Protein AF-A0A2M8BSG2-F1 (afdb_monomer)

Mean predicted aligned error: 6.86 Å

Nearest PDB structures (foldseek):
  2ich-assembly1_A  TM=8.608E-01  e=1.384E-25  Nitrosomonas europaea
  2ich-assembly2_B  TM=8.425E-01  e=1.595E-24  Nitrosomonas europaea
  7a0q-assembly1_A  TM=8.350E-01  e=1.656E-18  Fusarium vanettenii 77-13-4
  1uyo-assembly1_X  TM=1.506E-01  e=1.183E-01  Neisseria meningitidis
  8huc-assembly1_C  TM=1.512E-01  e=6.039E-01  Pseudomonas aeruginosa UCBPP-PA14

Solvent-accessible surface area (backbone atoms only — not comparable to full-atom values): 28984 Å² total; per-residue (Å²): 136,84,83,92,66,95,70,77,82,84,70,64,88,84,53,85,65,94,76,84,81,52,72,88,62,70,52,34,65,62,85,73,34,29,34,34,38,44,35,37,40,37,43,34,28,30,70,89,72,56,52,38,31,40,41,38,37,43,39,42,31,47,67,47,67,41,91,88,80,66,50,75,40,70,42,43,37,39,41,36,35,40,42,29,55,88,76,61,43,61,48,76,46,39,36,35,33,77,58,46,24,59,54,51,51,50,31,51,77,70,70,68,52,66,83,27,69,69,56,43,50,57,50,44,64,40,23,77,70,71,36,68,69,77,77,36,38,62,47,86,56,68,75,46,74,41,76,85,42,40,40,38,31,55,51,80,34,30,46,32,55,46,98,87,67,30,37,37,41,36,42,71,40,83,91,72,28,36,34,36,44,38,36,34,38,68,74,42,65,74,40,62,35,66,68,85,17,43,37,75,51,85,81,72,36,52,31,43,30,35,32,26,70,35,14,45,38,47,47,34,40,27,52,83,66,42,76,43,50,50,68,44,35,41,24,32,41,39,44,38,37,19,45,75,60,84,52,86,74,63,74,74,50,96,82,76,83,84,81,71,72,53,87,53,73,44,75,59,30,19,37,43,38,34,46,36,43,32,76,84,48,36,26,36,42,39,38,38,35,27,32,57,88,78,68,44,75,77,44,43,35,35,42,36,30,41,67,87,52,51,78,46,77,45,63,68,71,45,79,44,74,73,40,77,43,66,45,78,85,78,48,52,74,42,66,40,24,32,39,42,34,26,73,93,72,38,33,43,29,38,38,34,43,62,49,76,76,27,69,44,62,30,82,72,52,65,73,44,32,37,55,38,55,25,40,34,41,40,31,45,71,85,38,83,46,45,27,46,26,43,39,39,40,37,60,77,77,84,60,68,37,70,66,49,41,33,50,42,43,32,52,51,27,46,54,20,35,42,73,73,60,40,82,81,54,52,74,69,54,50,37,64,75,76,36,50,86,94,42,49,74,77,51,68,89,64,55,59,73,57,48,30,64,53,48,39,47,50,40,46,62,59,57,70,61,50,68,73,38,56,62,20,49,48,57,40,51,52,34,42,75,76,72,50,63,38,75,83,44,55,64,52,23,21,52,50,47,52,60,49,48,40,52,49,45,51,48,31,62,75,70,66,47,65,69,46,74,94,40,71,24,49,41,79,76,64,35,59,75,38,32,71,73,56

Structure (mmCIF, N/CA/C/O backbone):
data_AF-A0A2M8BSG2-F1
#
_entry.id   AF-A0A2M8BSG2-F1
#
loop_
_atom_site.group_PDB
_atom_site.id
_atom_site.type_symbol
_atom_site.label_atom_id
_atom_site.label_alt_id
_atom_site.label_comp_id
_atom_site.label_asym_id
_atom_site.label_entity_id
_atom_site.label_seq_id
_atom_site.pdbx_PDB_ins_code
_atom_site.Cartn_x
_atom_site.Cartn_y
_atom_site.Cartn_z
_atom_site.occupancy
_atom_site.B_iso_or_equiv
_atom_site.auth_seq_id
_atom_site.auth_comp_id
_atom_site.auth_asym_id
_atom_site.auth_atom_id
_atom_site.pdbx_PDB_model_num
ATOM 1 N N . MET A 1 1 ? 22.392 24.644 -7.499 1.00 33.53 1 MET A N 1
ATOM 2 C CA . MET A 1 1 ? 23.782 24.962 -7.094 1.00 33.53 1 MET A CA 1
ATOM 3 C C . MET A 1 1 ? 24.719 24.219 -8.032 1.00 33.53 1 MET A C 1
ATOM 5 O O . MET A 1 1 ? 24.483 23.049 -8.284 1.00 33.53 1 MET A O 1
ATOM 9 N N . SER A 1 2 ? 25.695 24.912 -8.616 1.00 31.42 2 SER A N 1
ATOM 10 C CA . SER A 1 2 ? 26.636 24.379 -9.610 1.00 31.42 2 SER A CA 1
ATOM 11 C C . SER A 1 2 ? 27.744 23.561 -8.942 1.00 31.42 2 SER A C 1
ATOM 13 O O . SER A 1 2 ? 28.461 24.102 -8.099 1.00 31.42 2 SER A O 1
ATOM 15 N N . ASN A 1 3 ? 27.898 22.296 -9.337 1.00 32.88 3 ASN A N 1
ATOM 16 C CA . ASN A 1 3 ? 28.997 21.439 -8.898 1.00 32.88 3 ASN A CA 1
ATOM 17 C C . ASN A 1 3 ? 30.337 21.965 -9.424 1.00 32.88 3 ASN A C 1
ATOM 19 O O . ASN A 1 3 ? 30.555 22.072 -10.630 1.00 32.88 3 ASN A O 1
ATOM 23 N N . ILE A 1 4 ? 31.230 22.271 -8.486 1.00 37.94 4 ILE A N 1
ATOM 24 C CA . ILE A 1 4 ? 32.669 22.383 -8.695 1.00 37.94 4 ILE A CA 1
ATOM 25 C C . ILE A 1 4 ? 33.237 21.002 -8.356 1.00 37.94 4 ILE A C 1
ATOM 27 O O . ILE A 1 4 ? 33.657 20.780 -7.231 1.00 37.94 4 ILE A O 1
ATOM 31 N N . ASP A 1 5 ? 33.157 20.065 -9.297 1.00 37.09 5 ASP A N 1
ATOM 32 C CA . ASP A 1 5 ? 34.206 19.069 -9.536 1.00 37.09 5 ASP A CA 1
ATOM 33 C C . ASP A 1 5 ? 33.936 18.400 -10.890 1.00 37.09 5 ASP A C 1
ATOM 35 O O . ASP A 1 5 ? 32.816 17.993 -11.189 1.00 37.09 5 ASP A O 1
ATOM 39 N N . GLY A 1 6 ? 34.940 18.380 -11.762 1.00 34.22 6 GLY A N 1
ATOM 40 C CA . GLY A 1 6 ? 34.819 17.999 -13.174 1.00 34.22 6 GLY A CA 1
ATOM 41 C C . GLY A 1 6 ? 34.877 16.494 -13.444 1.00 34.22 6 GLY A C 1
ATOM 42 O O . GLY A 1 6 ? 35.231 16.105 -14.556 1.00 34.22 6 GLY A O 1
ATOM 43 N N . SER A 1 7 ? 34.588 15.644 -12.458 1.00 39.88 7 SER A N 1
ATOM 44 C CA . SER A 1 7 ? 34.471 14.199 -12.646 1.00 39.88 7 SER A CA 1
ATOM 45 C C . SER A 1 7 ? 33.011 13.836 -12.913 1.00 39.88 7 SER A C 1
ATOM 47 O O . SER A 1 7 ? 32.148 13.945 -12.046 1.00 39.88 7 SER A O 1
ATOM 49 N N . THR A 1 8 ? 32.706 13.399 -14.135 1.00 45.31 8 THR A N 1
ATOM 50 C CA . THR A 1 8 ? 31.441 12.702 -14.395 1.00 45.31 8 THR A CA 1
ATOM 51 C C . THR A 1 8 ? 31.392 11.485 -13.465 1.00 45.31 8 THR A C 1
ATOM 53 O O . THR A 1 8 ? 32.355 10.712 -13.483 1.00 45.31 8 THR A O 1
ATOM 56 N N . PRO A 1 9 ? 30.341 11.299 -12.644 1.00 54.28 9 PRO A N 1
ATOM 57 C CA . PRO A 1 9 ? 30.212 10.085 -11.850 1.00 54.28 9 PRO A CA 1
ATOM 58 C C . PRO A 1 9 ? 30.263 8.876 -12.790 1.00 54.28 9 PRO A C 1
ATOM 60 O O . PRO A 1 9 ? 29.531 8.807 -13.779 1.00 54.28 9 PRO A O 1
ATOM 63 N N . LEU A 1 10 ? 31.202 7.968 -12.527 1.00 67.25 10 LEU A N 1
ATOM 64 C CA . LEU A 1 10 ? 31.360 6.725 -13.275 1.00 67.25 10 LEU A CA 1
ATOM 65 C C . LEU A 1 10 ? 30.274 5.756 -12.801 1.00 67.25 10 LEU A C 1
ATOM 67 O O . LEU A 1 10 ? 30.420 5.128 -11.757 1.00 67.25 10 LEU A O 1
ATOM 71 N N . PHE A 1 11 ? 29.176 5.673 -13.548 1.00 82.56 11 PHE A N 1
ATOM 72 C CA . PHE A 1 11 ? 28.151 4.651 -13.336 1.00 82.56 11 PHE A CA 1
ATOM 73 C C . PHE A 1 11 ? 28.606 3.289 -13.895 1.00 82.56 11 PHE A C 1
ATOM 75 O O . PHE A 1 11 ? 29.462 3.260 -14.790 1.00 82.56 11 PHE A O 1
ATOM 82 N N . PRO A 1 12 ? 28.061 2.165 -13.386 1.00 84.75 12 PRO A N 1
ATOM 83 C CA . PRO A 1 12 ? 28.327 0.831 -13.924 1.00 84.75 12 PRO A CA 1
ATOM 84 C C . PRO A 1 12 ? 28.089 0.731 -15.438 1.00 84.75 12 PRO A C 1
ATOM 86 O O . PRO A 1 12 ? 27.294 1.467 -16.014 1.00 84.75 12 PRO A O 1
ATOM 89 N N . SER A 1 13 ? 28.794 -0.178 -16.113 1.00 86.50 13 SER A N 1
ATOM 90 C CA . SER A 1 13 ? 28.776 -0.268 -17.583 1.00 86.50 13 SER A CA 1
ATOM 91 C C . SER A 1 13 ? 27.489 -0.842 -18.176 1.00 86.50 13 SER A C 1
ATOM 93 O O . SER A 1 13 ? 27.246 -0.677 -19.368 1.00 86.50 13 SER A O 1
ATOM 95 N N . ASP A 1 14 ? 26.717 -1.569 -17.373 1.00 88.00 14 ASP A N 1
ATOM 96 C CA . ASP A 1 14 ? 25.385 -2.080 -17.703 1.00 88.00 14 ASP A CA 1
ATOM 97 C C . ASP A 1 14 ? 24.283 -1.037 -17.450 1.00 88.00 14 ASP A C 1
ATOM 99 O O . ASP A 1 14 ? 23.134 -1.269 -17.814 1.00 88.00 14 ASP A O 1
ATOM 103 N N . TRP A 1 15 ? 24.620 0.141 -16.909 1.00 91.44 15 TRP A N 1
ATOM 104 C CA . TRP A 1 15 ? 23.675 1.248 -16.810 1.00 91.44 15 TRP A CA 1
ATOM 105 C C . TRP A 1 15 ? 23.497 1.969 -18.149 1.00 91.44 15 TRP A C 1
ATOM 107 O O . TRP A 1 15 ? 24.456 2.147 -18.909 1.00 91.44 15 TRP A O 1
ATOM 117 N N . PRO A 1 16 ? 22.294 2.498 -18.424 1.00 92.88 16 PRO A N 1
ATOM 118 C CA . PRO A 1 16 ? 22.075 3.311 -19.608 1.00 92.88 16 PRO A CA 1
ATOM 119 C C . PRO A 1 16 ? 22.887 4.612 -19.576 1.00 92.88 16 PRO A C 1
ATOM 121 O O . PRO A 1 16 ? 22.660 5.487 -18.736 1.00 92.88 16 PRO A O 1
ATOM 124 N N . GLY A 1 17 ? 23.766 4.799 -20.564 1.00 89.81 17 GLY A N 1
ATOM 125 C CA . GLY A 1 17 ? 24.436 6.083 -20.808 1.00 89.81 17 GLY A CA 1
ATOM 126 C C . GLY A 1 17 ? 23.460 7.198 -21.227 1.00 89.81 17 GLY A C 1
ATOM 127 O O . GLY A 1 17 ? 22.267 6.939 -21.391 1.00 89.81 17 GLY A O 1
ATOM 128 N N . PRO A 1 18 ? 23.927 8.444 -21.432 1.00 88.38 18 PRO A N 1
ATOM 129 C CA . PRO A 1 18 ? 23.062 9.556 -21.833 1.00 88.38 18 PRO A CA 1
ATOM 130 C C . PRO A 1 18 ? 22.269 9.274 -23.120 1.00 88.38 18 PRO A C 1
ATOM 132 O O . PRO A 1 18 ? 22.816 8.750 -24.091 1.00 88.38 18 PRO A O 1
ATOM 135 N N . GLY A 1 19 ? 20.996 9.683 -23.154 1.00 88.62 19 GLY A N 1
ATOM 136 C CA . GLY A 1 19 ? 20.136 9.587 -24.340 1.00 88.62 19 GLY A CA 1
ATOM 137 C C . GLY A 1 19 ? 19.041 8.517 -24.264 1.00 88.62 19 GLY A C 1
ATOM 138 O O . GLY A 1 19 ? 18.548 8.167 -23.189 1.00 88.62 19 GLY A O 1
ATOM 139 N N . ALA A 1 20 ? 18.599 8.036 -25.429 1.00 91.69 20 ALA A N 1
ATOM 140 C CA . ALA A 1 20 ? 17.462 7.122 -25.535 1.00 91.69 20 ALA A CA 1
ATOM 141 C C . ALA A 1 20 ? 17.741 5.760 -24.875 1.00 91.69 20 ALA A C 1
ATOM 143 O O . ALA A 1 20 ? 18.862 5.255 -24.908 1.00 91.69 20 ALA A O 1
ATOM 144 N N . LEU A 1 21 ? 16.704 5.160 -24.290 1.00 95.00 21 LEU A N 1
ATOM 145 C CA . LEU A 1 21 ? 16.785 3.823 -23.709 1.00 95.00 21 LEU A CA 1
ATOM 146 C C . LEU A 1 21 ? 16.608 2.761 -24.799 1.00 95.00 21 LEU A C 1
ATOM 148 O O . LEU A 1 21 ? 15.606 2.763 -25.514 1.00 95.00 21 LEU A O 1
ATOM 152 N N . ASP A 1 22 ? 17.557 1.833 -24.889 1.00 94.19 22 ASP A N 1
ATOM 153 C CA . ASP A 1 22 ? 17.435 0.616 -25.684 1.00 94.19 22 ASP A CA 1
ATOM 154 C C . ASP A 1 22 ? 16.889 -0.517 -24.809 1.00 94.19 22 ASP A C 1
ATOM 156 O O . ASP A 1 22 ? 17.615 -1.138 -24.037 1.00 94.19 22 ASP A O 1
ATOM 160 N N . LEU A 1 23 ? 15.594 -0.806 -24.939 1.00 94.56 23 LEU A N 1
ATOM 161 C CA . LEU A 1 23 ? 14.936 -1.847 -24.145 1.00 94.56 23 LEU A CA 1
ATOM 162 C C . LEU A 1 23 ? 15.286 -3.283 -24.578 1.00 94.56 23 LEU A C 1
ATOM 164 O O . LEU A 1 23 ? 14.674 -4.228 -24.080 1.00 94.56 23 LEU A O 1
ATOM 168 N N . THR A 1 24 ? 16.192 -3.474 -25.539 1.00 91.44 24 THR A N 1
ATOM 169 C CA . THR A 1 24 ? 16.800 -4.791 -25.796 1.00 91.44 24 THR A CA 1
ATOM 170 C C . THR A 1 24 ? 17.992 -5.059 -24.876 1.00 91.44 24 THR A C 1
ATOM 172 O O . THR A 1 24 ? 18.362 -6.217 -24.692 1.00 91.44 24 THR A O 1
ATOM 175 N N . LEU A 1 25 ? 18.550 -4.002 -24.277 1.00 92.31 25 LEU A N 1
ATOM 176 C CA . LEU A 1 25 ? 19.704 -4.044 -23.381 1.00 92.31 25 LEU A CA 1
ATOM 177 C C . LEU A 1 25 ? 19.319 -3.636 -21.956 1.00 92.31 25 LEU A C 1
ATOM 179 O O . LEU A 1 25 ? 19.530 -4.394 -21.023 1.00 92.31 25 LEU A O 1
ATOM 183 N N . HIS A 1 26 ? 18.697 -2.468 -21.794 1.00 94.25 26 HIS A N 1
ATOM 184 C CA . HIS A 1 26 ? 18.424 -1.836 -20.494 1.00 94.25 26 HIS A CA 1
ATOM 185 C C . HIS A 1 26 ? 17.202 -2.409 -19.756 1.00 94.25 26 HIS A C 1
ATOM 187 O O . HIS A 1 26 ? 16.777 -1.902 -18.722 1.00 94.25 26 HIS A O 1
ATOM 193 N N . ASP A 1 27 ? 16.556 -3.409 -20.344 1.00 93.38 27 ASP A N 1
ATOM 194 C CA . ASP A 1 27 ? 15.408 -4.111 -19.764 1.00 93.38 27 ASP A CA 1
ATOM 195 C C . ASP A 1 27 ? 15.806 -5.491 -19.221 1.00 93.38 27 ASP A C 1
ATOM 197 O O . ASP A 1 27 ? 14.972 -6.225 -18.699 1.00 93.38 27 ASP A O 1
ATOM 201 N N . LEU A 1 28 ? 17.078 -5.864 -19.394 1.00 95.00 28 LEU A N 1
ATOM 202 C CA . LEU A 1 28 ? 17.652 -7.085 -18.847 1.00 95.00 28 LEU A CA 1
ATOM 203 C C . LEU A 1 28 ? 17.920 -6.919 -17.345 1.00 95.00 28 LEU A C 1
ATOM 205 O O . LEU A 1 28 ? 18.096 -5.791 -16.898 1.00 95.00 28 LEU A O 1
ATOM 209 N N . PRO A 1 29 ? 17.989 -8.018 -16.578 1.00 94.88 29 PRO A N 1
ATOM 210 C CA . PRO A 1 29 ? 18.488 -7.977 -15.210 1.00 94.88 29 PRO A CA 1
ATOM 211 C C . PRO A 1 29 ? 19.937 -7.487 -15.137 1.00 94.88 29 PRO A C 1
ATOM 213 O O . PRO A 1 29 ? 20.769 -7.893 -15.951 1.00 94.88 29 PRO A O 1
ATOM 216 N N . HIS A 1 30 ? 20.239 -6.665 -14.137 1.00 93.69 30 HIS A N 1
ATOM 217 C CA . HIS A 1 30 ? 21.536 -6.010 -13.988 1.00 93.69 30 HIS A CA 1
ATOM 218 C C . HIS A 1 30 ? 22.398 -6.734 -12.949 1.00 93.69 30 HIS A C 1
ATOM 220 O O . HIS A 1 30 ? 22.029 -6.880 -11.777 1.00 93.69 30 HIS A O 1
ATOM 226 N N . ASP A 1 31 ? 23.574 -7.192 -13.375 1.00 88.75 31 ASP A N 1
ATOM 227 C CA . ASP A 1 31 ? 24.546 -7.841 -12.489 1.00 88.75 31 ASP A CA 1
ATOM 228 C C . ASP A 1 31 ? 25.203 -6.815 -11.558 1.00 88.75 31 ASP A C 1
ATOM 230 O O . ASP A 1 31 ? 25.577 -7.153 -10.434 1.00 88.75 31 ASP A O 1
ATOM 234 N N . SER A 1 32 ? 25.301 -5.545 -11.983 1.00 87.88 32 SER A N 1
ATOM 235 C CA . SER A 1 32 ? 25.840 -4.476 -11.141 1.00 87.88 32 SER A CA 1
ATOM 236 C C . SER A 1 32 ? 24.896 -4.041 -10.015 1.00 87.88 32 SER A C 1
ATOM 238 O O . SER A 1 32 ? 25.275 -3.213 -9.184 1.00 87.88 32 SER A O 1
ATOM 240 N N . ALA A 1 33 ? 23.637 -4.477 -10.039 1.00 90.00 33 ALA A N 1
ATOM 241 C CA . ALA A 1 33 ? 22.620 -3.984 -9.129 1.00 90.00 33 ALA A CA 1
ATOM 242 C C . ALA A 1 33 ? 22.645 -4.769 -7.814 1.00 90.00 33 ALA A C 1
ATOM 244 O O . ALA A 1 33 ? 22.503 -5.996 -7.783 1.00 90.00 33 ALA A O 1
ATOM 245 N N . ALA A 1 34 ? 22.795 -4.037 -6.711 1.00 89.25 34 ALA A N 1
ATOM 246 C CA . ALA A 1 34 ? 22.572 -4.569 -5.376 1.00 89.25 34 ALA A CA 1
ATOM 247 C C . ALA A 1 34 ? 21.084 -4.809 -5.106 1.00 89.25 34 ALA A C 1
ATOM 249 O O . ALA A 1 34 ? 20.724 -5.787 -4.451 1.00 89.25 34 ALA A O 1
ATOM 250 N N . THR A 1 35 ? 20.247 -3.931 -5.651 1.00 90.50 35 THR A N 1
ATOM 251 C CA . THR A 1 35 ? 18.794 -3.965 -5.555 1.00 90.50 35 THR A CA 1
ATOM 252 C C . THR A 1 35 ? 18.213 -3.674 -6.929 1.00 90.50 35 THR A C 1
ATOM 254 O O . THR A 1 35 ? 18.686 -2.776 -7.624 1.00 90.50 35 THR A O 1
ATOM 257 N N . GLU A 1 36 ? 17.197 -4.428 -7.321 1.00 95.06 36 GLU A N 1
ATOM 258 C CA . GLU A 1 36 ? 16.550 -4.318 -8.622 1.00 95.06 36 GLU A CA 1
ATOM 259 C C . GLU A 1 36 ? 15.090 -4.750 -8.507 1.00 95.06 36 GLU A C 1
ATOM 261 O O . GLU A 1 36 ? 14.785 -5.753 -7.855 1.00 95.06 36 GLU A O 1
ATOM 266 N N . TRP A 1 37 ? 14.185 -3.998 -9.128 1.00 96.19 37 TRP A N 1
ATOM 267 C CA . TRP A 1 37 ? 12.781 -4.366 -9.176 1.00 96.19 37 TRP A CA 1
ATOM 268 C C . TRP A 1 37 ? 12.094 -4.009 -10.481 1.00 96.19 37 TRP A C 1
ATOM 270 O O . TRP A 1 37 ? 12.357 -2.987 -11.116 1.00 96.19 37 TRP A O 1
ATOM 280 N N . TRP A 1 38 ? 11.141 -4.869 -10.823 1.00 98.31 38 TRP A N 1
ATOM 281 C CA . TRP A 1 38 ? 10.222 -4.697 -11.933 1.00 98.31 38 TRP A CA 1
ATOM 282 C C . TRP A 1 38 ? 8.832 -4.514 -11.373 1.00 98.31 38 TRP A C 1
ATOM 284 O O . TRP A 1 38 ? 8.287 -5.421 -10.740 1.00 98.31 38 TRP A O 1
ATOM 294 N N . TYR A 1 39 ? 8.260 -3.351 -11.629 1.00 98.44 39 TYR A N 1
ATOM 295 C CA . TYR A 1 39 ? 6.958 -2.990 -11.117 1.00 98.44 39 TYR A CA 1
ATOM 296 C C . TYR A 1 39 ? 5.989 -2.729 -12.263 1.00 98.44 39 TYR A C 1
ATOM 298 O O . TYR A 1 39 ? 6.327 -2.142 -13.289 1.00 98.44 39 TYR A O 1
ATOM 306 N N . VAL A 1 40 ? 4.755 -3.184 -12.103 1.00 98.75 40 VAL A N 1
ATOM 307 C CA . VAL A 1 40 ? 3.656 -2.867 -13.007 1.00 98.75 40 VAL A CA 1
ATOM 308 C C . VAL A 1 40 ? 2.447 -2.453 -12.203 1.00 98.75 40 VAL A C 1
ATOM 310 O O . VAL A 1 40 ? 2.134 -3.061 -11.182 1.00 98.75 40 VAL A O 1
ATOM 313 N N . ASN A 1 41 ? 1.697 -1.494 -12.730 1.00 98.62 41 ASN A N 1
ATOM 314 C CA . ASN A 1 41 ? 0.325 -1.277 -12.307 1.00 98.62 41 ASN A CA 1
ATOM 315 C C . ASN A 1 41 ? -0.601 -1.148 -13.507 1.00 98.62 41 ASN A C 1
ATOM 317 O O . ASN A 1 41 ? -0.173 -0.936 -14.644 1.00 98.62 41 ASN A O 1
ATOM 321 N N . CYS A 1 42 ? -1.890 -1.352 -13.274 1.00 98.69 42 CYS A N 1
ATOM 322 C CA . CYS A 1 42 ? -2.879 -1.232 -14.322 1.00 98.69 42 CYS A CA 1
ATOM 323 C C . CYS A 1 42 ? -4.284 -0.934 -13.810 1.00 98.69 42 CYS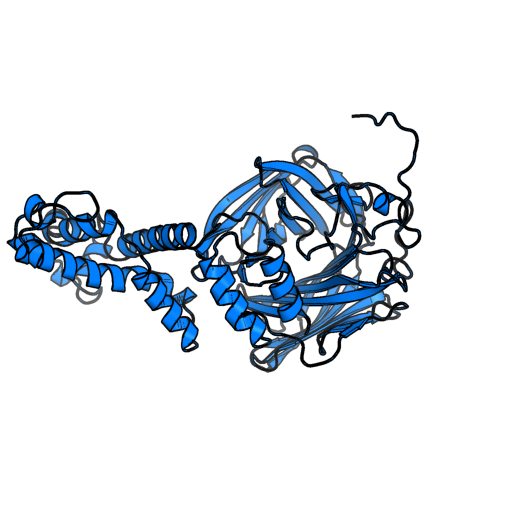 A C 1
ATOM 325 O O . CYS A 1 42 ? -4.674 -1.226 -12.674 1.00 98.69 42 CYS A O 1
ATOM 327 N N . HIS A 1 43 ? -5.078 -0.386 -14.722 1.00 98.44 43 HIS A N 1
ATOM 328 C CA . HIS A 1 43 ? -6.499 -0.138 -14.567 1.00 98.44 43 HIS A CA 1
ATOM 329 C C . HIS A 1 43 ? -7.230 -0.763 -15.751 1.00 98.44 43 HIS A C 1
ATOM 331 O O . HIS A 1 43 ? -6.866 -0.527 -16.903 1.00 98.44 43 HIS A O 1
ATOM 337 N N . PHE A 1 44 ? -8.262 -1.559 -15.489 1.00 98.38 44 PHE A N 1
ATOM 338 C CA . PHE A 1 44 ? -8.979 -2.257 -16.552 1.00 98.38 44 PHE A CA 1
ATOM 339 C C . PHE A 1 44 ? -10.448 -2.472 -16.232 1.00 98.38 44 PHE A C 1
ATOM 341 O O . PHE A 1 44 ? -10.867 -2.493 -15.074 1.00 98.38 44 PHE A O 1
ATOM 348 N N . GLU A 1 45 ? -11.230 -2.651 -17.287 1.00 98.31 45 GLU A N 1
ATOM 349 C CA . GLU A 1 45 ? -12.634 -3.019 -17.218 1.00 98.31 45 GLU A CA 1
ATOM 350 C C . GLU A 1 45 ? -12.820 -4.419 -17.799 1.00 98.31 45 GLU A C 1
ATOM 352 O O . GLU A 1 45 ? -12.278 -4.751 -18.854 1.00 98.31 45 GLU A O 1
ATOM 357 N N . LEU A 1 46 ? -13.579 -5.258 -17.100 1.00 97.69 46 LEU A N 1
ATOM 358 C CA . LEU A 1 46 ? -13.947 -6.588 -17.580 1.00 97.69 46 LEU A CA 1
ATOM 359 C C . LEU A 1 46 ? -15.108 -6.520 -18.566 1.00 97.69 46 LEU A C 1
ATOM 361 O O . LEU A 1 46 ? -15.951 -5.626 -18.479 1.00 97.69 46 LEU A O 1
ATOM 365 N N . GLU A 1 47 ? -15.232 -7.532 -19.424 1.00 91.50 47 GLU A N 1
ATOM 366 C CA . GLU A 1 47 ? -16.486 -7.756 -20.145 1.00 91.50 47 GLU A CA 1
ATOM 367 C C . GLU A 1 47 ? -17.645 -7.864 -19.129 1.00 91.50 47 GLU A C 1
ATOM 369 O O . GLU A 1 47 ? -17.673 -8.748 -18.268 1.00 91.50 47 GLU A O 1
ATOM 374 N N . GLY A 1 48 ? -18.572 -6.900 -19.172 1.00 87.31 48 GLY A N 1
ATOM 375 C CA . GLY A 1 48 ? -19.637 -6.731 -18.175 1.00 87.31 48 GLY A CA 1
ATOM 376 C C . GLY A 1 48 ? -19.507 -5.500 -17.264 1.00 87.31 48 GLY A C 1
ATOM 377 O O . GLY A 1 48 ? -20.360 -5.319 -16.397 1.00 87.31 48 GLY A O 1
ATOM 378 N N . GLY A 1 49 ? -18.488 -4.651 -17.449 1.00 93.56 49 GLY A N 1
ATOM 379 C CA . GLY A 1 49 ? -18.428 -3.298 -16.873 1.00 93.56 49 GLY A CA 1
ATOM 380 C C . GLY A 1 49 ? -17.827 -3.185 -15.468 1.00 93.56 49 GLY A C 1
ATOM 381 O O . GLY A 1 49 ? -17.846 -2.112 -14.871 1.00 93.56 49 GLY A O 1
ATOM 382 N N . ARG A 1 50 ? -17.300 -4.274 -14.891 1.00 96.06 50 ARG A N 1
ATOM 383 C CA . ARG A 1 50 ? -16.627 -4.228 -13.579 1.00 96.06 50 ARG A CA 1
ATOM 384 C C . ARG A 1 50 ? -15.207 -3.697 -13.758 1.00 96.06 50 ARG A C 1
ATOM 386 O O . ARG A 1 50 ? -14.390 -4.361 -14.393 1.00 96.06 50 ARG A O 1
ATOM 393 N N . SER A 1 51 ? -14.913 -2.539 -13.173 1.00 97.69 51 SER A N 1
ATOM 394 C CA . SER A 1 51 ? -13.574 -1.946 -13.197 1.00 97.69 51 SER A CA 1
ATOM 395 C C . SER A 1 51 ? -12.717 -2.441 -12.035 1.00 97.69 51 SER A C 1
ATOM 397 O O . SER A 1 51 ? -13.156 -2.432 -10.887 1.00 97.69 51 SER A O 1
ATOM 399 N N . LEU A 1 52 ? -11.469 -2.789 -12.319 1.00 98.38 52 LEU A N 1
ATOM 400 C CA . LEU A 1 52 ? -10.492 -3.284 -11.356 1.00 98.38 52 LEU A CA 1
ATOM 401 C C . LEU A 1 52 ? -9.150 -2.598 -11.576 1.00 98.38 52 LEU A C 1
ATOM 403 O O . LEU A 1 52 ? -8.913 -1.955 -12.602 1.00 98.38 52 LEU A O 1
ATOM 407 N N . SER A 1 53 ? -8.285 -2.739 -10.586 1.00 98.62 53 SER A N 1
ATOM 408 C CA . SER A 1 53 ? -6.893 -2.331 -10.674 1.00 98.62 53 SER A CA 1
ATOM 409 C C . SER A 1 53 ? -5.999 -3.384 -10.062 1.00 98.62 53 SER A C 1
ATOM 411 O O . SER A 1 53 ? -6.420 -4.085 -9.147 1.00 98.62 53 SER A O 1
ATOM 413 N N . LEU A 1 54 ? -4.792 -3.511 -10.592 1.00 98.56 54 LEU A N 1
ATOM 414 C CA . LEU A 1 54 ? -3.809 -4.475 -10.124 1.00 98.56 54 LEU A CA 1
ATOM 415 C C . LEU A 1 54 ? -2.436 -3.826 -10.147 1.00 98.56 54 LEU A C 1
ATOM 417 O O . LEU A 1 54 ? -2.136 -3.092 -11.088 1.00 98.56 54 LEU A O 1
ATOM 421 N N . PHE A 1 55 ? -1.619 -4.142 -9.152 1.00 98.62 55 PHE A N 1
ATOM 422 C CA . PHE A 1 55 ? -0.183 -3.904 -9.200 1.00 98.62 55 PHE A CA 1
ATOM 423 C C . PHE A 1 55 ? 0.575 -5.207 -8.937 1.00 98.62 55 PHE A C 1
ATOM 425 O O . PHE A 1 55 ? 0.018 -6.141 -8.347 1.00 98.62 55 PHE A O 1
ATOM 432 N N . ALA A 1 56 ? 1.828 -5.261 -9.375 1.00 98.62 56 ALA A N 1
ATOM 433 C CA . ALA A 1 56 ? 2.769 -6.308 -9.017 1.00 98.62 56 ALA A CA 1
ATOM 434 C C . ALA A 1 56 ? 4.204 -5.777 -9.030 1.00 98.62 56 ALA A C 1
ATOM 436 O O . ALA A 1 56 ? 4.566 -5.020 -9.926 1.00 98.62 56 ALA A O 1
ATOM 437 N N . SER A 1 57 ? 5.013 -6.220 -8.073 1.00 98.19 57 SER A N 1
ATOM 438 C CA . SER A 1 57 ? 6.437 -5.928 -7.959 1.00 98.19 57 SER A CA 1
ATOM 439 C C . SER A 1 57 ? 7.217 -7.229 -7.819 1.00 98.19 57 SER A C 1
ATOM 441 O O . SER A 1 57 ? 6.919 -8.043 -6.942 1.00 98.19 57 SER A O 1
ATOM 443 N N . PHE A 1 58 ? 8.205 -7.427 -8.685 1.00 98.44 58 PHE A N 1
ATOM 444 C CA . PHE A 1 58 ? 9.197 -8.495 -8.595 1.00 98.44 58 PHE A CA 1
ATOM 445 C C . PHE A 1 58 ? 10.489 -7.874 -8.097 1.00 98.44 58 PHE A C 1
ATOM 447 O O . PHE A 1 58 ? 11.025 -6.986 -8.754 1.00 98.44 58 PHE A O 1
ATOM 454 N N . PHE A 1 59 ? 10.986 -8.333 -6.956 1.00 95.88 59 PHE A N 1
ATOM 455 C CA . PHE A 1 59 ? 12.127 -7.726 -6.286 1.00 95.88 59 PHE A CA 1
ATOM 456 C C . PHE A 1 59 ? 13.298 -8.701 -6.219 1.00 95.88 59 PHE A C 1
ATOM 458 O O . PHE A 1 59 ? 13.131 -9.875 -5.879 1.00 95.88 59 PHE A O 1
ATOM 465 N N . LYS A 1 60 ? 14.494 -8.198 -6.503 1.00 94.25 60 LYS A N 1
ATOM 466 C CA . LYS A 1 60 ? 15.776 -8.889 -6.388 1.00 94.25 60 LYS A CA 1
ATOM 467 C C . LYS A 1 60 ? 16.691 -8.036 -5.520 1.00 94.25 60 LYS A C 1
ATOM 469 O O . LYS A 1 60 ? 16.885 -6.851 -5.780 1.00 94.25 60 LYS A O 1
ATOM 474 N N . ILE A 1 61 ? 17.293 -8.652 -4.511 1.00 90.06 61 ILE A N 1
ATOM 475 C CA . ILE A 1 61 ? 18.281 -7.987 -3.666 1.00 90.06 61 ILE A CA 1
ATOM 476 C C . ILE A 1 61 ? 19.423 -8.918 -3.306 1.00 90.06 61 ILE A C 1
ATOM 478 O O . ILE A 1 61 ? 19.232 -10.122 -3.158 1.00 90.06 61 ILE A O 1
ATOM 482 N N . ILE A 1 62 ? 20.625 -8.378 -3.155 1.00 88.12 62 ILE A N 1
ATOM 483 C CA . ILE A 1 62 ? 21.767 -9.139 -2.656 1.00 88.12 62 ILE A CA 1
ATOM 484 C C . ILE A 1 62 ? 21.486 -9.670 -1.253 1.00 88.12 62 ILE A C 1
ATOM 486 O O . ILE A 1 62 ? 21.139 -8.934 -0.334 1.00 88.12 62 ILE A O 1
ATOM 490 N N . ARG A 1 63 ? 21.707 -10.971 -1.087 1.00 86.38 63 ARG A N 1
ATOM 491 C CA . ARG A 1 63 ? 21.655 -11.668 0.197 1.00 86.38 63 ARG A CA 1
ATOM 492 C C . ARG A 1 63 ? 23.037 -11.795 0.819 1.00 86.38 63 ARG A C 1
ATOM 494 O O . ARG A 1 63 ? 23.203 -11.545 2.006 1.00 86.38 63 ARG A O 1
ATOM 501 N N . GLN A 1 64 ? 24.016 -12.229 0.031 1.00 84.75 64 GLN A N 1
ATOM 502 C CA . GLN A 1 64 ? 25.379 -12.464 0.498 1.00 84.75 64 GLN A CA 1
ATOM 503 C C . GLN A 1 64 ? 26.357 -12.349 -0.666 1.00 84.75 64 GLN A C 1
ATOM 505 O O . GLN A 1 64 ? 26.036 -12.747 -1.784 1.00 84.75 64 GLN A O 1
ATOM 510 N N . ILE A 1 65 ? 27.557 -11.856 -0.372 1.00 85.94 65 ILE A N 1
ATOM 511 C CA . ILE A 1 65 ? 28.710 -11.885 -1.270 1.00 85.94 65 ILE A CA 1
ATOM 512 C C . ILE A 1 65 ? 29.747 -12.810 -0.630 1.00 85.94 65 ILE A C 1
ATOM 514 O O . ILE A 1 65 ? 30.099 -12.617 0.535 1.00 85.94 65 ILE A O 1
ATOM 518 N N . ASP A 1 66 ? 30.202 -13.830 -1.353 1.00 84.31 66 ASP A N 1
ATOM 519 C CA . ASP A 1 66 ? 31.300 -14.688 -0.909 1.00 84.31 66 ASP A CA 1
ATOM 520 C C . ASP A 1 66 ? 32.618 -13.902 -0.962 1.00 84.31 66 ASP A C 1
ATOM 522 O O . ASP A 1 66 ? 33.022 -13.399 -2.010 1.00 84.31 66 ASP A O 1
ATOM 526 N N . GLU A 1 67 ? 33.295 -13.770 0.179 1.00 82.69 67 GLU A N 1
ATOM 527 C CA . GLU A 1 67 ? 34.507 -12.951 0.297 1.00 82.69 67 GLU A CA 1
ATOM 528 C C . GLU A 1 67 ? 35.715 -13.527 -0.462 1.00 82.69 67 GLU A C 1
ATOM 530 O O . GLU A 1 67 ? 36.647 -12.787 -0.781 1.00 82.69 67 GLU A O 1
ATOM 535 N N . LEU A 1 68 ? 35.727 -14.835 -0.743 1.00 83.50 68 LEU A N 1
ATOM 536 C CA . LEU A 1 68 ? 36.836 -15.524 -1.404 1.00 83.50 68 LEU A CA 1
ATOM 537 C C . LEU A 1 68 ? 36.646 -15.588 -2.919 1.00 83.50 68 LEU A C 1
ATOM 539 O O . LEU A 1 68 ? 37.612 -15.403 -3.662 1.00 83.50 68 LEU A O 1
ATOM 543 N N . THR A 1 69 ? 35.431 -15.884 -3.381 1.00 88.69 69 THR A N 1
ATOM 544 C CA . THR A 1 69 ? 35.121 -16.049 -4.809 1.00 88.69 69 THR A CA 1
ATOM 545 C C . THR A 1 69 ? 34.565 -14.779 -5.446 1.00 88.69 69 THR A C 1
ATOM 547 O O . THR A 1 69 ? 34.645 -14.634 -6.665 1.00 88.69 69 THR A O 1
ATOM 550 N N . GLY A 1 70 ? 34.018 -13.859 -4.645 1.00 83.50 70 GLY A N 1
ATOM 551 C CA . GLY A 1 70 ? 33.253 -12.708 -5.123 1.00 83.50 70 GLY A CA 1
ATOM 552 C C . GLY A 1 70 ? 31.862 -13.076 -5.647 1.00 83.50 70 GLY A C 1
ATOM 553 O O . GLY A 1 70 ? 31.198 -12.227 -6.237 1.00 83.50 70 GLY A O 1
ATOM 554 N N . GLU A 1 71 ? 31.422 -14.326 -5.473 1.00 87.19 71 GLU A N 1
ATOM 555 C CA . GLU A 1 71 ? 30.114 -14.783 -5.937 1.00 87.19 71 GLU A CA 1
ATOM 556 C C . GLU A 1 71 ? 28.992 -14.100 -5.150 1.00 87.19 71 GLU A C 1
ATOM 558 O O . GLU A 1 71 ? 29.001 -14.058 -3.918 1.00 87.19 71 GLU A O 1
ATOM 563 N N . VAL A 1 72 ? 28.012 -13.566 -5.874 1.00 88.12 72 VAL A N 1
ATOM 564 C CA . VAL A 1 72 ? 26.862 -12.871 -5.299 1.00 88.12 72 VAL A CA 1
ATOM 565 C C . VAL A 1 72 ? 25.667 -13.813 -5.288 1.00 88.12 72 VAL A C 1
ATOM 567 O O . VAL A 1 72 ? 25.290 -14.376 -6.313 1.00 88.12 72 VAL A O 1
ATOM 570 N N . THR A 1 73 ? 25.039 -13.955 -4.126 1.00 89.62 73 THR A N 1
ATOM 571 C CA . THR A 1 73 ? 23.747 -14.632 -3.986 1.00 89.62 73 THR A CA 1
ATOM 572 C C . THR A 1 73 ? 22.660 -13.607 -3.716 1.00 89.62 73 THR A C 1
ATOM 574 O O . THR A 1 73 ? 22.877 -12.641 -2.982 1.00 89.62 73 THR A O 1
ATOM 577 N N . TYR A 1 74 ? 21.483 -13.837 -4.289 1.00 91.19 74 TYR A N 1
ATOM 578 C CA . TYR A 1 74 ? 20.335 -12.945 -4.182 1.00 91.19 74 TYR A CA 1
ATOM 579 C C . TYR A 1 74 ? 19.219 -13.579 -3.349 1.00 91.19 74 TYR A C 1
ATOM 581 O O . TYR A 1 74 ? 19.133 -14.802 -3.222 1.00 91.19 74 TYR A O 1
ATOM 589 N N . ALA A 1 75 ? 18.382 -12.724 -2.777 1.00 92.62 75 ALA A N 1
ATOM 590 C CA . ALA A 1 75 ? 17.071 -13.046 -2.251 1.00 92.62 75 ALA A CA 1
ATOM 591 C C . ALA A 1 75 ? 16.014 -12.356 -3.117 1.00 92.62 75 ALA A C 1
ATOM 593 O O . ALA A 1 75 ? 16.250 -11.273 -3.664 1.00 92.62 75 ALA A O 1
ATOM 594 N N . TYR A 1 76 ? 14.849 -12.985 -3.212 1.00 95.56 76 TYR A N 1
ATOM 595 C CA . TYR A 1 76 ? 13.775 -12.533 -4.084 1.00 95.56 76 TYR A CA 1
ATOM 596 C C . TYR A 1 76 ? 12.458 -12.358 -3.331 1.00 95.56 76 TYR A C 1
ATOM 598 O O . TYR A 1 76 ? 12.214 -13.000 -2.305 1.00 95.56 76 TYR A O 1
ATOM 606 N N . SER A 1 77 ? 11.578 -11.520 -3.863 1.00 96.94 77 SER A N 1
ATOM 607 C CA . SER A 1 77 ? 10.188 -11.440 -3.419 1.00 96.94 77 SER A CA 1
ATOM 608 C C . SER A 1 77 ? 9.250 -11.041 -4.555 1.00 96.94 77 SER A C 1
ATOM 610 O O . SER A 1 77 ? 9.672 -10.468 -5.560 1.00 96.94 77 SER A O 1
ATOM 612 N N . VAL A 1 78 ? 7.966 -11.370 -4.396 1.00 97.94 78 VAL A N 1
ATOM 613 C CA . VAL A 1 78 ? 6.883 -10.858 -5.242 1.00 97.94 78 VAL A CA 1
ATOM 614 C C . VAL A 1 78 ? 5.782 -10.306 -4.357 1.00 97.94 78 VAL A C 1
ATOM 616 O O . VAL A 1 78 ? 5.227 -11.033 -3.530 1.00 97.94 78 VAL A O 1
ATOM 619 N N . THR A 1 79 ? 5.416 -9.049 -4.568 1.00 97.75 79 THR A N 1
ATOM 620 C CA . THR A 1 79 ? 4.217 -8.445 -3.982 1.00 97.75 79 THR A CA 1
ATOM 621 C C . THR A 1 79 ? 3.233 -8.117 -5.090 1.00 97.75 79 THR A C 1
ATOM 623 O O . THR A 1 79 ? 3.618 -7.635 -6.148 1.00 97.75 79 THR A O 1
ATOM 626 N N . TRP A 1 80 ? 1.953 -8.412 -4.898 1.00 98.38 80 TRP A N 1
ATOM 627 C CA . TRP A 1 80 ? 0.923 -8.021 -5.855 1.00 98.38 80 TRP A CA 1
ATOM 628 C C . TRP A 1 80 ? -0.437 -7.907 -5.190 1.00 98.38 80 TRP A C 1
ATOM 630 O O . TRP A 1 80 ? -0.727 -8.575 -4.191 1.00 98.38 80 TRP A O 1
ATOM 640 N N . GLY A 1 81 ? -1.298 -7.078 -5.764 1.00 97.94 81 GLY A N 1
ATOM 641 C CA . GLY A 1 81 ? -2.631 -6.872 -5.229 1.00 97.94 81 GLY A CA 1
ATOM 642 C C . GLY A 1 81 ? -3.656 -6.492 -6.278 1.00 97.94 81 GLY A C 1
ATOM 643 O O . GLY A 1 81 ? -3.319 -6.016 -7.356 1.00 97.94 81 GLY A O 1
ATOM 644 N N . VAL A 1 82 ? -4.926 -6.730 -5.953 1.00 98.44 82 VAL A N 1
ATOM 645 C CA . VAL A 1 82 ? -6.079 -6.401 -6.796 1.00 98.44 82 VAL A CA 1
ATOM 646 C C . VAL A 1 82 ? -7.043 -5.528 -6.006 1.00 98.44 82 VAL A C 1
ATOM 648 O O . VAL A 1 82 ? -7.615 -5.967 -5.006 1.00 98.44 82 VAL A O 1
ATOM 651 N N . SER A 1 83 ? -7.269 -4.315 -6.499 1.00 98.44 83 SER A N 1
ATOM 652 C CA . SER A 1 83 ? -8.264 -3.383 -5.980 1.00 98.44 83 SER A CA 1
ATOM 653 C C . SER A 1 83 ? -9.556 -3.495 -6.783 1.00 98.44 83 SER A C 1
ATOM 655 O O . SER A 1 83 ? -9.571 -3.305 -8.003 1.00 98.44 83 SER A O 1
ATOM 657 N N . ASP A 1 84 ? -10.667 -3.732 -6.088 1.00 97.44 84 ASP A N 1
ATOM 658 C CA . ASP A 1 84 ? -12.017 -3.655 -6.644 1.00 97.44 84 ASP A CA 1
ATOM 659 C C . ASP A 1 84 ? -12.791 -2.500 -6.003 1.00 97.44 84 ASP A C 1
ATOM 661 O O . ASP A 1 84 ? -13.375 -2.672 -4.929 1.00 97.44 84 ASP A O 1
ATOM 665 N N . PRO A 1 85 ? -12.853 -1.330 -6.658 1.00 97.31 85 PRO A N 1
ATOM 666 C CA . PRO A 1 85 ? -13.610 -0.192 -6.147 1.00 97.31 85 PRO A CA 1
ATOM 667 C C . PRO A 1 85 ? -15.112 -0.419 -6.050 1.00 97.31 85 PRO A C 1
ATOM 669 O O . PRO A 1 85 ? -15.753 0.156 -5.176 1.00 97.31 85 PRO A O 1
ATOM 672 N N . GLY A 1 86 ? -15.683 -1.249 -6.928 1.00 96.00 86 GLY A N 1
ATOM 673 C CA . GLY A 1 86 ? -17.117 -1.529 -6.919 1.00 96.00 86 GLY A CA 1
ATOM 674 C C . GLY A 1 86 ? -17.537 -2.291 -5.665 1.00 96.00 86 GLY A C 1
ATOM 675 O O . GLY A 1 86 ? -18.632 -2.075 -5.148 1.00 96.00 86 GLY A O 1
ATOM 676 N N . ARG A 1 87 ? -16.654 -3.156 -5.153 1.00 95.00 87 ARG A N 1
ATOM 677 C CA . ARG A 1 87 ? -16.864 -3.903 -3.902 1.00 95.00 87 ARG A CA 1
ATOM 678 C C . ARG A 1 87 ? -16.137 -3.322 -2.691 1.00 95.00 87 ARG A C 1
ATOM 680 O O . ARG A 1 87 ? -16.408 -3.768 -1.582 1.00 95.00 87 ARG A O 1
ATOM 687 N N . LYS A 1 88 ? -15.246 -2.348 -2.894 1.00 95.88 88 LYS A N 1
ATOM 688 C CA . LYS A 1 88 ? -14.320 -1.814 -1.883 1.00 95.88 88 LYS A CA 1
ATOM 689 C C . LYS A 1 88 ? -13.486 -2.912 -1.218 1.00 95.88 88 LYS A C 1
ATOM 691 O O . LYS A 1 88 ? -13.358 -2.962 0.000 1.00 95.88 88 LYS A O 1
ATOM 696 N N . THR A 1 89 ? -12.966 -3.830 -2.029 1.00 94.62 89 THR A N 1
ATOM 697 C CA . THR A 1 89 ? -12.148 -4.949 -1.549 1.00 94.62 89 THR A CA 1
ATOM 698 C C . THR A 1 89 ? -10.749 -4.881 -2.127 1.00 94.62 89 THR A C 1
ATOM 700 O O . THR A 1 89 ? -10.588 -4.650 -3.327 1.00 94.62 89 THR A O 1
ATOM 703 N N . TYR A 1 90 ? -9.768 -5.175 -1.282 1.00 95.81 90 TYR A N 1
ATOM 704 C CA . TYR A 1 90 ? -8.365 -5.283 -1.646 1.00 95.81 90 TYR A CA 1
ATOM 705 C C . TYR A 1 90 ? -7.860 -6.696 -1.369 1.00 95.81 90 TYR A C 1
ATOM 707 O O . TYR A 1 90 ? -7.952 -7.207 -0.246 1.00 95.81 90 TYR A O 1
ATOM 715 N N . PHE A 1 91 ? -7.375 -7.341 -2.421 1.00 96.12 91 PHE A N 1
ATOM 716 C CA . PHE A 1 91 ? -6.656 -8.602 -2.347 1.00 96.12 91 PHE A CA 1
ATOM 717 C C . PHE A 1 91 ? -5.160 -8.297 -2.384 1.00 96.12 91 PHE A C 1
ATOM 719 O O . PHE A 1 91 ? -4.734 -7.562 -3.264 1.00 96.12 91 PHE A O 1
ATOM 726 N N . ALA A 1 92 ? -4.381 -8.869 -1.469 1.00 95.62 92 ALA A N 1
ATOM 727 C CA . ALA A 1 92 ? -2.943 -8.639 -1.366 1.00 95.62 92 ALA A CA 1
ATOM 728 C C . ALA A 1 92 ? -2.207 -9.963 -1.167 1.00 95.62 92 ALA A C 1
ATOM 730 O O . ALA A 1 92 ? -2.674 -10.831 -0.422 1.00 95.62 92 ALA A O 1
ATOM 731 N N . GLN A 1 93 ? -1.065 -10.109 -1.830 1.00 96.62 93 GLN A N 1
ATOM 732 C CA . GLN A 1 93 ? -0.204 -11.280 -1.759 1.00 96.62 93 GLN A CA 1
ATOM 733 C C . GLN A 1 93 ? 1.251 -10.871 -1.706 1.00 96.62 93 GLN A C 1
ATOM 735 O O . GLN A 1 93 ? 1.728 -10.189 -2.606 1.00 96.62 93 GLN A O 1
ATOM 740 N N . SER A 1 94 ? 1.944 -11.359 -0.682 1.00 96.38 94 SER A N 1
ATOM 741 C CA . SER A 1 94 ? 3.382 -11.203 -0.522 1.00 96.38 94 SER A CA 1
ATOM 742 C C . SER A 1 94 ? 4.036 -12.575 -0.450 1.00 96.38 94 SER A C 1
ATOM 744 O O . SER A 1 94 ? 3.675 -13.404 0.396 1.00 96.38 94 SER A O 1
ATOM 746 N N . LEU A 1 95 ? 4.962 -12.825 -1.370 1.00 97.38 95 LEU A N 1
ATOM 747 C CA . LEU A 1 95 ? 5.803 -14.006 -1.389 1.00 97.38 95 LEU A CA 1
ATOM 748 C C . LEU A 1 95 ? 7.264 -13.600 -1.207 1.00 97.38 95 LEU A C 1
ATOM 750 O O . LEU A 1 95 ? 7.739 -12.677 -1.862 1.00 97.38 95 LEU A O 1
ATOM 754 N N . VAL A 1 96 ? 7.971 -14.302 -0.328 1.00 96.25 96 VAL A N 1
ATOM 755 C CA . VAL A 1 96 ? 9.367 -14.032 0.030 1.00 96.25 96 VAL A CA 1
ATOM 756 C C . VAL A 1 96 ? 10.253 -15.257 -0.180 1.00 96.25 96 VAL A C 1
ATOM 758 O O . VAL A 1 96 ? 9.777 -16.395 -0.246 1.00 96.25 96 VAL A O 1
ATOM 761 N N . ASP A 1 97 ? 11.557 -15.017 -0.268 1.00 95.56 97 ASP A N 1
ATOM 762 C CA . ASP A 1 97 ? 12.578 -16.045 -0.428 1.00 95.56 97 ASP A CA 1
ATOM 763 C C . ASP A 1 97 ? 12.508 -17.153 0.641 1.00 95.56 97 ASP A C 1
ATOM 765 O O . ASP A 1 97 ? 12.176 -16.925 1.807 1.00 95.56 97 ASP A O 1
ATOM 769 N N . LYS A 1 98 ? 12.912 -18.373 0.272 1.00 95.00 98 LYS A N 1
ATOM 770 C CA . LYS A 1 98 ? 13.060 -19.493 1.219 1.00 95.00 98 LYS A CA 1
ATOM 771 C C . LYS A 1 98 ? 14.087 -19.183 2.316 1.00 95.00 98 LYS A C 1
ATOM 773 O O . LYS A 1 98 ? 14.004 -19.743 3.406 1.00 95.00 98 LYS A O 1
ATOM 778 N N . ALA A 1 99 ? 15.042 -18.295 2.039 1.00 92.25 99 ALA A N 1
ATOM 779 C CA . ALA A 1 99 ? 16.049 -17.827 2.984 1.00 92.25 99 ALA A CA 1
ATOM 780 C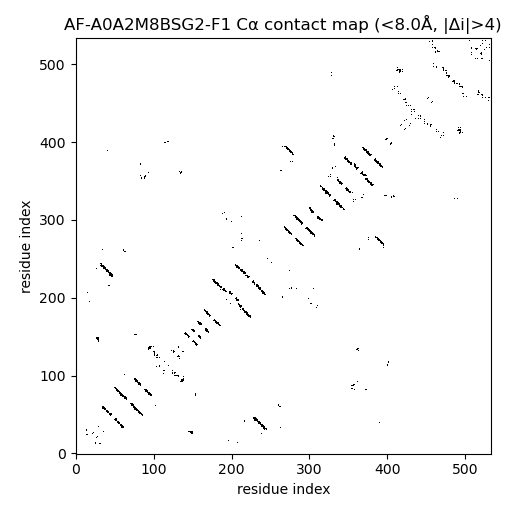 C . ALA A 1 99 ? 15.556 -16.704 3.916 1.00 92.25 99 ALA A C 1
ATOM 782 O O . ALA A 1 99 ? 16.289 -16.304 4.820 1.00 92.25 99 ALA A O 1
ATOM 783 N N . SER A 1 100 ? 14.334 -16.183 3.753 1.00 93.00 100 SER A N 1
ATOM 784 C CA . SER A 1 100 ? 13.828 -15.082 4.584 1.00 93.00 100 SER A CA 1
ATOM 785 C C . SER A 1 100 ? 13.873 -15.336 6.098 1.00 93.00 100 SER A C 1
ATOM 787 O O . SER A 1 100 ? 14.207 -14.391 6.818 1.00 93.00 100 SER A O 1
ATOM 789 N N . PRO A 1 101 ? 13.623 -16.558 6.622 1.00 94.69 101 PRO A N 1
ATOM 790 C CA . PRO A 1 101 ? 13.816 -16.839 8.043 1.00 94.69 101 PRO A CA 1
ATOM 791 C C . PRO A 1 101 ? 15.251 -16.596 8.522 1.00 94.69 101 PRO A C 1
ATOM 793 O O . PRO A 1 101 ? 15.464 -15.960 9.553 1.00 94.69 101 PRO A O 1
ATOM 796 N N . GLU A 1 102 ? 16.239 -17.041 7.744 1.00 92.62 102 GLU A N 1
ATOM 797 C CA . GLU A 1 102 ? 17.657 -16.841 8.045 1.00 92.62 102 GLU A CA 1
ATOM 798 C C . GLU A 1 102 ? 18.024 -15.354 8.018 1.00 92.62 102 GLU A C 1
ATOM 800 O O . GLU A 1 102 ? 18.611 -14.846 8.975 1.00 92.62 102 GLU A O 1
ATOM 805 N N . VAL A 1 103 ? 17.606 -14.635 6.971 1.00 88.88 103 VAL A N 1
ATOM 806 C CA . VAL A 1 103 ? 17.827 -13.186 6.842 1.00 88.88 103 VAL A CA 1
ATOM 807 C C . VAL A 1 103 ? 17.209 -12.433 8.025 1.00 88.88 103 VAL A C 1
ATOM 809 O O . VAL A 1 103 ? 17.838 -11.545 8.599 1.00 88.88 103 VAL A O 1
ATOM 812 N N . GLY A 1 104 ? 15.997 -12.806 8.443 1.00 89.88 104 GLY A N 1
ATOM 813 C CA . GLY A 1 104 ? 15.342 -12.219 9.611 1.00 89.88 104 GLY A CA 1
ATOM 814 C C . GLY A 1 104 ? 16.124 -12.449 10.909 1.00 89.88 104 GLY A C 1
ATOM 815 O O . GLY A 1 104 ? 16.293 -11.519 11.698 1.00 89.88 104 GLY A O 1
ATOM 816 N N . LEU A 1 105 ? 16.653 -13.659 11.123 1.00 93.12 105 LEU A N 1
ATOM 817 C CA . LEU A 1 105 ? 17.472 -13.979 12.299 1.00 93.12 105 LEU A CA 1
ATOM 818 C C . LEU A 1 105 ? 18.782 -13.186 12.316 1.00 93.12 105 LEU A C 1
ATOM 820 O O . LEU A 1 105 ? 19.183 -12.698 13.375 1.00 93.12 105 LEU A O 1
ATOM 824 N N . GLN A 1 106 ? 19.419 -13.020 11.155 1.00 89.44 106 GLN A N 1
ATOM 825 C CA . GLN A 1 106 ? 20.618 -12.194 11.007 1.00 89.44 106 GLN A CA 1
ATOM 826 C C . GLN A 1 106 ? 20.324 -10.727 11.355 1.00 89.44 106 GLN A C 1
ATOM 828 O O . GLN A 1 106 ? 21.029 -10.154 12.187 1.00 89.44 106 GLN A O 1
ATOM 833 N N . LYS A 1 107 ? 19.230 -10.154 10.829 1.00 87.00 107 LYS A N 1
ATOM 834 C CA . LYS A 1 107 ? 18.793 -8.788 11.170 1.00 87.00 107 LYS A CA 1
ATOM 835 C C . LYS A 1 107 ? 18.544 -8.615 12.670 1.00 87.00 107 LYS A C 1
ATOM 837 O O . LYS A 1 107 ? 18.975 -7.620 13.250 1.00 87.00 107 LYS A O 1
ATOM 842 N N . ILE A 1 108 ? 17.899 -9.583 13.329 1.00 89.38 108 ILE A N 1
ATOM 843 C CA . ILE A 1 108 ? 17.694 -9.549 14.789 1.00 89.38 108 ILE A CA 1
ATOM 844 C C . ILE A 1 108 ? 19.040 -9.574 15.526 1.00 89.38 108 ILE A C 1
ATOM 846 O O . ILE A 1 108 ? 19.246 -8.781 16.442 1.00 89.38 108 ILE A O 1
ATOM 850 N N . ALA A 1 109 ? 19.969 -10.447 15.126 1.00 89.88 109 ALA A N 1
ATOM 851 C CA . ALA A 1 109 ? 21.292 -10.546 15.745 1.00 89.88 109 ALA A CA 1
ATOM 852 C C . ALA A 1 109 ? 22.133 -9.266 15.576 1.00 89.88 109 ALA A C 1
ATOM 854 O O . ALA A 1 109 ? 22.954 -8.951 16.437 1.00 89.88 109 ALA A O 1
ATOM 855 N N . GLN A 1 110 ? 21.903 -8.521 14.493 1.00 86.44 110 GLN A N 1
ATOM 856 C CA . GLN A 1 110 ? 22.569 -7.256 14.175 1.00 86.44 110 GLN A CA 1
ATOM 857 C C . GLN A 1 110 ? 21.845 -6.018 14.742 1.00 86.44 110 GLN A C 1
A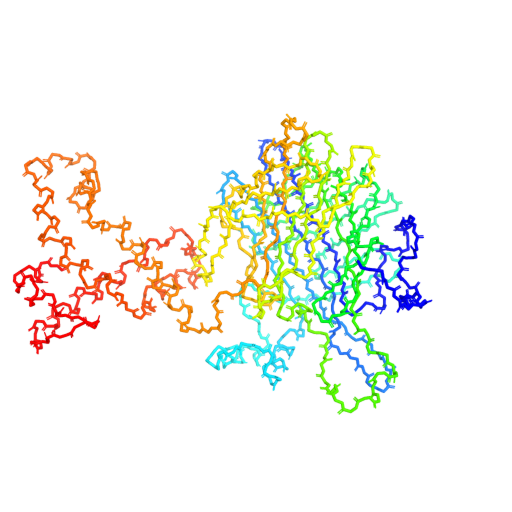TOM 859 O O . GLN A 1 110 ? 22.313 -4.903 14.539 1.00 86.44 110 GLN A O 1
ATOM 864 N N . ASN A 1 111 ? 20.740 -6.187 15.483 1.00 84.25 111 ASN A N 1
ATOM 865 C CA . ASN A 1 111 ? 19.873 -5.098 15.967 1.00 84.25 111 ASN A CA 1
ATOM 866 C C . ASN A 1 111 ? 19.279 -4.220 14.844 1.00 84.25 111 ASN A C 1
ATOM 868 O O . ASN A 1 111 ? 19.037 -3.033 15.042 1.00 84.25 111 ASN A O 1
ATOM 872 N N . GLN A 1 112 ? 19.022 -4.816 13.679 1.00 81.19 112 GLN A N 1
ATOM 873 C CA . GLN A 1 112 ? 18.427 -4.177 12.496 1.00 81.19 112 GLN A CA 1
ATOM 874 C C . GLN A 1 112 ? 16.957 -4.591 12.270 1.00 81.19 112 GLN A C 1
ATOM 876 O O . GLN A 1 112 ? 16.402 -4.390 11.192 1.00 81.19 112 GLN A O 1
ATOM 881 N N . ALA A 1 113 ? 16.338 -5.237 13.262 1.00 83.00 113 ALA A N 1
ATOM 882 C CA . ALA A 1 113 ? 14.926 -5.618 13.253 1.00 83.00 113 ALA A CA 1
ATOM 883 C C . ALA A 1 113 ? 14.075 -4.566 13.999 1.00 83.00 113 ALA A C 1
ATOM 885 O O . ALA A 1 113 ? 14.320 -3.369 13.876 1.00 83.00 113 ALA A O 1
ATOM 886 N N . SER A 1 114 ? 13.076 -4.986 14.781 1.00 83.94 114 SER A N 1
ATOM 887 C CA . SER A 1 114 ? 12.272 -4.059 15.587 1.00 83.94 114 SER A CA 1
ATOM 888 C C . SER A 1 114 ? 13.111 -3.425 16.703 1.00 83.94 114 SER A C 1
ATOM 890 O O . SER A 1 114 ? 14.021 -4.053 17.250 1.00 83.94 114 SER A O 1
ATOM 892 N N . LYS A 1 115 ? 12.767 -2.197 17.106 1.00 82.75 115 LYS A N 1
ATOM 893 C CA . LYS A 1 115 ? 13.310 -1.573 18.324 1.00 82.75 115 LYS A CA 1
ATOM 894 C C . LYS A 1 115 ? 12.744 -2.207 19.604 1.00 82.75 115 LYS A C 1
ATOM 896 O O . LYS A 1 115 ? 13.346 -2.077 20.669 1.00 82.75 115 LYS A O 1
ATOM 901 N N . ASP A 1 116 ? 11.625 -2.930 19.513 1.00 88.94 116 ASP A N 1
ATOM 902 C CA . ASP A 1 116 ? 10.981 -3.592 20.646 1.00 88.94 116 ASP A CA 1
ATOM 903 C C . ASP A 1 116 ? 11.505 -5.027 20.843 1.00 88.94 116 ASP A C 1
ATOM 905 O O . ASP A 1 116 ? 11.291 -5.936 20.032 1.00 88.94 116 ASP A O 1
ATOM 909 N N . GLY A 1 117 ? 12.148 -5.272 21.988 1.00 91.31 117 GLY A N 1
ATOM 910 C CA . GLY A 1 117 ? 12.662 -6.597 22.347 1.00 91.31 117 GLY A CA 1
ATOM 911 C C . GLY A 1 117 ? 11.583 -7.684 22.472 1.00 91.31 117 GLY A C 1
ATOM 912 O O . GLY A 1 117 ? 11.870 -8.861 22.240 1.00 91.31 117 GLY A O 1
ATOM 913 N N . ARG A 1 118 ? 10.334 -7.323 22.803 1.00 93.00 118 ARG A N 1
ATOM 914 C CA . ARG A 1 118 ? 9.193 -8.256 22.872 1.00 93.00 118 ARG A CA 1
ATOM 915 C C . ARG A 1 118 ? 8.834 -8.759 21.478 1.00 93.00 118 ARG A C 1
ATOM 917 O O . ARG A 1 118 ? 8.621 -9.961 21.315 1.00 93.00 118 ARG A O 1
ATOM 924 N N . MET A 1 119 ? 8.811 -7.856 20.496 1.00 89.88 119 MET A N 1
ATOM 925 C CA . MET A 1 119 ? 8.557 -8.192 19.094 1.00 89.88 119 MET A CA 1
ATOM 926 C C . MET A 1 119 ? 9.691 -9.039 18.525 1.00 89.88 119 MET A C 1
ATOM 928 O O . MET A 1 119 ? 9.425 -10.091 17.952 1.00 89.88 119 MET A O 1
ATOM 932 N N . ASN A 1 120 ? 10.948 -8.655 18.767 1.00 91.38 120 ASN A N 1
ATOM 933 C CA . ASN A 1 120 ? 12.104 -9.431 18.308 1.00 91.38 120 ASN A CA 1
ATOM 934 C C . ASN A 1 120 ? 12.116 -10.855 18.868 1.00 91.38 120 ASN A C 1
ATOM 936 O O . ASN A 1 120 ? 12.443 -11.790 18.143 1.00 91.38 120 ASN A O 1
ATOM 940 N N . ARG A 1 121 ? 11.730 -11.051 20.137 1.00 95.19 121 ARG A N 1
ATOM 941 C CA . ARG A 1 121 ? 11.608 -12.394 20.720 1.00 95.19 121 ARG A CA 1
ATOM 942 C C . ARG A 1 121 ? 10.540 -13.227 20.006 1.00 95.19 121 ARG A C 1
ATOM 944 O O . ARG A 1 121 ? 10.835 -14.350 19.615 1.00 95.19 121 ARG A O 1
ATOM 951 N N . ALA A 1 122 ? 9.337 -12.680 19.820 1.00 93.06 122 ALA A N 1
ATOM 952 C CA . ALA A 1 122 ? 8.244 -13.391 19.151 1.00 93.06 122 ALA A CA 1
ATOM 953 C C . ALA A 1 122 ? 8.584 -13.715 17.686 1.00 93.06 122 ALA A C 1
ATOM 955 O O . ALA A 1 122 ? 8.361 -14.829 17.222 1.00 93.06 122 ALA A O 1
ATOM 956 N N . LEU A 1 123 ? 9.187 -12.757 16.978 1.00 92.06 123 LEU A N 1
ATOM 957 C CA . LEU A 1 123 ? 9.646 -12.946 15.608 1.00 92.06 123 LEU A CA 1
ATOM 958 C C . LEU A 1 123 ? 10.724 -14.035 15.538 1.00 92.06 123 LEU A C 1
ATOM 960 O O . LEU A 1 123 ? 10.617 -14.948 14.726 1.00 92.06 123 LEU A O 1
ATOM 964 N N . LYS A 1 124 ? 11.720 -13.997 16.430 1.00 95.56 124 LYS A N 1
ATOM 965 C CA . LYS A 1 124 ? 12.778 -15.011 16.511 1.00 95.56 124 LYS A CA 1
ATOM 966 C C . LYS A 1 124 ? 12.217 -16.426 16.692 1.00 95.56 124 LYS A C 1
ATOM 968 O O . LYS A 1 124 ? 12.641 -17.321 15.971 1.00 95.56 124 LYS A O 1
ATOM 973 N N . GLU A 1 125 ? 11.247 -16.617 17.588 1.00 96.56 125 GLU A N 1
ATOM 974 C CA . GLU A 1 125 ? 10.605 -17.923 17.819 1.00 96.56 125 GLU A CA 1
ATOM 975 C C . GLU A 1 125 ? 9.967 -18.505 16.544 1.00 96.56 125 GLU A C 1
ATOM 977 O O . GLU A 1 125 ? 10.008 -19.719 16.336 1.00 96.56 125 GLU A O 1
ATOM 982 N N . MET A 1 126 ? 9.397 -17.656 15.681 1.00 94.94 126 MET A N 1
ATOM 983 C CA . MET A 1 126 ? 8.829 -18.070 14.392 1.00 94.94 126 MET A CA 1
ATOM 984 C C . MET A 1 126 ? 9.913 -18.361 13.349 1.00 94.94 126 MET A C 1
ATOM 986 O O . MET A 1 126 ? 9.863 -19.389 12.671 1.00 94.94 126 MET A O 1
ATOM 990 N N . LEU A 1 127 ? 10.909 -17.479 13.234 1.00 96.19 127 LEU A N 1
ATOM 991 C CA . LEU A 1 127 ? 11.977 -17.610 12.242 1.00 96.19 127 LEU A CA 1
ATOM 992 C C . LEU A 1 127 ? 12.858 -18.843 12.509 1.00 96.19 127 LEU A C 1
ATOM 994 O O . LEU A 1 127 ? 13.241 -19.531 11.567 1.00 96.19 127 LEU A O 1
ATOM 998 N N . GLU A 1 128 ? 13.118 -19.191 13.776 1.00 97.38 128 GLU A N 1
ATOM 999 C CA . GLU A 1 128 ? 13.839 -20.421 14.159 1.00 97.38 128 GLU A CA 1
ATOM 1000 C C . GLU A 1 128 ? 13.100 -21.704 13.739 1.00 97.38 128 GLU A C 1
ATOM 1002 O O . GLU A 1 128 ? 13.721 -22.753 13.572 1.00 97.38 128 GLU A O 1
ATOM 1007 N N . GLN A 1 129 ? 11.785 -21.629 13.514 1.00 97.00 129 GLN A N 1
ATOM 1008 C CA . GLN A 1 129 ? 10.974 -22.726 12.973 1.00 97.00 129 GLN A CA 1
ATOM 1009 C C . GLN A 1 129 ? 10.936 -22.733 11.438 1.00 97.00 129 GLN A C 1
ATOM 1011 O O . GLN A 1 129 ? 10.174 -23.497 10.844 1.00 97.00 129 GLN A O 1
ATOM 1016 N N . GLY A 1 130 ? 11.728 -21.874 10.788 1.00 96.00 130 GLY A N 1
ATOM 1017 C CA . GLY A 1 130 ? 11.724 -21.704 9.340 1.00 96.00 130 GLY A CA 1
ATOM 1018 C C . GLY A 1 130 ? 10.423 -21.094 8.825 1.00 96.00 130 GLY A C 1
ATOM 1019 O O . GLY A 1 130 ? 9.986 -21.440 7.734 1.00 96.00 130 GLY A O 1
ATOM 1020 N N . GLN A 1 131 ? 9.760 -20.242 9.613 1.00 95.31 131 GLN A N 1
ATOM 1021 C CA . GLN A 1 131 ? 8.512 -19.583 9.228 1.00 95.31 131 GLN A CA 1
ATOM 1022 C C . GLN A 1 131 ? 8.683 -18.069 9.178 1.00 95.31 131 GLN A C 1
ATOM 1024 O O . GLN A 1 131 ? 9.478 -17.496 9.916 1.00 95.31 131 GLN A O 1
ATOM 1029 N N . VAL A 1 132 ? 7.876 -17.418 8.344 1.00 93.31 132 VAL A N 1
ATOM 1030 C CA . VAL A 1 132 ? 7.727 -15.960 8.323 1.00 93.31 132 VAL A CA 1
ATOM 1031 C C . VAL A 1 132 ? 6.355 -15.567 8.885 1.00 93.31 132 VAL A C 1
ATOM 1033 O O . VAL A 1 132 ? 5.407 -16.357 8.780 1.00 93.31 132 VAL A O 1
ATOM 1036 N N . PRO A 1 133 ? 6.221 -14.380 9.504 1.00 91.19 133 PRO A N 1
ATOM 1037 C CA . PRO A 1 133 ? 4.922 -13.839 9.885 1.00 91.19 133 PRO A CA 1
ATOM 1038 C C . PRO A 1 133 ? 3.955 -13.804 8.701 1.00 91.19 133 PRO A C 1
ATOM 1040 O O . PRO A 1 133 ? 4.317 -13.409 7.599 1.00 91.19 133 PRO A O 1
ATOM 1043 N N . ARG A 1 134 ? 2.701 -14.198 8.936 1.00 90.25 134 ARG A N 1
ATOM 1044 C CA . ARG A 1 134 ? 1.621 -13.974 7.966 1.00 90.25 134 ARG A CA 1
ATOM 1045 C C . ARG A 1 134 ? 1.323 -12.464 7.888 1.00 90.25 134 ARG A C 1
ATOM 1047 O O . ARG A 1 134 ? 1.451 -11.793 8.911 1.00 90.25 134 ARG A O 1
ATOM 1054 N N . PRO A 1 135 ? 0.876 -11.934 6.735 1.00 90.12 135 PRO A N 1
ATOM 1055 C CA . PRO A 1 135 ? 0.376 -12.647 5.556 1.00 90.12 135 PRO A CA 1
ATOM 1056 C C . PRO A 1 135 ? 1.449 -13.140 4.577 1.00 90.12 135 PRO A C 1
ATOM 1058 O O . PRO A 1 135 ? 1.083 -13.872 3.655 1.00 90.12 135 PRO A O 1
ATOM 1061 N N . ASP A 1 136 ? 2.727 -12.806 4.775 1.00 94.06 136 ASP A N 1
ATOM 1062 C CA . ASP A 1 136 ? 3.801 -13.271 3.899 1.00 94.06 136 ASP A CA 1
ATOM 1063 C C . ASP A 1 136 ? 3.835 -14.805 3.816 1.00 94.06 136 ASP A C 1
ATOM 1065 O O . ASP A 1 136 ? 3.598 -15.539 4.786 1.00 94.06 136 ASP A O 1
ATOM 1069 N N . ARG A 1 137 ? 4.099 -15.301 2.610 1.00 95.25 137 ARG A N 1
ATOM 1070 C CA . ARG A 1 137 ? 4.302 -16.722 2.316 1.00 95.25 137 ARG A CA 1
ATOM 1071 C C . ARG A 1 137 ? 5.691 -16.893 1.730 1.00 95.25 137 ARG A C 1
ATOM 1073 O O . ARG A 1 137 ? 6.181 -16.011 1.047 1.00 95.25 137 ARG A O 1
ATOM 1080 N N . MET A 1 138 ? 6.333 -18.025 1.971 1.00 96.69 138 MET A N 1
ATOM 1081 C CA . MET A 1 138 ? 7.595 -18.315 1.291 1.00 96.69 138 MET A CA 1
ATOM 1082 C C . MET A 1 138 ? 7.333 -19.006 -0.042 1.00 96.69 138 MET A C 1
ATOM 1084 O O . MET A 1 138 ? 6.362 -19.765 -0.159 1.00 96.69 138 MET A O 1
ATOM 1088 N N . PHE A 1 139 ? 8.225 -18.793 -1.006 1.00 97.38 139 PHE A N 1
ATOM 1089 C CA . PHE A 1 139 ? 8.248 -19.572 -2.241 1.00 97.38 139 PHE A CA 1
ATOM 1090 C C . PHE A 1 139 ? 8.341 -21.077 -1.956 1.00 97.38 139 PHE A C 1
ATOM 1092 O O . PHE A 1 139 ? 9.074 -21.528 -1.070 1.00 97.38 139 PHE A O 1
ATOM 1099 N N . LYS A 1 140 ? 7.612 -21.873 -2.739 1.00 94.94 140 LYS A N 1
ATOM 1100 C CA . LYS A 1 140 ? 7.672 -23.341 -2.723 1.00 94.94 140 LYS A CA 1
ATOM 1101 C C . LYS A 1 140 ? 8.630 -23.853 -3.799 1.00 94.94 140 LYS A C 1
ATOM 1103 O O . LYS A 1 140 ? 9.489 -24.688 -3.509 1.00 94.94 140 LYS A O 1
ATOM 1108 N N . GLY A 1 141 ? 8.494 -23.341 -5.016 1.00 92.94 141 GLY A N 1
ATOM 1109 C CA . GLY A 1 141 ? 9.377 -23.553 -6.157 1.00 92.94 141 GLY A CA 1
ATOM 1110 C C . GLY A 1 141 ? 10.649 -22.715 -6.091 1.00 92.94 141 GLY A C 1
ATOM 1111 O O . GLY A 1 141 ? 10.902 -22.008 -5.115 1.00 92.94 141 GLY A O 1
ATOM 1112 N N . ASP A 1 142 ? 11.485 -22.863 -7.111 1.00 92.62 142 ASP A N 1
ATOM 1113 C CA . ASP A 1 142 ? 12.723 -22.100 -7.246 1.00 92.62 142 ASP A CA 1
ATOM 1114 C C . ASP A 1 142 ? 12.484 -20.842 -8.083 1.00 92.62 142 ASP A C 1
ATOM 1116 O O . ASP A 1 142 ? 11.543 -20.781 -8.874 1.00 92.62 142 ASP A O 1
ATOM 1120 N N . VAL A 1 143 ? 13.336 -19.840 -7.882 1.00 96.62 143 VAL A N 1
ATOM 1121 C CA . VAL A 1 143 ? 13.305 -18.590 -8.642 1.00 96.62 143 VAL A CA 1
ATOM 1122 C C . VAL A 1 143 ? 14.224 -18.711 -9.853 1.00 96.62 143 VAL A C 1
ATOM 1124 O O . VAL A 1 143 ? 15.361 -19.174 -9.740 1.00 96.62 143 VAL A O 1
ATOM 1127 N N . PHE A 1 144 ? 13.742 -18.263 -11.006 1.00 97.44 144 PHE A N 1
ATOM 1128 C CA . PHE A 1 144 ? 14.499 -18.162 -12.241 1.00 97.44 144 PHE A CA 1
ATOM 1129 C C . PHE A 1 144 ? 14.498 -16.720 -12.755 1.00 97.44 144 PHE A C 1
ATOM 1131 O O . PHE A 1 144 ? 13.458 -16.069 -12.857 1.00 97.44 144 PHE A O 1
ATOM 1138 N N . VAL A 1 145 ? 15.692 -16.237 -13.096 1.00 97.06 145 VAL A N 1
ATOM 1139 C CA . VAL A 1 145 ? 15.933 -14.926 -13.703 1.00 97.06 145 VAL A CA 1
ATOM 1140 C C . VAL A 1 145 ? 16.815 -15.145 -14.923 1.00 97.06 145 VAL A C 1
ATOM 1142 O O . VAL A 1 145 ? 17.944 -15.625 -14.800 1.00 97.06 145 VAL A O 1
ATOM 1145 N N . ASN A 1 146 ? 16.311 -14.821 -16.110 1.00 96.38 146 ASN A N 1
ATOM 1146 C CA . ASN A 1 146 ? 17.082 -14.956 -17.340 1.00 96.38 146 ASN A CA 1
ATOM 1147 C C . ASN A 1 146 ? 18.016 -13.740 -17.532 1.00 96.38 146 ASN A C 1
ATOM 1149 O O . ASN A 1 146 ? 17.534 -12.622 -17.671 1.00 96.38 146 ASN A O 1
ATOM 1153 N N . PRO A 1 147 ? 19.346 -13.914 -17.626 1.00 93.56 147 PRO A N 1
ATOM 1154 C CA . PRO A 1 147 ? 20.273 -12.785 -17.773 1.00 93.56 147 PRO A CA 1
ATOM 1155 C C . PRO A 1 147 ? 20.308 -12.194 -19.193 1.00 93.56 147 PRO A C 1
ATOM 1157 O O . PRO A 1 147 ? 21.023 -11.234 -19.457 1.00 93.56 147 PRO A O 1
ATOM 1160 N N . ARG A 1 148 ? 19.612 -12.804 -20.162 1.00 94.44 148 ARG A N 1
ATOM 1161 C CA . ARG A 1 148 ? 19.686 -12.425 -21.589 1.00 94.44 148 ARG A CA 1
ATOM 1162 C C . ARG A 1 148 ? 18.355 -11.997 -22.186 1.00 94.44 148 ARG A C 1
ATOM 1164 O O . ARG A 1 148 ? 18.313 -11.613 -23.354 1.00 94.44 148 ARG A O 1
ATOM 1171 N N . ARG A 1 149 ? 17.270 -12.122 -21.428 1.00 95.06 149 ARG A N 1
ATOM 1172 C CA . ARG A 1 149 ? 15.922 -11.670 -21.779 1.00 95.06 149 ARG A CA 1
ATOM 1173 C C . ARG A 1 149 ? 15.219 -11.262 -20.495 1.00 95.06 149 ARG A C 1
ATOM 1175 O O . ARG A 1 149 ? 15.479 -11.867 -19.466 1.00 95.06 149 ARG A O 1
ATOM 1182 N N . LEU A 1 150 ? 14.280 -10.324 -20.566 1.00 96.88 150 LEU A N 1
ATOM 1183 C CA . LEU A 1 150 ? 13.357 -10.134 -19.452 1.00 96.88 150 LEU A CA 1
ATOM 1184 C C . LEU A 1 150 ? 12.418 -11.344 -19.390 1.00 96.88 150 LEU A C 1
ATOM 1186 O O . LEU A 1 150 ? 11.461 -11.439 -20.157 1.00 96.88 150 LEU A O 1
ATOM 1190 N N . GLU A 1 151 ? 12.756 -12.297 -18.535 1.00 98.00 151 GLU A N 1
ATOM 1191 C CA . GLU A 1 151 ? 12.003 -13.516 -18.259 1.00 98.00 151 GLU A CA 1
ATOM 1192 C C . GLU A 1 151 ? 12.268 -13.886 -16.799 1.00 98.00 151 GLU A C 1
ATOM 1194 O O . GLU A 1 151 ? 13.348 -14.367 -16.444 1.00 98.00 151 GLU A O 1
ATOM 1199 N N . LEU A 1 152 ? 11.283 -13.572 -15.963 1.00 98.50 152 LEU A N 1
ATOM 1200 C CA . LEU A 1 152 ? 11.281 -13.811 -14.527 1.00 98.50 152 LEU A CA 1
ATOM 1201 C C . LEU A 1 152 ? 10.244 -14.890 -14.221 1.00 98.50 152 LEU A C 1
ATOM 1203 O O . LEU A 1 152 ? 9.120 -14.804 -14.717 1.00 98.50 152 LEU A O 1
ATOM 1207 N N . ASP A 1 153 ? 10.601 -15.864 -13.390 1.00 98.50 153 ASP A N 1
ATOM 1208 C CA . ASP A 1 153 ? 9.683 -16.864 -12.836 1.00 98.50 153 ASP A CA 1
ATOM 1209 C C . ASP A 1 153 ? 9.983 -17.050 -11.347 1.00 98.50 153 ASP A C 1
ATOM 1211 O O . ASP A 1 153 ? 11.022 -17.586 -10.961 1.00 98.50 153 ASP A O 1
ATOM 1215 N N . PHE A 1 154 ? 9.112 -16.505 -10.502 1.00 97.94 154 PHE A N 1
ATOM 1216 C CA . PHE A 1 154 ? 9.251 -16.504 -9.052 1.00 97.94 154 PHE A CA 1
ATOM 1217 C C . PHE A 1 154 ? 8.142 -17.399 -8.491 1.00 97.94 154 PHE A C 1
ATOM 1219 O O . PHE A 1 154 ? 7.044 -16.931 -8.190 1.00 97.94 154 PHE A O 1
ATOM 1226 N N . ASP A 1 155 ? 8.421 -18.702 -8.383 1.00 96.69 155 ASP A N 1
ATOM 1227 C CA . ASP A 1 155 ? 7.456 -19.715 -7.921 1.00 96.69 155 ASP A CA 1
ATOM 1228 C C . ASP A 1 155 ? 6.177 -19.783 -8.780 1.00 96.69 155 ASP A C 1
ATOM 1230 O O . ASP A 1 15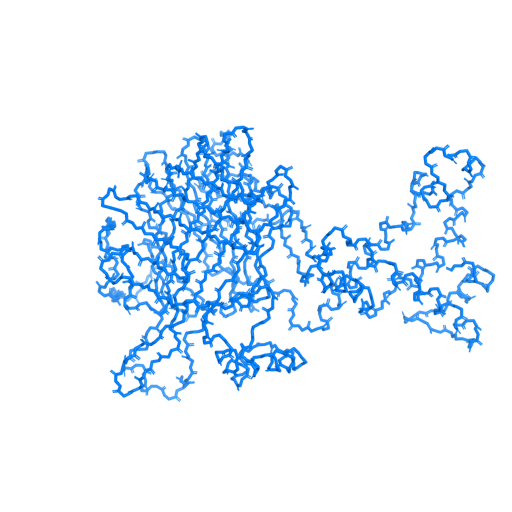5 ? 5.053 -19.851 -8.277 1.00 96.69 155 ASP A O 1
ATOM 1234 N N . GLY A 1 156 ? 6.341 -19.732 -10.104 1.00 97.06 156 GLY A N 1
ATOM 1235 C CA . GLY A 1 156 ? 5.255 -19.756 -11.079 1.00 97.06 156 GLY A CA 1
ATOM 1236 C C . GLY A 1 156 ? 4.597 -18.398 -11.319 1.00 97.06 156 GLY A C 1
ATOM 1237 O O . GLY A 1 156 ? 3.727 -18.309 -12.178 1.00 97.06 156 GLY A O 1
ATOM 1238 N N . LEU A 1 157 ? 4.983 -17.341 -10.598 1.00 98.62 157 LEU A N 1
ATOM 1239 C CA . LEU A 1 157 ? 4.585 -15.964 -10.895 1.00 98.62 157 LEU A CA 1
ATOM 1240 C C . LEU A 1 157 ? 5.578 -15.396 -11.908 1.00 98.62 157 LEU A C 1
ATOM 1242 O O . LEU A 1 157 ? 6.772 -15.355 -11.620 1.00 98.62 157 LEU A O 1
ATOM 1246 N N . THR A 1 158 ? 5.118 -14.968 -13.086 1.00 98.75 158 THR A N 1
ATOM 1247 C CA . THR A 1 158 ? 6.034 -14.622 -14.184 1.00 98.75 158 THR A CA 1
ATOM 1248 C C . THR A 1 158 ? 5.838 -13.218 -14.727 1.00 98.75 158 THR A C 1
ATOM 1250 O O . THR A 1 158 ? 4.701 -12.788 -14.943 1.00 98.75 158 THR A O 1
ATOM 1253 N N . LEU A 1 159 ? 6.946 -12.567 -15.074 1.00 98.75 159 LEU A N 1
ATOM 1254 C CA . LEU A 1 159 ? 6.981 -11.357 -15.890 1.00 98.75 159 LEU A CA 1
ATOM 1255 C C . LEU A 1 159 ? 7.985 -11.557 -17.028 1.00 98.75 159 LEU A C 1
ATOM 1257 O O . LEU A 1 159 ? 9.184 -11.703 -16.791 1.00 98.75 159 LEU A O 1
ATOM 1261 N N . CYS A 1 160 ? 7.497 -11.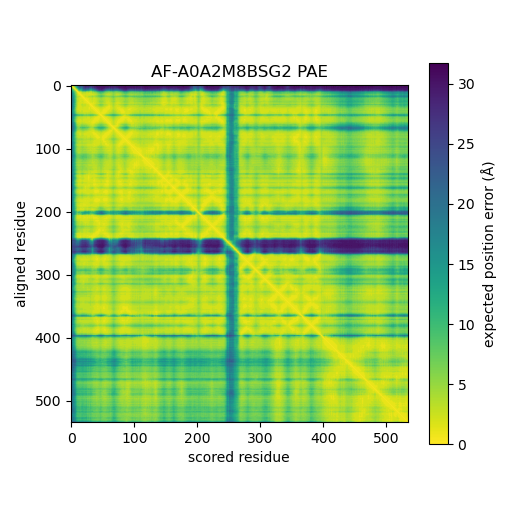563 -18.269 1.00 98.19 160 CYS A N 1
ATOM 1262 C CA . CYS A 1 160 ? 8.330 -11.826 -19.442 1.00 98.19 160 CYS A CA 1
ATOM 1263 C C . CYS A 1 160 ? 8.085 -10.812 -20.556 1.00 98.19 160 CYS A C 1
ATOM 1265 O O . CYS A 1 160 ? 6.947 -10.429 -20.813 1.00 98.19 160 CYS A O 1
ATOM 1267 N N . LYS A 1 161 ? 9.118 -10.455 -21.314 1.00 97.62 161 LYS A N 1
ATOM 1268 C CA . LYS A 1 161 ? 8.991 -9.655 -22.533 1.00 97.62 161 LYS A CA 1
ATOM 1269 C C . LYS A 1 161 ? 9.056 -10.537 -23.769 1.00 97.62 161 LYS A C 1
ATOM 1271 O O . LYS A 1 161 ? 9.978 -11.332 -23.938 1.00 97.62 161 LYS A O 1
ATOM 1276 N N . ASN A 1 162 ? 8.072 -10.396 -24.650 1.00 94.94 162 ASN A N 1
ATOM 1277 C CA . ASN A 1 162 ? 8.048 -11.125 -25.914 1.00 94.94 162 ASN A CA 1
ATOM 1278 C C . ASN A 1 162 ? 8.834 -10.399 -27.020 1.00 94.94 162 ASN A C 1
ATOM 1280 O O . ASN A 1 162 ? 9.160 -9.219 -26.905 1.00 94.94 162 ASN A O 1
ATOM 1284 N N . ASP A 1 163 ? 9.083 -11.097 -28.131 1.00 93.31 163 ASP A N 1
ATOM 1285 C CA . ASP A 1 163 ? 9.852 -10.563 -29.266 1.00 93.31 163 ASP A CA 1
ATOM 1286 C C . ASP A 1 163 ? 9.171 -9.358 -29.961 1.00 93.31 163 ASP A C 1
ATOM 1288 O O . ASP A 1 163 ? 9.826 -8.610 -30.682 1.00 93.31 163 ASP A O 1
ATOM 1292 N N . ALA A 1 164 ? 7.868 -9.141 -29.740 1.00 94.06 164 ALA A N 1
ATOM 1293 C CA . ALA A 1 164 ? 7.139 -7.961 -30.216 1.00 94.06 164 ALA A CA 1
ATOM 1294 C C . ALA A 1 164 ? 7.254 -6.753 -29.262 1.00 94.06 164 ALA A C 1
ATOM 1296 O O . ALA A 1 164 ? 6.657 -5.709 -29.520 1.00 94.06 164 ALA A O 1
ATOM 1297 N N . GLY A 1 165 ? 8.001 -6.885 -28.160 1.00 95.12 165 GLY A N 1
ATOM 1298 C CA . GLY A 1 165 ? 8.218 -5.833 -27.168 1.00 95.12 165 GLY A CA 1
ATOM 1299 C C . GLY A 1 165 ? 7.095 -5.676 -26.141 1.00 95.12 165 GLY A C 1
ATOM 1300 O O . GLY A 1 165 ? 7.124 -4.715 -25.377 1.00 95.12 165 GLY A O 1
ATOM 1301 N N . ALA A 1 166 ? 6.120 -6.591 -26.105 1.00 97.94 166 ALA A N 1
ATOM 1302 C CA . ALA A 1 166 ? 5.044 -6.577 -25.114 1.00 97.94 166 ALA A CA 1
ATOM 1303 C C . ALA A 1 166 ? 5.424 -7.391 -23.867 1.00 97.94 166 ALA A C 1
ATOM 1305 O O . ALA A 1 166 ? 6.034 -8.460 -23.981 1.00 97.94 166 ALA A O 1
ATOM 1306 N N . TYR A 1 167 ? 5.003 -6.923 -22.694 1.00 98.62 167 TYR A N 1
ATOM 1307 C CA . TYR A 1 167 ? 5.264 -7.566 -21.404 1.00 98.62 167 TYR A CA 1
ATOM 1308 C C . TYR A 1 167 ? 4.083 -8.453 -21.020 1.00 98.62 167 TYR A C 1
ATOM 1310 O O . TYR A 1 167 ? 2.937 -8.025 -21.111 1.00 98.62 167 TYR A O 1
ATOM 1318 N N . ARG A 1 168 ? 4.342 -9.690 -20.609 1.00 98.69 168 ARG A N 1
ATOM 1319 C CA . ARG A 1 168 ? 3.348 -10.669 -20.171 1.00 98.69 168 ARG A CA 1
ATOM 1320 C C . ARG A 1 168 ? 3.507 -10.920 -18.685 1.00 98.69 168 ARG A C 1
ATOM 1322 O O . ARG A 1 168 ? 4.577 -11.335 -18.253 1.00 98.69 168 ARG A O 1
ATOM 1329 N N . LEU A 1 169 ? 2.432 -10.688 -17.949 1.00 98.88 169 LEU A N 1
ATOM 1330 C CA . LEU A 1 169 ? 2.323 -10.906 -16.518 1.00 98.88 169 LEU A CA 1
ATOM 1331 C C . LEU A 1 169 ? 1.406 -12.106 -16.269 1.00 98.88 169 LEU A C 1
ATOM 1333 O O . LEU A 1 169 ? 0.257 -12.100 -16.718 1.00 98.88 169 LEU A O 1
ATOM 1337 N N . HIS A 1 170 ? 1.901 -13.094 -15.531 1.00 98.81 170 HIS A N 1
ATOM 1338 C CA . HIS A 1 170 ? 1.106 -14.198 -15.006 1.00 98.81 170 HIS A CA 1
ATOM 1339 C C . HIS A 1 170 ? 1.203 -14.205 -13.484 1.00 98.81 170 HIS A C 1
ATOM 1341 O O . HIS A 1 170 ? 2.296 -14.290 -12.926 1.00 98.81 170 HIS A O 1
ATOM 1347 N N . LEU A 1 171 ? 0.054 -14.121 -12.818 1.00 98.75 171 LEU A N 1
ATOM 1348 C CA . LEU A 1 171 ? -0.057 -14.179 -11.364 1.00 98.75 171 LEU A CA 1
ATOM 1349 C C . LEU A 1 171 ? -1.185 -15.127 -10.991 1.00 98.75 171 LEU A C 1
ATOM 1351 O O . LEU A 1 171 ? -2.269 -15.051 -11.572 1.00 98.75 171 LEU A O 1
ATOM 1355 N N . PHE A 1 172 ? -0.983 -15.972 -9.983 1.00 98.12 172 PHE A N 1
ATOM 1356 C CA . PHE A 1 172 ? -2.056 -16.821 -9.484 1.00 98.12 172 PHE A CA 1
ATOM 1357 C C . PHE A 1 172 ? -1.851 -17.229 -8.025 1.00 98.12 172 PHE A C 1
ATOM 1359 O O . PHE A 1 172 ? -0.815 -17.768 -7.649 1.00 98.12 172 PHE A O 1
ATOM 1366 N N . ASP A 1 173 ? -2.877 -17.029 -7.200 1.00 97.25 173 ASP A N 1
ATOM 1367 C CA . ASP A 1 173 ? -2.976 -17.611 -5.866 1.00 97.25 173 ASP A CA 1
ATOM 1368 C C . ASP A 1 173 ? -3.988 -18.758 -5.870 1.00 97.25 173 ASP A C 1
ATOM 1370 O O . ASP A 1 173 ? -5.202 -18.542 -5.903 1.00 97.25 173 ASP A O 1
ATOM 1374 N N . GLY A 1 174 ? -3.488 -19.991 -5.782 1.00 94.38 174 GLY A N 1
ATOM 1375 C CA . GLY A 1 174 ? -4.324 -21.191 -5.764 1.00 94.38 174 GLY A CA 1
ATOM 1376 C C . GLY A 1 174 ? -5.214 -21.330 -4.524 1.00 94.38 174 GLY A C 1
ATOM 1377 O O . GLY A 1 174 ? -6.277 -21.945 -4.619 1.00 94.38 174 GLY A O 1
ATOM 1378 N N . GLU A 1 175 ? -4.830 -20.751 -3.379 1.00 92.19 175 GLU A N 1
ATOM 1379 C CA . GLU A 1 175 ? -5.629 -20.833 -2.143 1.00 92.19 175 GLU A CA 1
ATOM 1380 C C . GLU A 1 175 ? -6.881 -19.957 -2.241 1.00 92.19 175 GLU A C 1
ATOM 1382 O O . GLU A 1 175 ? -7.981 -20.380 -1.879 1.00 92.19 175 GLU A O 1
ATOM 1387 N N . ARG A 1 176 ? -6.724 -18.743 -2.776 1.00 92.31 176 ARG A N 1
ATOM 1388 C CA . ARG A 1 176 ? -7.807 -17.759 -2.915 1.00 92.31 176 ARG A CA 1
ATOM 1389 C C . ARG A 1 176 ? -8.482 -17.793 -4.285 1.00 92.31 176 ARG A C 1
ATOM 1391 O O . ARG A 1 176 ? -9.552 -17.215 -4.441 1.00 92.31 176 ARG A O 1
ATOM 1398 N N . LYS A 1 177 ? -7.894 -18.499 -5.256 1.00 97.06 177 LYS A N 1
ATOM 1399 C CA . LYS A 1 177 ? -8.347 -18.601 -6.652 1.00 97.06 177 LYS A CA 1
ATOM 1400 C C . LYS A 1 177 ? -8.490 -17.228 -7.320 1.00 97.06 177 LYS A C 1
ATOM 1402 O O . LYS A 1 177 ? -9.480 -16.955 -8.003 1.00 97.06 177 LYS A O 1
ATOM 1407 N N . VAL A 1 178 ? -7.499 -16.372 -7.094 1.00 98.12 178 VAL A N 1
ATOM 1408 C CA . VAL A 1 178 ? -7.383 -15.025 -7.668 1.00 98.12 178 VAL A CA 1
ATOM 1409 C C . VAL A 1 178 ? -6.098 -14.965 -8.487 1.00 98.12 178 VAL A C 1
ATOM 1411 O O . VAL A 1 178 ? -5.105 -15.570 -8.096 1.00 98.12 178 VAL A O 1
ATOM 1414 N N . GLY A 1 179 ? -6.098 -14.265 -9.618 1.00 98.31 179 GLY A N 1
ATOM 1415 C CA . GLY A 1 179 ? -4.909 -14.130 -10.460 1.00 98.31 179 GLY A CA 1
ATOM 1416 C C . GLY A 1 179 ? -5.164 -13.352 -11.743 1.00 98.31 179 GLY A C 1
ATOM 1417 O O . GLY A 1 179 ? -6.260 -12.828 -11.939 1.00 98.31 179 GLY A O 1
ATOM 1418 N N . CYS A 1 180 ? -4.182 -13.299 -12.635 1.00 98.69 180 CYS A N 1
ATOM 1419 C CA . CYS A 1 180 ? -4.309 -12.670 -13.941 1.00 98.69 180 CYS A CA 1
ATOM 1420 C C . CYS A 1 180 ? -3.322 -13.231 -14.971 1.00 98.69 180 CYS A C 1
ATOM 1422 O O . CYS A 1 180 ? -2.226 -13.662 -14.625 1.00 98.69 180 CYS A O 1
ATOM 1424 N N . ASP A 1 181 ? -3.705 -13.117 -16.239 1.00 98.75 181 ASP A N 1
ATOM 1425 C CA . ASP A 1 181 ? -2.877 -13.348 -17.420 1.00 98.75 181 ASP A CA 1
ATOM 1426 C C . ASP A 1 181 ? -2.994 -12.103 -18.299 1.00 98.75 181 ASP A C 1
ATOM 1428 O O . ASP A 1 181 ? -3.958 -11.966 -19.057 1.00 98.75 181 ASP A O 1
ATOM 1432 N N . LEU A 1 182 ? -2.061 -11.161 -18.161 1.00 98.81 182 LEU A N 1
ATOM 1433 C CA . LEU A 1 182 ? -2.137 -9.841 -18.791 1.00 98.81 182 LEU A CA 1
ATOM 1434 C C . LEU A 1 182 ? -0.972 -9.616 -19.747 1.00 98.81 182 LEU A C 1
ATOM 1436 O O . LEU A 1 182 ? 0.152 -10.031 -19.493 1.00 98.81 182 LEU A O 1
ATOM 1440 N N . THR A 1 183 ? -1.235 -8.927 -20.855 1.00 98.81 183 THR A N 1
ATOM 1441 C CA . THR A 1 183 ? -0.210 -8.448 -21.784 1.00 98.81 183 THR A CA 1
ATOM 1442 C C . THR A 1 183 ? -0.282 -6.931 -21.901 1.00 98.81 183 THR A C 1
ATOM 1444 O O . THR A 1 183 ? -1.316 -6.391 -22.298 1.00 98.81 183 THR A O 1
ATOM 1447 N N . PHE A 1 184 ? 0.830 -6.273 -21.582 1.00 98.81 184 PHE A N 1
ATOM 1448 C CA . PHE A 1 184 ? 1.059 -4.838 -21.667 1.00 98.81 184 PHE A CA 1
ATOM 1449 C C . PHE A 1 184 ? 1.758 -4.530 -22.991 1.00 98.81 184 PHE A C 1
ATOM 1451 O O . PHE A 1 184 ? 2.884 -4.972 -23.225 1.00 98.81 184 PHE A O 1
ATOM 1458 N N . HIS A 1 185 ? 1.100 -3.761 -23.852 1.00 98.56 185 HIS A N 1
ATOM 1459 C CA . HIS A 1 185 ? 1.621 -3.319 -25.145 1.00 98.56 185 HIS A CA 1
ATOM 1460 C C . HIS A 1 185 ? 2.039 -1.849 -25.043 1.00 98.56 185 HIS A C 1
ATOM 1462 O O . HIS A 1 185 ? 1.154 -0.990 -25.029 1.00 98.56 185 HIS A O 1
ATOM 1468 N N . PRO A 1 186 ? 3.343 -1.523 -24.962 1.00 97.88 186 PRO A N 1
ATOM 1469 C CA . PRO A 1 186 ? 3.805 -0.141 -24.849 1.00 97.88 186 PRO A CA 1
ATOM 1470 C C . PRO A 1 186 ? 3.220 0.767 -25.936 1.00 97.88 186 PRO A C 1
ATOM 1472 O O . PRO A 1 186 ? 3.287 0.463 -27.129 1.00 97.88 186 PRO A O 1
ATOM 1475 N N . ARG A 1 187 ? 2.632 1.892 -25.520 1.00 97.31 187 ARG A N 1
ATOM 1476 C CA . ARG A 1 187 ? 2.079 2.931 -26.410 1.00 97.31 187 ARG A CA 1
ATOM 1477 C C . ARG A 1 187 ? 2.857 4.244 -26.346 1.00 97.31 187 ARG A C 1
ATOM 1479 O O . ARG A 1 187 ? 2.663 5.099 -27.204 1.00 97.31 187 ARG A O 1
ATOM 1486 N N . LYS A 1 188 ? 3.755 4.382 -25.371 1.00 97.12 188 LYS A N 1
ATOM 1487 C CA . LYS A 1 188 ? 4.676 5.510 -25.206 1.00 97.12 188 LYS A CA 1
ATOM 1488 C C . LYS A 1 188 ? 6.121 5.022 -25.068 1.00 97.12 188 LYS A C 1
ATOM 1490 O O . LYS A 1 188 ? 6.325 3.869 -24.685 1.00 97.12 188 LYS A O 1
ATOM 1495 N N . PRO A 1 189 ? 7.116 5.866 -25.398 1.00 95.94 189 PRO A N 1
ATOM 1496 C CA . PRO A 1 189 ? 8.515 5.503 -25.221 1.00 95.94 189 PRO A CA 1
ATOM 1497 C C . PRO A 1 189 ? 8.864 5.334 -23.732 1.00 95.94 189 PRO A C 1
ATOM 1499 O O . PRO A 1 189 ? 8.251 5.985 -22.878 1.00 95.94 189 PRO A O 1
ATOM 1502 N N . PRO A 1 190 ? 9.870 4.503 -23.411 1.00 97.44 190 PRO A N 1
ATOM 1503 C CA . PRO A 1 190 ? 10.429 4.455 -22.067 1.00 97.44 190 PRO A CA 1
ATOM 1504 C C . PRO A 1 190 ? 11.000 5.825 -21.690 1.00 97.44 190 PRO A C 1
ATOM 1506 O O . PRO A 1 190 ? 11.699 6.474 -22.472 1.00 97.44 190 PRO A O 1
ATOM 1509 N N . THR A 1 191 ? 10.675 6.272 -20.486 1.00 97.44 191 THR A N 1
ATOM 1510 C CA . THR A 1 191 ? 10.941 7.614 -19.979 1.00 97.44 191 THR A CA 1
ATOM 1511 C C . THR A 1 191 ? 11.801 7.521 -18.731 1.00 97.44 191 THR A C 1
ATOM 1513 O O . THR A 1 191 ? 11.461 6.835 -17.775 1.00 97.44 191 THR A O 1
ATOM 1516 N N . ARG A 1 192 ? 12.922 8.240 -18.732 1.00 95.94 192 ARG A N 1
ATOM 1517 C CA . ARG A 1 192 ? 13.834 8.330 -17.588 1.00 95.94 192 ARG A CA 1
ATOM 1518 C C . ARG A 1 192 ? 13.194 9.102 -16.433 1.00 95.94 192 ARG A C 1
ATOM 1520 O O . ARG A 1 192 ? 12.718 10.229 -16.636 1.00 95.94 192 ARG A O 1
ATOM 1527 N N . HIS A 1 193 ? 13.208 8.523 -15.238 1.00 93.75 193 HIS A N 1
ATOM 1528 C CA . HIS A 1 193 ? 12.779 9.196 -14.016 1.00 93.75 193 HIS A CA 1
ATOM 1529 C C . HIS A 1 193 ? 13.896 10.098 -13.460 1.00 93.75 193 HIS A C 1
ATOM 1531 O O . HIS A 1 193 ? 14.975 10.170 -14.042 1.00 93.75 193 HIS A O 1
ATOM 1537 N N . GLY A 1 194 ? 13.643 10.823 -12.370 1.00 88.19 194 GLY A N 1
ATOM 1538 C CA . GLY A 1 194 ? 14.683 11.544 -11.631 1.00 88.19 194 GLY A CA 1
ATOM 1539 C C . GLY A 1 194 ? 15.507 12.531 -12.470 1.00 88.19 194 GLY A C 1
ATOM 1540 O O . GLY A 1 194 ? 15.002 13.169 -13.406 1.00 88.19 194 GLY A O 1
ATOM 1541 N N . ASP A 1 195 ? 16.798 12.609 -12.147 1.00 87.88 195 ASP A N 1
ATOM 1542 C CA . ASP A 1 195 ? 17.811 13.367 -12.884 1.00 87.88 195 ASP A CA 1
ATOM 1543 C C . ASP A 1 195 ? 18.322 12.539 -14.075 1.00 87.88 195 ASP A C 1
ATOM 1545 O O . ASP A 1 195 ? 19.321 11.827 -13.990 1.00 87.88 195 ASP A O 1
ATOM 1549 N N . ASP A 1 196 ? 17.557 12.556 -15.170 1.00 87.69 196 ASP A N 1
ATOM 1550 C CA . ASP A 1 196 ? 17.831 11.816 -16.417 1.00 87.69 196 ASP A CA 1
ATOM 1551 C C . ASP A 1 196 ? 18.126 10.312 -16.224 1.00 87.69 196 ASP A C 1
ATOM 1553 O O . ASP A 1 196 ? 18.984 9.698 -16.865 1.00 87.69 196 ASP A O 1
ATOM 1557 N N . GLY A 1 197 ? 17.346 9.693 -15.345 1.00 90.25 197 GLY A N 1
ATOM 1558 C CA . GLY A 1 197 ? 17.377 8.272 -15.020 1.00 90.25 197 GLY A CA 1
ATOM 1559 C C . GLY A 1 197 ? 17.982 8.019 -13.652 1.00 90.25 197 GLY A C 1
ATOM 1560 O O . GLY A 1 197 ? 17.713 6.979 -13.075 1.00 90.25 197 GLY A O 1
ATOM 1561 N N . VAL A 1 198 ? 18.741 8.964 -13.094 1.00 88.12 198 VAL A N 1
ATOM 1562 C CA . VAL A 1 198 ? 19.392 8.777 -11.798 1.00 88.12 198 VAL A CA 1
ATOM 1563 C C . VAL A 1 198 ? 18.500 9.294 -10.676 1.00 88.12 198 VAL A C 1
ATOM 1565 O O . VAL A 1 198 ? 18.154 10.477 -10.615 1.00 88.12 198 VAL A O 1
ATOM 1568 N N . VAL A 1 199 ? 18.171 8.407 -9.743 1.00 83.31 199 VAL A N 1
ATOM 1569 C CA . VAL A 1 199 ? 17.533 8.734 -8.468 1.00 83.31 199 VAL A CA 1
ATOM 1570 C C . VAL A 1 199 ? 18.565 8.543 -7.363 1.00 83.31 199 VAL A C 1
ATOM 1572 O O . VAL A 1 199 ? 19.321 7.572 -7.346 1.00 83.31 199 VAL A O 1
ATOM 1575 N N . ARG A 1 200 ? 18.652 9.525 -6.464 1.00 76.00 200 ARG A N 1
ATOM 1576 C CA . ARG A 1 200 ? 19.555 9.480 -5.311 1.00 76.00 200 ARG A CA 1
ATOM 1577 C C . ARG A 1 200 ? 18.757 9.056 -4.095 1.00 76.00 200 ARG A C 1
ATOM 1579 O O . ARG A 1 200 ? 17.784 9.728 -3.750 1.00 76.00 200 ARG A O 1
ATOM 1586 N N . GLY A 1 201 ? 19.177 7.967 -3.473 1.00 63.84 201 GLY A N 1
ATOM 1587 C CA . GLY A 1 201 ? 18.603 7.520 -2.220 1.00 63.84 201 GLY A CA 1
ATOM 1588 C C . GLY A 1 201 ? 19.182 8.262 -1.013 1.00 63.84 201 GLY A C 1
ATOM 1589 O O . GLY A 1 201 ? 20.032 9.152 -1.137 1.00 63.84 201 GLY A O 1
ATOM 1590 N N . SER A 1 202 ? 18.667 7.944 0.172 1.00 56.97 202 SER A N 1
ATOM 1591 C CA . SER A 1 202 ? 18.947 8.696 1.403 1.00 56.97 202 SER A CA 1
ATOM 1592 C C . SER A 1 202 ? 20.348 8.477 1.964 1.00 56.97 202 SER A C 1
ATOM 1594 O O . SER A 1 202 ? 20.862 9.367 2.645 1.00 56.97 202 SER A O 1
ATOM 1596 N N . ALA A 1 203 ? 20.976 7.337 1.669 1.00 56.72 203 ALA A N 1
ATOM 1597 C CA . ALA A 1 203 ? 22.314 6.983 2.141 1.00 56.72 203 ALA A CA 1
ATOM 1598 C C . ALA A 1 203 ? 23.408 7.241 1.083 1.00 56.72 203 ALA A C 1
ATOM 1600 O O . ALA A 1 203 ? 24.554 6.823 1.252 1.00 56.72 203 ALA A O 1
ATOM 1601 N N . GLY A 1 204 ? 23.084 7.986 0.017 1.00 60.59 204 GLY A N 1
ATOM 1602 C CA . GLY A 1 204 ? 24.014 8.338 -1.059 1.00 60.59 204 GLY A CA 1
ATOM 1603 C C . GLY A 1 204 ? 24.082 7.313 -2.192 1.00 60.59 204 GLY A C 1
ATOM 1604 O O . GLY A 1 204 ? 24.871 7.487 -3.116 1.00 60.59 204 GLY A O 1
ATOM 1605 N N . GLU A 1 205 ? 23.257 6.268 -2.146 1.00 68.94 205 GLU A N 1
ATOM 1606 C CA . GLU A 1 205 ? 23.098 5.295 -3.215 1.00 68.94 205 GLU A CA 1
ATOM 1607 C C . GLU A 1 205 ? 22.491 5.910 -4.471 1.00 68.94 205 GLU A C 1
ATOM 1609 O O . GLU A 1 205 ? 21.634 6.798 -4.430 1.00 68.94 205 GLU A O 1
ATOM 1614 N N . HIS A 1 206 ? 22.961 5.408 -5.607 1.00 82.25 206 HIS A N 1
ATOM 1615 C CA . HIS A 1 206 ? 22.423 5.738 -6.909 1.00 82.25 206 HIS A CA 1
ATOM 1616 C C . HIS A 1 206 ? 21.583 4.565 -7.402 1.00 82.25 206 HIS A C 1
ATOM 1618 O O . HIS A 1 206 ? 22.050 3.424 -7.436 1.00 82.25 206 HIS A O 1
ATOM 1624 N N . MET A 1 207 ? 20.365 4.883 -7.817 1.00 88.81 207 MET A N 1
ATOM 1625 C CA . MET A 1 207 ? 19.483 3.993 -8.553 1.00 88.81 207 MET A CA 1
ATOM 1626 C C . MET A 1 207 ? 19.292 4.556 -9.955 1.00 88.81 207 MET A C 1
ATOM 1628 O O . MET A 1 207 ? 19.237 5.777 -10.143 1.00 88.81 207 MET A O 1
ATOM 1632 N N . PHE A 1 208 ? 19.191 3.672 -10.935 1.00 93.56 208 PHE A N 1
ATOM 1633 C CA . PHE A 1 208 ? 18.724 4.003 -12.263 1.00 93.56 208 PHE A CA 1
ATOM 1634 C C . PHE A 1 208 ? 17.252 3.613 -12.380 1.00 93.56 208 PHE A C 1
ATOM 1636 O O . PHE A 1 208 ? 16.913 2.460 -12.147 1.00 93.56 208 PHE A O 1
ATOM 1643 N N . TYR A 1 209 ? 16.391 4.551 -12.766 1.00 95.19 209 TYR A N 1
ATOM 1644 C CA . TYR A 1 209 ? 14.947 4.359 -12.857 1.00 95.19 209 TYR A CA 1
ATOM 1645 C C . TYR A 1 209 ? 14.406 4.904 -14.182 1.00 95.19 209 TYR A C 1
ATOM 1647 O O . TYR A 1 209 ? 14.595 6.072 -14.549 1.00 95.19 209 TYR A O 1
ATOM 1655 N N . TYR A 1 210 ? 13.677 4.056 -14.901 1.00 97.69 210 TYR A N 1
ATOM 1656 C CA . TYR A 1 210 ? 12.810 4.473 -15.991 1.00 97.69 210 TYR A CA 1
ATOM 1657 C C . TYR A 1 210 ? 11.443 3.795 -15.925 1.00 97.69 210 TYR A C 1
ATOM 1659 O O . TYR A 1 210 ? 11.260 2.767 -15.276 1.00 97.69 210 TYR A O 1
ATOM 1667 N N . PHE A 1 211 ? 10.496 4.367 -16.661 1.00 98.25 211 PHE A N 1
ATOM 1668 C CA . PHE A 1 211 ? 9.128 3.883 -16.726 1.00 98.25 211 PHE A CA 1
ATOM 1669 C C . PHE A 1 211 ? 8.537 3.970 -18.132 1.00 98.25 211 PHE A C 1
ATOM 1671 O O . PHE A 1 211 ? 8.936 4.800 -18.949 1.00 98.25 211 PHE A O 1
ATOM 1678 N N . ILE A 1 212 ? 7.554 3.127 -18.425 1.00 98.56 212 ILE A N 1
ATOM 1679 C CA . ILE A 1 212 ? 6.686 3.213 -19.597 1.00 98.56 212 ILE A CA 1
ATOM 1680 C C . ILE A 1 212 ? 5.310 3.654 -19.089 1.00 98.56 212 ILE A C 1
ATOM 1682 O O . ILE A 1 212 ? 4.558 2.834 -18.556 1.00 98.56 212 ILE A O 1
ATOM 1686 N N . PRO A 1 213 ? 4.944 4.935 -19.270 1.00 97.94 213 PRO A N 1
ATOM 1687 C CA . PRO A 1 213 ? 3.776 5.511 -18.606 1.00 97.94 213 PRO A CA 1
ATOM 1688 C C . PRO A 1 213 ? 2.437 5.001 -19.128 1.00 97.94 213 PRO A C 1
ATOM 1690 O O . PRO A 1 213 ? 1.395 5.252 -18.527 1.00 97.94 213 PRO A O 1
ATOM 1693 N N . ARG A 1 214 ? 2.430 4.359 -20.300 1.00 98.12 214 ARG A N 1
ATOM 1694 C CA . ARG A 1 214 ? 1.196 3.930 -20.946 1.00 98.12 214 ARG A CA 1
ATOM 1695 C C . ARG A 1 214 ? 1.408 2.713 -21.825 1.00 98.12 214 ARG A C 1
ATOM 1697 O O . ARG A 1 214 ? 2.056 2.777 -22.873 1.00 98.12 214 ARG A O 1
ATOM 1704 N N . CYS A 1 215 ? 0.765 1.633 -21.419 1.00 98.56 215 CYS A N 1
ATOM 1705 C CA . CYS A 1 215 ? 0.610 0.402 -22.170 1.00 98.56 215 CYS A CA 1
ATOM 1706 C C . CYS A 1 215 ? -0.877 0.161 -22.432 1.00 98.56 215 CYS A C 1
ATOM 1708 O O . CYS A 1 215 ? -1.702 0.376 -21.548 1.00 98.56 215 CYS A O 1
ATOM 1710 N N . GLU A 1 216 ? -1.231 -0.318 -23.619 1.00 98.31 216 GLU A N 1
ATOM 1711 C CA . GLU A 1 216 ? -2.541 -0.939 -23.822 1.00 98.31 216 GLU A CA 1
ATOM 1712 C C . GLU A 1 216 ? -2.539 -2.323 -23.174 1.00 98.31 216 GLU A C 1
ATOM 1714 O O . GLU A 1 216 ? -1.554 -3.056 -23.279 1.00 98.31 216 GLU A O 1
ATOM 1719 N N . LEU A 1 217 ? -3.637 -2.682 -22.513 1.00 98.06 217 LEU A N 1
ATOM 1720 C CA . LEU A 1 217 ? -3.749 -3.933 -21.776 1.00 98.06 217 LEU A CA 1
ATOM 1721 C C . LEU A 1 217 ? -4.721 -4.900 -22.455 1.00 98.06 217 LEU A C 1
ATOM 1723 O O . LEU A 1 217 ? -5.840 -4.539 -22.810 1.00 98.06 217 LEU A O 1
ATOM 1727 N N . THR A 1 218 ? -4.306 -6.159 -22.570 1.00 98.38 218 THR A N 1
ATOM 1728 C CA . THR A 1 218 ? -5.141 -7.273 -23.052 1.00 98.38 218 THR A CA 1
ATOM 1729 C C . THR A 1 218 ? -4.957 -8.482 -22.143 1.00 98.38 218 THR A C 1
ATOM 1731 O O . THR A 1 218 ? -3.928 -8.587 -21.478 1.00 98.38 218 THR A O 1
ATOM 1734 N N . GLY A 1 219 ? -5.919 -9.406 -22.118 1.00 98.12 219 GLY A N 1
ATOM 1735 C CA . GLY A 1 219 ? -5.792 -10.654 -21.364 1.00 98.12 219 GLY A CA 1
ATOM 1736 C C . GLY A 1 219 ? -7.005 -10.966 -20.497 1.00 98.12 219 GLY A C 1
ATOM 1737 O O . GLY A 1 219 ? -8.132 -10.599 -20.837 1.00 98.12 219 GLY A O 1
ATOM 1738 N N . THR A 1 220 ? -6.774 -11.663 -19.386 1.00 98.56 220 THR A N 1
ATOM 1739 C CA . THR A 1 220 ? -7.830 -12.115 -18.473 1.00 98.56 220 THR A CA 1
ATOM 1740 C C . THR A 1 220 ? -7.454 -11.909 -17.007 1.00 98.56 220 THR A C 1
ATOM 1742 O O . THR A 1 220 ? -6.280 -11.895 -16.640 1.00 98.56 220 THR A O 1
ATOM 1745 N N . VAL A 1 221 ? -8.468 -11.788 -16.151 1.00 98.25 221 VAL A N 1
ATOM 1746 C CA . VAL A 1 221 ? -8.328 -11.864 -14.692 1.00 98.25 221 VAL A CA 1
ATOM 1747 C C . VAL A 1 221 ? -9.095 -13.078 -14.178 1.00 98.25 221 VAL A C 1
ATOM 1749 O O . VAL A 1 221 ? -10.183 -13.383 -14.668 1.00 98.25 221 VAL A O 1
ATOM 1752 N N . THR A 1 222 ? -8.565 -13.756 -13.169 1.00 98.31 222 THR A N 1
ATOM 1753 C CA . THR A 1 222 ? -9.262 -14.816 -12.441 1.00 98.31 222 THR A CA 1
ATOM 1754 C C . THR A 1 222 ? -9.753 -14.270 -11.109 1.00 98.31 222 THR A C 1
ATOM 1756 O O . THR A 1 222 ? -8.958 -13.787 -10.307 1.00 98.31 222 THR A O 1
ATOM 1759 N N . LEU A 1 223 ? -11.058 -14.362 -10.856 1.00 95.81 223 LEU A N 1
ATOM 1760 C CA . LEU A 1 223 ? -11.677 -14.001 -9.579 1.00 95.81 223 LEU A CA 1
ATOM 1761 C C . LEU A 1 223 ? -12.607 -15.123 -9.145 1.00 95.81 223 LEU A C 1
ATOM 1763 O O . LEU A 1 223 ? -13.425 -15.579 -9.947 1.00 95.81 223 LEU A O 1
ATOM 1767 N N . ASP A 1 224 ? -12.496 -15.557 -7.892 1.00 94.56 224 ASP A N 1
ATOM 1768 C CA . ASP A 1 224 ? -13.278 -16.673 -7.346 1.00 94.56 224 ASP A CA 1
ATOM 1769 C C . ASP A 1 224 ? -13.147 -17.957 -8.202 1.00 94.56 224 ASP A C 1
ATOM 1771 O O . ASP A 1 224 ? -14.080 -18.751 -8.329 1.00 94.56 224 ASP A O 1
ATOM 1775 N N . GLY A 1 225 ? -11.985 -18.154 -8.839 1.00 96.50 225 GLY A N 1
ATOM 1776 C CA . GLY A 1 225 ? -11.708 -19.260 -9.762 1.00 96.50 225 GLY A CA 1
ATOM 1777 C C . GLY A 1 225 ? -12.327 -19.131 -11.156 1.00 96.50 225 GLY A C 1
ATOM 1778 O O . GLY A 1 225 ? -12.229 -20.071 -11.941 1.00 96.50 225 GLY A O 1
ATOM 1779 N N . VAL A 1 226 ? -12.950 -17.996 -11.484 1.00 96.94 226 VAL A N 1
ATOM 1780 C CA . VAL A 1 226 ? -13.552 -17.736 -12.798 1.00 96.94 226 VAL A CA 1
ATOM 1781 C C . VAL A 1 226 ? -12.687 -16.756 -13.581 1.00 96.94 226 VAL A C 1
ATOM 1783 O O . VAL A 1 226 ? -12.532 -15.604 -13.170 1.00 96.94 226 VAL A O 1
ATOM 1786 N N . GLN A 1 227 ? -12.167 -17.202 -14.725 1.00 97.31 227 GLN A N 1
ATOM 1787 C CA . GLN A 1 227 ? -11.479 -16.337 -15.684 1.00 97.31 227 GLN A CA 1
ATOM 1788 C C . GLN A 1 227 ? -12.467 -15.424 -16.410 1.00 97.31 227 GLN A C 1
ATOM 1790 O O . GLN A 1 227 ? -13.540 -15.854 -16.838 1.00 97.31 227 GLN A O 1
ATOM 1795 N N . ARG A 1 228 ? -12.097 -14.152 -16.544 1.00 97.38 228 ARG A N 1
ATOM 1796 C CA . ARG A 1 228 ? -12.885 -13.113 -17.206 1.00 97.38 228 ARG A CA 1
ATOM 1797 C C . ARG A 1 228 ? -11.982 -12.294 -18.126 1.00 97.38 228 ARG A C 1
ATOM 1799 O O . ARG A 1 228 ? -10.962 -11.791 -17.648 1.00 97.38 228 ARG A O 1
ATOM 1806 N N . PRO A 1 229 ? -12.333 -12.143 -19.410 1.00 98.06 229 PRO A N 1
ATOM 1807 C CA . PRO A 1 229 ? -11.588 -11.291 -20.325 1.00 98.06 229 PRO A CA 1
ATOM 1808 C C . PRO A 1 229 ? -11.750 -9.809 -19.980 1.00 98.06 229 PRO A C 1
ATOM 1810 O O . PRO A 1 229 ? -12.774 -9.368 -19.443 1.00 98.06 229 PRO A O 1
ATOM 1813 N N . LEU A 1 230 ? -10.712 -9.044 -20.304 1.00 98.31 230 LEU A N 1
ATOM 1814 C CA . LEU A 1 230 ? -10.749 -7.588 -20.276 1.00 98.31 230 LEU A CA 1
ATOM 1815 C C . LEU A 1 230 ? -11.504 -7.069 -21.505 1.00 98.31 230 LEU A C 1
ATOM 1817 O O . LEU A 1 230 ? -11.257 -7.523 -22.619 1.00 98.31 230 LEU A O 1
ATOM 1821 N N . ALA A 1 231 ? -12.369 -6.076 -21.307 1.00 98.12 231 ALA A N 1
ATOM 1822 C CA . ALA A 1 231 ? -12.955 -5.298 -22.393 1.00 98.12 231 ALA A CA 1
ATOM 1823 C C . ALA A 1 231 ? -11.954 -4.258 -22.922 1.00 98.12 231 ALA A C 1
ATOM 1825 O O . ALA A 1 231 ? -11.829 -4.061 -24.127 1.00 98.12 231 ALA A O 1
ATOM 1826 N N . HIS A 1 232 ? -11.248 -3.588 -22.009 1.00 97.31 232 HIS A N 1
ATOM 1827 C CA . HIS A 1 232 ? -10.151 -2.664 -22.289 1.00 97.31 232 HIS A CA 1
ATOM 1828 C C . HIS A 1 232 ? -9.361 -2.397 -21.000 1.00 97.31 232 HIS A C 1
ATOM 1830 O O . HIS A 1 232 ? -9.836 -2.659 -19.891 1.00 97.31 232 HIS A O 1
ATOM 1836 N N . GLY A 1 233 ? -8.158 -1.847 -21.131 1.00 97.19 233 GLY A N 1
ATOM 1837 C CA . GLY A 1 233 ? -7.371 -1.421 -19.985 1.00 97.19 233 GLY A CA 1
ATOM 1838 C C . GLY A 1 233 ? -6.114 -0.666 -20.380 1.00 97.19 233 GLY A C 1
ATOM 1839 O O . GLY A 1 233 ? -5.692 -0.672 -21.539 1.00 97.19 233 GLY A O 1
ATOM 1840 N N . GLN A 1 234 ? -5.521 -0.032 -19.382 1.00 97.81 234 GLN A N 1
ATOM 1841 C CA . GLN A 1 234 ? -4.259 0.680 -19.481 1.00 97.81 234 GLN A CA 1
ATOM 1842 C C . GLN A 1 234 ? -3.314 0.200 -18.385 1.00 97.81 234 GLN A C 1
ATOM 1844 O O . GLN A 1 234 ? -3.742 -0.118 -17.274 1.00 97.81 234 GLN A O 1
ATOM 1849 N N . GLY A 1 235 ? -2.034 0.126 -18.719 1.00 98.38 235 GLY A N 1
ATOM 1850 C CA . GLY A 1 235 ? -0.982 -0.298 -17.811 1.00 98.38 235 GLY A CA 1
ATOM 1851 C C . GLY A 1 235 ? 0.173 0.687 -17.756 1.00 98.38 235 GLY A C 1
ATOM 1852 O O . GLY A 1 235 ? 0.304 1.559 -18.618 1.00 98.38 235 GLY A O 1
ATOM 1853 N N . TRP A 1 236 ? 0.999 0.498 -16.744 1.00 98.75 236 TRP A N 1
ATOM 1854 C CA . TRP A 1 236 ? 2.210 1.231 -16.426 1.00 98.75 236 TRP A CA 1
ATOM 1855 C C . TRP A 1 236 ? 3.293 0.207 -16.078 1.00 98.75 236 TRP A C 1
ATOM 1857 O O . TRP A 1 236 ? 2.984 -0.824 -15.478 1.00 98.75 236 TRP A O 1
ATOM 1867 N N . TYR A 1 237 ? 4.536 0.471 -16.469 1.00 98.62 237 TYR A N 1
ATOM 1868 C CA . TYR A 1 237 ? 5.685 -0.381 -16.160 1.00 98.62 237 TYR A CA 1
ATOM 1869 C C . TYR A 1 237 ? 6.845 0.466 -15.658 1.00 98.62 237 TYR A C 1
ATOM 1871 O O . TYR A 1 237 ? 7.182 1.448 -16.309 1.00 98.62 237 TYR A O 1
ATOM 1879 N N . ASP A 1 238 ? 7.469 0.034 -14.573 1.00 97.38 238 ASP A N 1
ATOM 1880 C CA . ASP A 1 238 ? 8.656 0.616 -13.964 1.00 97.38 238 ASP A CA 1
ATOM 1881 C C . ASP A 1 238 ? 9.754 -0.429 -13.873 1.00 97.38 238 ASP A C 1
ATOM 1883 O O . ASP A 1 238 ? 9.505 -1.601 -13.574 1.00 97.38 238 ASP A O 1
ATOM 1887 N N . HIS A 1 239 ? 10.981 0.024 -14.083 1.00 97.75 239 HIS A N 1
ATOM 1888 C CA . HIS A 1 239 ? 12.165 -0.768 -13.824 1.00 97.75 239 HIS A CA 1
ATOM 1889 C C . HIS A 1 239 ? 13.201 0.126 -13.154 1.00 97.75 239 HIS A C 1
ATOM 1891 O O . HIS A 1 239 ? 13.605 1.158 -13.706 1.00 97.75 239 HIS A O 1
ATOM 1897 N N . GLU A 1 240 ? 13.600 -0.268 -11.951 1.00 95.38 240 GLU A N 1
ATOM 1898 C CA . GLU A 1 240 ? 14.588 0.449 -11.162 1.00 95.38 240 GLU A CA 1
ATOM 1899 C C . GLU A 1 240 ? 15.632 -0.513 -10.598 1.00 95.38 240 GLU A C 1
ATOM 1901 O O . GLU A 1 240 ? 15.312 -1.598 -10.116 1.00 95.38 240 GLU A O 1
ATOM 1906 N N . PHE A 1 241 ? 16.901 -0.131 -10.714 1.00 94.62 241 PHE A N 1
ATOM 1907 C CA . PHE A 1 241 ? 18.039 -0.978 -10.376 1.00 94.62 241 PHE A CA 1
ATOM 1908 C C . PHE A 1 241 ? 19.249 -0.144 -9.973 1.00 94.62 241 PHE A C 1
ATOM 1910 O O . PHE A 1 241 ? 19.475 0.951 -10.481 1.00 94.62 241 PHE A O 1
ATOM 1917 N N . GLY A 1 242 ? 20.051 -0.653 -9.046 1.00 91.12 242 GLY A N 1
ATOM 1918 C CA . GLY A 1 242 ? 21.242 0.040 -8.574 1.00 91.12 242 GLY A CA 1
ATOM 1919 C C . GLY A 1 242 ? 21.632 -0.356 -7.160 1.00 91.12 242 GLY A C 1
ATOM 1920 O O . GLY A 1 242 ? 21.546 -1.526 -6.785 1.00 91.12 242 GLY A O 1
ATOM 1921 N N . GLY A 1 243 ? 22.100 0.616 -6.384 1.00 83.06 243 GLY A N 1
ATOM 1922 C CA . GLY A 1 243 ? 22.640 0.403 -5.044 1.00 83.06 243 GLY A CA 1
ATOM 1923 C C . GLY A 1 243 ? 24.148 0.137 -5.041 1.00 83.06 243 GLY A C 1
ATOM 1924 O O . GLY A 1 243 ? 24.814 0.177 -6.074 1.00 83.06 243 GLY A O 1
ATOM 1925 N N . HIS A 1 244 ? 24.707 -0.110 -3.856 1.00 67.69 244 HIS A N 1
ATOM 1926 C CA . HIS A 1 244 ? 26.150 -0.280 -3.676 1.00 67.69 244 HIS A CA 1
ATOM 1927 C C . HIS A 1 244 ? 26.553 -1.760 -3.668 1.00 67.69 244 HIS A C 1
ATOM 1929 O O . HIS A 1 244 ? 26.430 -2.450 -2.654 1.00 67.69 244 HIS A O 1
ATOM 1935 N N . LEU A 1 245 ? 27.119 -2.234 -4.778 1.00 60.56 245 LEU A N 1
ATOM 1936 C CA . LEU A 1 245 ? 28.072 -3.341 -4.746 1.00 60.56 245 LEU A CA 1
ATOM 1937 C C . LEU A 1 245 ? 29.376 -2.792 -4.167 1.00 60.56 245 LEU A C 1
ATOM 1939 O O . LEU A 1 245 ? 29.957 -1.887 -4.760 1.00 60.56 245 LEU A O 1
ATOM 1943 N N . LYS A 1 246 ? 29.842 -3.286 -3.014 1.00 53.44 246 LYS A N 1
ATOM 1944 C CA . LYS A 1 246 ? 31.124 -2.830 -2.447 1.00 53.44 246 LYS A CA 1
ATOM 1945 C C . LYS A 1 246 ? 32.219 -2.892 -3.515 1.00 53.44 246 LYS A C 1
ATOM 1947 O O . LYS A 1 246 ? 32.479 -3.962 -4.065 1.00 53.44 246 LYS A O 1
ATOM 1952 N N . SER A 1 247 ? 32.897 -1.777 -3.771 1.00 38.75 247 SER A N 1
ATOM 1953 C CA . SER A 1 247 ? 34.127 -1.797 -4.563 1.00 38.75 247 SER A CA 1
ATOM 1954 C C . SER A 1 247 ? 35.292 -2.295 -3.692 1.00 38.75 247 SER A C 1
ATOM 1956 O O . SER A 1 247 ? 35.346 -2.027 -2.489 1.00 38.75 247 SER A O 1
ATOM 1958 N N . GLN A 1 248 ? 36.254 -3.028 -4.269 1.00 34.00 248 GLN A N 1
ATOM 1959 C CA . GLN A 1 248 ? 37.431 -3.526 -3.530 1.00 34.00 248 GLN A CA 1
ATOM 1960 C C . GLN A 1 248 ? 38.298 -2.405 -2.913 1.00 34.00 248 GLN A C 1
ATOM 1962 O O . GLN A 1 248 ? 39.101 -2.678 -2.020 1.00 34.00 248 GLN A O 1
ATOM 1967 N N . GLU A 1 249 ? 38.138 -1.150 -3.344 1.00 34.25 249 GLU A N 1
ATOM 1968 C CA . GLU A 1 249 ? 38.875 0.002 -2.808 1.00 34.25 249 GLU A CA 1
ATOM 1969 C C . GLU A 1 249 ? 38.257 0.558 -1.510 1.00 34.25 249 GLU A C 1
ATOM 1971 O O . GLU A 1 249 ? 38.985 1.010 -0.625 1.00 34.25 249 GLU A O 1
ATOM 1976 N N . GLU A 1 250 ? 36.939 0.441 -1.316 1.00 37.81 250 GLU A N 1
ATOM 1977 C CA . GLU A 1 250 ? 36.245 0.926 -0.108 1.00 37.81 250 GLU A CA 1
ATOM 1978 C C . GLU A 1 250 ? 36.431 0.008 1.110 1.00 37.81 250 GLU A C 1
ATOM 1980 O O . GLU A 1 250 ? 36.302 0.446 2.257 1.00 37.81 250 GLU A O 1
ATOM 1985 N N . ALA A 1 251 ? 36.824 -1.251 0.887 1.00 35.84 251 ALA A N 1
ATOM 1986 C CA . ALA A 1 251 ? 37.093 -2.233 1.939 1.00 35.84 251 ALA A CA 1
ATOM 1987 C C . ALA A 1 251 ? 38.319 -1.896 2.817 1.00 35.84 251 ALA A C 1
ATOM 1989 O O . ALA A 1 251 ? 38.524 -2.519 3.858 1.00 35.84 251 ALA A O 1
ATOM 1990 N N . GLN A 1 252 ? 39.136 -0.908 2.428 1.00 29.84 252 GLN A N 1
ATOM 1991 C CA . GLN A 1 252 ? 40.344 -0.509 3.165 1.00 29.84 252 GLN A CA 1
ATOM 1992 C C . GLN A 1 252 ? 40.117 0.629 4.176 1.00 29.84 252 GLN A C 1
ATOM 1994 O O . GLN A 1 252 ? 41.053 1.015 4.878 1.00 29.84 252 GLN A O 1
ATOM 1999 N N . SER A 1 253 ? 38.889 1.146 4.310 1.00 30.81 253 SER A N 1
ATOM 2000 C CA . SER A 1 253 ? 38.547 2.135 5.339 1.00 30.81 253 SER A CA 1
ATOM 2001 C C . SER A 1 253 ? 38.025 1.444 6.615 1.00 30.81 253 SER A C 1
ATOM 2003 O O . SER A 1 253 ? 36.927 0.888 6.605 1.00 30.81 253 SER A O 1
ATOM 2005 N N . PRO A 1 254 ? 38.746 1.489 7.755 1.00 30.75 254 PRO A N 1
ATOM 2006 C CA . PRO A 1 254 ? 38.469 0.657 8.935 1.00 30.75 254 PRO A CA 1
ATOM 2007 C C . PRO A 1 254 ? 37.252 1.098 9.777 1.00 30.75 254 PRO A C 1
ATOM 2009 O O . PRO A 1 254 ? 37.183 0.782 10.962 1.00 30.75 254 PRO A O 1
ATOM 2012 N N . LYS A 1 255 ? 36.298 1.848 9.206 1.00 31.91 255 LYS A N 1
ATOM 2013 C CA . LYS A 1 255 ? 35.100 2.333 9.918 1.00 31.91 255 LYS A CA 1
ATOM 2014 C C . LYS A 1 255 ? 33.763 1.771 9.426 1.00 31.91 255 LYS A C 1
ATOM 2016 O O . LYS A 1 255 ? 32.794 1.911 10.161 1.00 31.91 255 LYS A O 1
ATOM 2021 N N . ASN A 1 256 ? 33.712 1.085 8.282 1.00 32.88 256 ASN A N 1
ATOM 2022 C CA . ASN A 1 256 ? 32.458 0.560 7.722 1.00 32.88 256 ASN A CA 1
ATOM 2023 C C . ASN A 1 256 ? 32.496 -0.973 7.636 1.00 32.88 256 ASN A C 1
ATOM 2025 O O . ASN A 1 256 ? 32.513 -1.570 6.560 1.00 32.88 256 ASN A O 1
ATOM 2029 N N . SER A 1 257 ? 32.564 -1.631 8.791 1.00 30.23 257 SER A N 1
ATOM 2030 C CA . SER A 1 257 ? 32.433 -3.084 8.871 1.00 30.23 257 SER A CA 1
ATOM 2031 C C . SER A 1 257 ? 30.956 -3.497 8.847 1.00 30.23 257 SER A C 1
ATOM 2033 O O . SER A 1 257 ? 30.207 -3.115 9.739 1.00 30.23 257 SER A O 1
ATOM 2035 N N . ALA A 1 258 ? 30.615 -4.360 7.884 1.00 31.45 258 ALA A N 1
ATOM 2036 C CA . ALA A 1 258 ? 29.505 -5.324 7.920 1.00 31.45 258 ALA A CA 1
ATOM 2037 C C . ALA A 1 258 ? 28.046 -4.856 7.714 1.00 31.45 258 ALA A C 1
ATOM 2039 O O . ALA A 1 258 ? 27.148 -5.472 8.277 1.00 31.45 258 ALA A O 1
ATOM 2040 N N . GLU A 1 259 ? 27.767 -3.887 6.840 1.00 38.78 259 GLU A N 1
ATOM 2041 C CA . GLU A 1 259 ? 26.396 -3.715 6.322 1.00 38.78 259 GLU A CA 1
ATOM 2042 C C . GLU A 1 259 ? 26.296 -4.272 4.893 1.00 38.78 259 GLU A C 1
ATOM 2044 O O . GLU A 1 259 ? 27.004 -3.840 3.979 1.00 38.78 259 GLU A O 1
ATOM 2049 N N . LEU A 1 260 ? 25.485 -5.324 4.738 1.00 35.44 260 LEU A N 1
ATOM 2050 C CA . LEU A 1 260 ? 24.930 -5.746 3.452 1.00 35.44 260 LEU A CA 1
ATOM 2051 C C . LEU A 1 260 ? 23.805 -4.767 3.082 1.00 35.44 260 LEU A C 1
ATOM 2053 O O . LEU A 1 260 ? 23.147 -4.260 3.994 1.00 35.44 260 LEU A O 1
ATOM 2057 N N . PRO A 1 261 ? 23.540 -4.521 1.787 1.00 39.25 261 PRO A N 1
ATOM 2058 C CA . PRO A 1 261 ? 22.338 -3.810 1.373 1.00 39.25 261 PRO A CA 1
ATOM 2059 C C . PRO A 1 261 ? 21.127 -4.553 1.945 1.00 39.25 261 PRO A C 1
ATOM 2061 O O . PRO A 1 261 ? 20.850 -5.692 1.574 1.00 39.25 261 PRO A O 1
ATOM 2064 N N . SER A 1 262 ? 20.443 -3.957 2.917 1.00 35.50 262 SER A N 1
ATOM 2065 C CA . SER A 1 262 ? 19.192 -4.514 3.411 1.00 35.50 262 SER A CA 1
ATOM 2066 C C . SER A 1 262 ? 18.090 -4.180 2.398 1.00 35.50 262 SER A C 1
ATOM 2068 O O . SER A 1 262 ? 18.157 -3.164 1.707 1.00 35.50 262 SER A O 1
ATOM 2070 N N . ALA A 1 263 ? 17.029 -4.992 2.349 1.00 35.34 263 ALA A N 1
ATOM 2071 C CA . ALA A 1 263 ? 15.813 -4.713 1.566 1.00 35.34 263 ALA A CA 1
ATOM 2072 C C . ALA A 1 263 ? 15.068 -3.422 1.967 1.00 35.34 263 ALA A C 1
ATOM 2074 O O . ALA A 1 263 ? 13.999 -3.148 1.442 1.00 35.34 263 ALA A O 1
ATOM 2075 N N . GLY A 1 264 ? 15.644 -2.619 2.863 1.00 37.41 264 GLY A N 1
ATOM 2076 C CA . GLY A 1 264 ? 15.272 -1.240 3.124 1.00 37.41 264 GLY A CA 1
ATOM 2077 C C . GLY A 1 264 ? 16.456 -0.317 2.856 1.00 37.41 264 GLY A C 1
ATOM 2078 O O . GLY A 1 264 ? 16.966 0.287 3.791 1.00 37.41 264 GLY A O 1
ATOM 2079 N N . ALA A 1 265 ? 16.879 -0.165 1.595 1.00 36.59 265 ALA A N 1
ATOM 2080 C CA . ALA A 1 265 ? 17.850 0.868 1.193 1.00 36.59 265 ALA A CA 1
ATOM 2081 C C . ALA A 1 265 ? 17.413 2.295 1.613 1.00 36.59 265 ALA A C 1
ATOM 2083 O O . ALA A 1 265 ? 18.233 3.198 1.704 1.00 36.59 265 ALA A O 1
ATOM 2084 N N . PHE A 1 266 ? 16.148 2.459 2.009 1.00 46.41 266 PHE A N 1
ATOM 2085 C CA . PHE A 1 266 ? 15.597 3.617 2.706 1.00 46.41 266 PHE A CA 1
ATOM 2086 C C . PHE A 1 266 ? 15.513 3.437 4.232 1.00 46.41 266 PHE A C 1
ATOM 2088 O O . PHE A 1 266 ? 14.541 3.867 4.852 1.00 46.41 266 PHE A O 1
ATOM 2095 N N . HIS A 1 267 ? 16.488 2.798 4.885 1.00 53.97 267 HIS A N 1
ATOM 2096 C CA . HIS A 1 267 ? 16.579 2.874 6.343 1.00 53.97 267 HIS A CA 1
ATOM 2097 C C . HIS A 1 267 ? 16.675 4.362 6.713 1.00 53.97 267 HIS A C 1
ATOM 2099 O O . HIS A 1 267 ? 17.651 5.029 6.383 1.00 53.97 267 HIS A O 1
ATOM 2105 N N . ASN A 1 268 ? 15.619 4.876 7.349 1.00 65.00 268 ASN A N 1
ATOM 2106 C CA . ASN A 1 268 ? 15.391 6.289 7.673 1.00 65.00 268 ASN A CA 1
ATOM 2107 C C . ASN A 1 268 ? 14.946 7.199 6.513 1.00 65.00 268 ASN A C 1
ATOM 2109 O O . ASN A 1 268 ? 15.107 8.419 6.611 1.00 65.00 268 ASN A O 1
ATOM 2113 N N . ALA A 1 269 ? 14.326 6.659 5.462 1.00 78.12 269 ALA A N 1
ATOM 2114 C CA . ALA A 1 269 ? 13.577 7.460 4.502 1.00 78.12 269 ALA A CA 1
ATOM 2115 C C . ALA A 1 269 ? 12.163 6.923 4.250 1.00 78.12 269 ALA A C 1
ATOM 2117 O O . ALA A 1 269 ? 11.902 5.724 4.228 1.00 78.12 269 ALA A O 1
ATOM 2118 N N . ALA A 1 270 ? 11.253 7.865 4.056 1.00 87.88 270 ALA A N 1
ATOM 2119 C CA . ALA A 1 270 ? 9.868 7.667 3.696 1.00 87.88 270 ALA A CA 1
ATOM 2120 C C . ALA A 1 270 ? 9.637 8.241 2.304 1.00 87.88 270 ALA A C 1
ATOM 2122 O O . ALA A 1 270 ? 10.280 9.223 1.918 1.00 87.88 270 ALA A O 1
ATOM 2123 N N . TRP A 1 271 ? 8.707 7.668 1.553 1.00 89.88 271 TRP A N 1
ATOM 2124 C CA . TRP A 1 271 ? 8.384 8.180 0.232 1.00 89.88 271 TRP A CA 1
ATOM 2125 C C . TRP A 1 271 ? 6.900 8.121 -0.075 1.00 89.88 271 TRP A C 1
ATOM 2127 O O . TRP A 1 271 ? 6.180 7.224 0.363 1.00 89.88 271 TRP A O 1
ATOM 2137 N N . ASP A 1 272 ? 6.477 9.111 -0.851 1.00 93.62 272 ASP A N 1
ATOM 2138 C CA . ASP A 1 272 ? 5.232 9.090 -1.601 1.00 93.62 272 ASP A CA 1
ATOM 2139 C C . ASP A 1 272 ? 5.594 8.995 -3.080 1.00 93.62 272 ASP A C 1
ATOM 2141 O O . ASP A 1 272 ? 6.411 9.783 -3.565 1.00 93.62 272 ASP A O 1
ATOM 2145 N N . TRP A 1 273 ? 4.974 8.070 -3.799 1.00 96.06 273 TRP A N 1
ATOM 2146 C CA . TRP A 1 273 ? 5.090 7.935 -5.245 1.00 96.06 273 TRP A CA 1
ATOM 2147 C C . TRP A 1 273 ? 3.703 7.838 -5.862 1.00 96.06 273 TRP A C 1
ATOM 2149 O O . TRP A 1 273 ? 2.840 7.147 -5.334 1.00 96.06 273 TRP A O 1
ATOM 2159 N N . THR A 1 274 ? 3.463 8.514 -6.981 1.00 98.00 274 THR A N 1
ATOM 2160 C CA . THR A 1 274 ? 2.218 8.372 -7.731 1.00 98.00 274 THR A CA 1
ATOM 2161 C C . THR A 1 274 ? 2.448 8.334 -9.233 1.00 98.00 274 THR A C 1
ATOM 2163 O O . THR A 1 274 ? 3.117 9.201 -9.795 1.00 98.00 274 THR A O 1
ATOM 2166 N N . ALA A 1 275 ? 1.817 7.356 -9.879 1.00 98.31 275 ALA A N 1
ATOM 2167 C CA . ALA A 1 275 ? 1.598 7.323 -11.317 1.00 98.31 275 ALA A CA 1
ATOM 2168 C C . ALA A 1 275 ? 0.169 7.782 -11.614 1.00 98.31 275 ALA A C 1
ATOM 2170 O O . ALA A 1 275 ? -0.785 7.273 -11.022 1.00 98.31 275 ALA A O 1
ATOM 2171 N N . ILE A 1 276 ? 0.007 8.728 -12.538 1.00 98.56 276 ILE A N 1
ATOM 2172 C CA . ILE A 1 276 ? -1.289 9.243 -12.987 1.00 98.56 276 ILE A CA 1
ATOM 2173 C C . ILE A 1 276 ? -1.370 9.139 -14.506 1.00 98.56 276 ILE A C 1
ATOM 2175 O O . ILE A 1 276 ? -0.492 9.617 -15.221 1.00 98.56 276 ILE A O 1
ATOM 2179 N N . GLN A 1 277 ? -2.462 8.560 -14.997 1.00 98.50 277 GLN A N 1
ATOM 2180 C CA . GLN A 1 277 ? -2.773 8.434 -16.417 1.00 98.50 277 GLN A CA 1
ATOM 2181 C C . GLN A 1 277 ? -4.047 9.229 -16.722 1.00 98.50 277 GLN A C 1
ATOM 2183 O O . GLN A 1 277 ? -5.162 8.748 -16.485 1.00 98.50 277 GLN A O 1
ATOM 2188 N N . PHE A 1 278 ? -3.893 10.456 -17.229 1.00 98.31 278 PHE A N 1
ATOM 2189 C CA . PHE A 1 278 ? -5.017 11.330 -17.570 1.00 98.31 278 PHE A CA 1
ATOM 2190 C C . PHE A 1 278 ? -5.734 10.869 -18.846 1.00 98.31 278 PHE A C 1
ATOM 2192 O O . PHE A 1 278 ? -5.165 10.207 -19.719 1.00 98.31 278 PHE A O 1
ATOM 2199 N N . GLU A 1 279 ? -7.015 11.222 -18.950 1.00 97.56 279 GLU A N 1
ATOM 2200 C CA . GLU A 1 279 ? -7.896 10.861 -20.069 1.00 97.56 279 GLU A CA 1
ATOM 2201 C C . GLU A 1 279 ? -7.499 11.534 -21.393 1.00 97.56 279 GLU A C 1
ATOM 2203 O O . GLU A 1 279 ? -7.782 11.001 -22.463 1.00 97.56 279 GLU A O 1
ATOM 2208 N N . ASP A 1 280 ? -6.809 12.678 -21.344 1.00 96.00 280 ASP A N 1
ATOM 2209 C CA . ASP A 1 280 ? -6.311 13.382 -22.535 1.00 96.00 280 ASP A CA 1
ATOM 2210 C C . ASP A 1 280 ? -5.033 12.757 -23.126 1.00 96.00 280 ASP A C 1
ATOM 2212 O O . ASP A 1 280 ? -4.499 13.239 -24.127 1.00 96.00 280 ASP A O 1
ATOM 2216 N N . GLY A 1 281 ? -4.554 11.670 -22.515 1.00 96.81 281 GLY A N 1
ATOM 2217 C CA . GLY A 1 281 ? -3.341 10.967 -22.900 1.00 96.81 281 GLY A CA 1
ATOM 2218 C C . GLY A 1 281 ? -2.075 11.528 -22.264 1.00 96.81 281 GLY A C 1
ATOM 2219 O O . GLY A 1 281 ? -1.005 11.015 -22.574 1.00 96.81 281 GLY A O 1
ATOM 2220 N N . THR A 1 282 ? -2.145 12.539 -21.397 1.00 97.56 282 THR A N 1
ATOM 2221 C CA . THR A 1 282 ? -1.006 12.984 -20.581 1.00 97.56 282 THR A CA 1
ATOM 2222 C C . THR A 1 282 ? -0.792 12.017 -19.419 1.00 97.56 282 THR A C 1
ATOM 2224 O O . THR A 1 282 ? -1.746 11.561 -18.794 1.00 97.56 282 THR A O 1
ATOM 2227 N N . ASP A 1 283 ? 0.462 11.706 -19.109 1.00 98.12 283 ASP A N 1
ATOM 2228 C CA . ASP A 1 283 ? 0.826 10.846 -17.983 1.00 98.12 283 ASP A CA 1
ATOM 2229 C C . ASP A 1 283 ? 1.809 11.571 -17.063 1.00 98.12 283 ASP A C 1
ATOM 2231 O O . ASP A 1 283 ? 2.571 12.432 -17.512 1.00 98.12 283 ASP A O 1
ATOM 2235 N N . LEU A 1 284 ? 1.789 11.244 -15.776 1.00 97.75 284 LEU A N 1
ATOM 2236 C CA . LEU A 1 284 ? 2.599 11.901 -14.761 1.00 97.75 284 LEU A CA 1
ATOM 2237 C C . LEU A 1 284 ? 3.128 10.873 -13.762 1.00 97.75 284 LEU A C 1
ATOM 2239 O O . LEU A 1 284 ? 2.353 10.087 -13.231 1.00 97.75 284 LEU A O 1
ATOM 2243 N N . SER A 1 285 ? 4.432 10.919 -13.495 1.00 97.75 285 SER A N 1
ATOM 2244 C CA . SER A 1 285 ? 5.049 10.310 -12.314 1.00 97.75 285 SER A CA 1
ATOM 2245 C C . SER A 1 285 ? 5.436 11.422 -11.348 1.00 97.75 285 SER A C 1
ATOM 2247 O O . SER A 1 285 ? 6.047 12.405 -11.773 1.00 97.75 285 SER A O 1
ATOM 2249 N N . ALA A 1 286 ? 5.086 11.295 -10.073 1.00 96.38 286 ALA A N 1
ATOM 2250 C CA . ALA A 1 286 ? 5.526 12.207 -9.027 1.00 96.38 286 ALA A CA 1
ATOM 2251 C C . ALA A 1 286 ? 6.021 11.429 -7.810 1.00 96.38 286 ALA A C 1
ATOM 2253 O O . ALA A 1 286 ? 5.301 10.590 -7.283 1.00 96.38 286 ALA A O 1
ATOM 2254 N N . SER A 1 287 ? 7.227 11.741 -7.338 1.00 93.38 287 SER A N 1
ATOM 2255 C CA . SER A 1 287 ? 7.831 11.108 -6.165 1.00 93.38 287 SER A CA 1
ATOM 2256 C C . SER A 1 287 ? 8.398 12.144 -5.201 1.00 93.38 287 SER A C 1
ATOM 2258 O O . SER A 1 287 ? 9.071 13.081 -5.639 1.00 93.38 287 SER A O 1
ATOM 2260 N N . SER A 1 288 ? 8.205 11.948 -3.901 1.00 90.19 288 SER A N 1
ATOM 2261 C CA . SER A 1 288 ? 8.862 12.703 -2.832 1.00 90.19 288 SER A CA 1
ATOM 2262 C C . SER A 1 288 ? 9.569 11.737 -1.900 1.00 90.19 288 SER A C 1
ATOM 2264 O O . SER A 1 288 ? 8.943 10.792 -1.437 1.00 90.19 288 SER A O 1
ATOM 2266 N N . ILE A 1 289 ? 10.830 12.016 -1.572 1.00 87.81 289 ILE A N 1
ATOM 2267 C CA . ILE A 1 289 ? 11.597 11.267 -0.571 1.00 87.81 289 ILE A CA 1
ATOM 2268 C C . ILE A 1 289 ? 11.858 12.187 0.617 1.00 87.81 289 ILE A C 1
ATOM 2270 O O . ILE A 1 289 ? 12.356 13.309 0.465 1.00 87.81 289 ILE A O 1
ATOM 2274 N N . ILE A 1 290 ? 11.515 11.707 1.803 1.00 86.62 290 ILE A N 1
ATOM 2275 C CA . ILE A 1 290 ? 11.613 12.401 3.080 1.00 86.62 290 ILE A CA 1
ATOM 2276 C C . ILE A 1 290 ? 12.543 11.600 3.975 1.00 86.62 290 ILE A C 1
ATOM 2278 O O . ILE A 1 290 ? 12.364 10.402 4.142 1.00 86.62 290 ILE A O 1
ATOM 2282 N N . ARG A 1 291 ? 13.528 12.254 4.581 1.00 85.44 291 ARG A N 1
ATOM 2283 C CA . ARG A 1 291 ? 14.359 11.633 5.609 1.00 85.44 291 ARG A CA 1
ATOM 2284 C C . ARG A 1 291 ? 13.597 11.619 6.932 1.00 85.44 291 ARG A C 1
ATOM 2286 O O . ARG A 1 291 ? 13.173 12.667 7.411 1.00 85.44 291 ARG A O 1
ATOM 2293 N N . CYS A 1 292 ? 13.420 10.443 7.523 1.00 81.62 292 CYS A N 1
ATOM 2294 C CA . CYS A 1 292 ? 12.567 10.244 8.697 1.00 81.62 292 CYS A CA 1
ATOM 2295 C C . CYS A 1 292 ? 13.130 10.889 9.973 1.00 81.62 292 CYS A C 1
ATOM 2297 O O . CYS A 1 292 ? 12.366 11.240 10.865 1.00 81.62 292 CYS A O 1
ATOM 2299 N N . GLU A 1 293 ? 14.451 11.059 10.072 1.00 79.88 293 GLU A N 1
ATOM 2300 C CA . GLU A 1 293 ? 15.130 11.572 11.276 1.00 79.88 293 GLU A CA 1
ATOM 2301 C C . GLU A 1 293 ? 14.754 13.021 11.608 1.00 79.88 293 GLU A C 1
ATOM 2303 O O . GLU A 1 293 ? 14.586 13.373 12.775 1.00 79.88 293 GLU A O 1
ATOM 2308 N N . ASP A 1 294 ? 14.641 13.864 10.582 1.00 81.50 294 ASP A N 1
ATOM 2309 C CA . ASP A 1 294 ? 14.389 15.301 10.697 1.00 81.50 294 ASP A CA 1
ATOM 2310 C C . ASP A 1 294 ? 13.200 15.781 9.852 1.00 81.50 294 ASP A C 1
ATOM 2312 O O . ASP A 1 294 ? 12.909 16.978 9.815 1.00 81.50 294 ASP A O 1
ATOM 2316 N N . ASN A 1 295 ? 12.488 14.850 9.206 1.00 84.00 295 ASN A N 1
ATOM 2317 C CA . ASN A 1 295 ? 11.342 15.102 8.334 1.00 84.00 295 ASN A CA 1
ATOM 2318 C C . ASN A 1 295 ? 11.662 16.076 7.182 1.00 84.00 295 ASN A C 1
ATOM 2320 O O . ASN A 1 295 ? 10.813 16.851 6.733 1.00 84.00 295 ASN A O 1
ATOM 2324 N N . VAL A 1 296 ? 12.912 16.069 6.711 1.00 84.75 296 VAL A N 1
ATOM 2325 C CA . VAL A 1 296 ? 13.364 16.923 5.610 1.00 84.75 296 VAL A CA 1
ATOM 2326 C C . VAL A 1 296 ? 13.144 16.210 4.282 1.00 84.75 296 VAL A C 1
ATOM 2328 O O . VAL A 1 296 ? 13.587 15.080 4.083 1.00 84.75 296 VAL A O 1
ATOM 2331 N N . ARG A 1 297 ? 12.503 16.896 3.330 1.00 86.56 297 ARG A N 1
ATOM 2332 C CA . ARG A 1 297 ? 12.405 16.420 1.946 1.00 86.56 297 ARG A CA 1
ATOM 2333 C C . ARG A 1 297 ? 13.770 16.506 1.269 1.00 86.56 297 ARG A C 1
ATOM 2335 O O . ARG A 1 297 ? 14.302 17.602 1.096 1.00 86.56 297 ARG A O 1
ATOM 2342 N N . ILE A 1 298 ? 14.309 15.358 0.873 1.00 83.06 298 ILE A N 1
ATOM 2343 C CA . ILE A 1 298 ? 15.636 15.232 0.256 1.00 83.06 298 ILE A CA 1
ATOM 2344 C C . ILE A 1 298 ? 15.573 15.045 -1.263 1.00 83.06 298 ILE A C 1
ATOM 2346 O O . ILE A 1 298 ? 16.544 15.354 -1.949 1.00 83.06 298 ILE A O 1
ATOM 2350 N N . ALA A 1 299 ? 14.433 14.601 -1.797 1.00 83.88 299 ALA A N 1
ATOM 2351 C CA . ALA A 1 299 ? 14.202 14.517 -3.233 1.00 83.88 299 ALA A CA 1
ATOM 2352 C C . ALA A 1 299 ? 12.732 14.782 -3.578 1.00 83.88 299 ALA A C 1
ATOM 2354 O O . ALA A 1 299 ? 11.828 14.458 -2.807 1.00 83.88 299 ALA A O 1
ATOM 2355 N N . SER A 1 300 ? 12.506 15.385 -4.741 1.00 90.19 300 SER A N 1
ATOM 2356 C CA . SER A 1 300 ? 11.188 15.676 -5.298 1.00 90.19 300 SER A CA 1
ATOM 2357 C C . SER A 1 300 ? 11.319 15.671 -6.814 1.00 90.19 300 SER A C 1
ATOM 2359 O O . SER A 1 300 ? 12.111 16.431 -7.365 1.00 90.19 300 SER A O 1
ATOM 2361 N N . TRP A 1 301 ? 10.579 14.791 -7.477 1.00 92.06 301 TRP A N 1
ATOM 2362 C CA . TRP A 1 301 ? 10.640 14.615 -8.924 1.00 92.06 301 TRP A CA 1
ATOM 2363 C C . TRP A 1 301 ? 9.230 14.543 -9.471 1.00 92.06 301 TRP A C 1
ATOM 2365 O O . TRP A 1 301 ? 8.441 13.726 -9.008 1.00 92.06 301 TRP A O 1
ATOM 2375 N N . VAL A 1 302 ? 8.930 15.367 -10.472 1.00 96.06 302 VAL A N 1
ATOM 2376 C CA . VAL A 1 302 ? 7.702 15.267 -11.255 1.00 96.06 302 VAL A CA 1
ATOM 2377 C C . VAL A 1 302 ? 8.059 15.172 -12.724 1.00 96.06 302 VAL A C 1
ATOM 2379 O O . VAL A 1 302 ? 8.598 16.113 -13.307 1.00 96.06 302 VAL A O 1
ATOM 2382 N N . ILE A 1 303 ? 7.743 14.033 -13.327 1.00 97.06 303 ILE A N 1
ATOM 2383 C CA . ILE A 1 303 ? 7.964 13.767 -14.742 1.00 97.06 303 ILE A CA 1
ATOM 2384 C C . ILE A 1 303 ? 6.614 13.730 -15.442 1.00 97.06 303 ILE A C 1
ATOM 2386 O O . ILE A 1 303 ? 5.775 12.880 -15.159 1.00 97.06 303 ILE A O 1
ATOM 2390 N N . VAL A 1 304 ? 6.424 14.649 -16.379 1.00 97.62 304 VAL A N 1
ATOM 2391 C CA . VAL A 1 304 ? 5.236 14.748 -17.223 1.00 97.62 304 VAL A CA 1
ATOM 2392 C C . VAL A 1 304 ? 5.560 14.199 -18.600 1.00 97.62 304 VAL A C 1
ATOM 2394 O O . VAL A 1 304 ? 6.535 14.619 -19.223 1.00 97.62 304 VAL A O 1
ATOM 2397 N N . VAL A 1 305 ? 4.715 13.303 -19.098 1.00 98.00 305 VAL A N 1
ATOM 2398 C CA . VAL A 1 305 ? 4.816 12.744 -20.443 1.00 98.00 305 VAL A CA 1
ATOM 2399 C C . VAL A 1 305 ? 3.573 13.121 -21.237 1.00 98.00 305 VAL A C 1
ATOM 2401 O O . VAL A 1 305 ? 2.486 12.582 -21.013 1.00 98.00 305 VAL A O 1
ATOM 2404 N N . GLY A 1 306 ? 3.738 14.040 -22.188 1.00 97.00 306 GLY A N 1
ATOM 2405 C CA . GLY A 1 306 ? 2.656 14.512 -23.052 1.00 97.00 306 GLY A CA 1
ATOM 2406 C C . GLY A 1 306 ? 2.040 13.394 -23.907 1.00 97.00 306 GLY A C 1
ATOM 2407 O O . GLY A 1 306 ? 2.625 12.310 -24.024 1.00 97.00 306 GLY A O 1
ATOM 2408 N N . PRO A 1 307 ? 0.868 13.619 -24.531 1.00 95.88 307 PRO A N 1
ATOM 2409 C CA . PRO A 1 307 ? 0.229 12.636 -25.414 1.00 95.88 307 PRO A CA 1
ATOM 2410 C C . PRO A 1 307 ? 1.110 12.198 -26.596 1.00 95.88 307 PRO A C 1
ATOM 2412 O O . PRO A 1 307 ? 0.968 11.089 -27.101 1.00 95.88 307 PRO A O 1
ATOM 2415 N N . ASP A 1 308 ? 2.044 13.055 -27.007 1.00 95.19 308 ASP A N 1
ATOM 2416 C CA . ASP A 1 308 ? 3.053 12.821 -28.044 1.00 95.19 308 ASP A CA 1
ATOM 2417 C C . ASP A 1 308 ? 4.300 12.062 -27.548 1.00 95.19 308 ASP A C 1
ATOM 2419 O O . ASP A 1 308 ? 5.179 11.732 -28.343 1.00 95.19 308 ASP A O 1
ATOM 2423 N N . GLY A 1 309 ? 4.388 11.776 -26.246 1.00 95.31 309 GLY A N 1
ATOM 2424 C CA . GLY A 1 309 ? 5.546 11.150 -25.611 1.00 95.31 309 GLY A CA 1
ATOM 2425 C C . GLY A 1 309 ? 6.636 12.132 -25.172 1.00 95.31 309 GLY A C 1
ATOM 2426 O O . GLY A 1 309 ? 7.689 11.684 -24.721 1.00 95.31 309 GLY A O 1
ATOM 2427 N N . ALA A 1 310 ? 6.422 13.449 -25.277 1.00 95.88 310 ALA A N 1
ATOM 2428 C CA . ALA A 1 310 ? 7.407 14.436 -24.849 1.00 95.88 310 ALA A CA 1
ATOM 2429 C C . ALA A 1 310 ? 7.554 14.463 -23.319 1.00 95.88 310 ALA A C 1
ATOM 2431 O O . ALA A 1 310 ? 6.573 14.628 -22.592 1.00 95.88 310 ALA A O 1
ATOM 2432 N N . ARG A 1 311 ? 8.797 14.346 -22.835 1.00 94.88 311 ARG A N 1
ATOM 2433 C CA . ARG A 1 311 ? 9.153 14.400 -21.410 1.00 94.88 311 ARG A CA 1
ATOM 2434 C C . ARG A 1 311 ? 9.400 15.841 -20.966 1.00 94.88 311 ARG A C 1
ATOM 2436 O O . ARG A 1 311 ? 10.284 16.507 -21.497 1.00 94.88 311 ARG A O 1
ATOM 2443 N N . THR A 1 312 ? 8.692 16.277 -19.931 1.00 95.50 312 THR A N 1
ATOM 2444 C CA . THR A 1 312 ? 8.977 17.500 -19.165 1.00 95.50 312 THR A CA 1
ATOM 2445 C C . THR A 1 312 ? 9.234 17.128 -17.708 1.00 95.50 312 THR A C 1
ATOM 2447 O O . THR A 1 312 ? 8.624 16.192 -17.199 1.00 95.50 312 THR A O 1
ATOM 2450 N N . PHE A 1 313 ? 10.137 17.834 -17.035 1.00 94.62 313 PHE A N 1
ATOM 2451 C CA . PHE A 1 313 ? 10.510 17.565 -15.646 1.00 94.62 313 PHE A CA 1
ATOM 2452 C C . PHE A 1 313 ? 10.355 18.823 -14.780 1.00 94.62 313 PHE A C 1
ATOM 2454 O O . PHE A 1 313 ? 10.614 19.931 -15.253 1.00 94.62 313 PHE A O 1
ATOM 2461 N N . TYR A 1 314 ? 9.975 18.614 -13.519 1.00 94.75 314 TYR A N 1
ATOM 2462 C CA . TYR A 1 314 ? 9.953 19.604 -12.444 1.00 94.75 314 TYR A CA 1
ATOM 2463 C C . TYR A 1 314 ? 10.523 18.993 -11.152 1.00 94.75 314 TYR A C 1
ATOM 2465 O O . TYR A 1 314 ? 10.272 17.824 -10.857 1.00 94.75 314 TYR A O 1
ATOM 2473 N N . ASP A 1 315 ? 11.260 19.777 -10.369 1.00 89.38 315 ASP A N 1
ATOM 2474 C CA . ASP A 1 315 ? 11.823 19.406 -9.059 1.00 89.38 315 ASP A CA 1
ATOM 2475 C C . ASP A 1 315 ? 10.985 19.905 -7.873 1.00 89.38 315 ASP A C 1
ATOM 2477 O O . ASP A 1 315 ? 11.149 19.442 -6.743 1.00 89.38 315 ASP A O 1
ATOM 2481 N N . GLU A 1 316 ? 10.040 20.813 -8.109 1.00 91.25 316 GLU A N 1
ATOM 2482 C CA . GLU A 1 316 ? 9.179 21.369 -7.070 1.00 91.25 316 GLU A CA 1
ATOM 2483 C C . GLU A 1 316 ? 7.726 20.905 -7.198 1.00 91.25 316 GLU A C 1
ATOM 2485 O O . GLU A 1 316 ? 7.043 21.178 -8.185 1.00 91.25 316 GLU A O 1
ATOM 2490 N N . MET A 1 317 ? 7.223 20.274 -6.135 1.00 94.94 317 MET A N 1
ATOM 2491 C CA . MET A 1 317 ? 5.801 19.978 -5.954 1.00 94.94 317 MET A CA 1
ATOM 2492 C C . MET A 1 317 ? 5.356 20.173 -4.504 1.00 94.94 317 MET A C 1
ATOM 2494 O O . MET A 1 317 ? 6.177 20.220 -3.581 1.00 94.94 317 MET A O 1
ATOM 2498 N N . GLN A 1 318 ? 4.045 20.242 -4.296 1.00 95.12 318 GLN A N 1
ATOM 2499 C CA . GLN A 1 318 ? 3.397 20.113 -2.993 1.00 95.12 318 GLN A CA 1
ATOM 2500 C C . GLN A 1 318 ? 2.428 18.938 -3.063 1.00 95.12 318 GLN A C 1
ATOM 2502 O O . GLN A 1 318 ? 1.562 18.918 -3.933 1.00 95.12 318 GLN A O 1
ATOM 2507 N N . LEU A 1 319 ? 2.596 17.965 -2.169 1.00 95.19 319 LEU A N 1
ATOM 2508 C CA . LEU A 1 319 ? 1.683 16.840 -2.004 1.00 95.19 319 LEU A CA 1
ATOM 2509 C C . LEU A 1 319 ? 1.141 16.895 -0.575 1.00 95.19 319 LEU A C 1
ATOM 2511 O O . LEU A 1 319 ? 1.809 16.482 0.369 1.00 95.19 319 LEU A O 1
ATOM 2515 N N . GLU A 1 320 ? -0.034 17.493 -0.414 1.00 95.38 320 GLU A N 1
ATOM 2516 C CA . GLU A 1 320 ? -0.640 17.750 0.892 1.00 95.38 320 GLU A CA 1
ATOM 2517 C C . GLU A 1 320 ? -1.682 16.670 1.218 1.00 95.38 320 GLU A C 1
ATOM 2519 O O . GLU A 1 320 ? -2.640 16.524 0.456 1.00 95.38 320 GLU A O 1
ATOM 2524 N N . PRO A 1 321 ? -1.547 15.920 2.327 1.00 96.06 321 PRO A N 1
ATOM 2525 C CA . PRO A 1 321 ? -2.586 14.999 2.775 1.00 96.06 321 PRO A CA 1
ATOM 2526 C C . PRO A 1 321 ? -3.811 15.773 3.292 1.00 96.06 321 PRO A C 1
ATOM 2528 O O . PRO A 1 321 ? -3.685 16.662 4.131 1.00 96.06 321 PRO A O 1
ATOM 2531 N N . LEU A 1 322 ? -5.005 15.414 2.816 1.00 97.75 322 LEU A N 1
ATOM 2532 C CA . LEU A 1 322 ? -6.269 16.101 3.118 1.00 97.75 322 LEU A CA 1
ATOM 2533 C C . LEU A 1 322 ? -7.206 15.292 4.024 1.00 97.75 322 LEU A C 1
ATOM 2535 O O . LEU A 1 322 ? -7.877 15.859 4.882 1.00 97.75 322 LEU A O 1
ATOM 2539 N N . GLU A 1 323 ? -7.282 13.976 3.822 1.00 97.94 323 GLU A N 1
ATOM 2540 C CA . GLU A 1 323 ? -8.149 13.069 4.586 1.00 97.94 323 GLU A CA 1
ATOM 2541 C C . GLU A 1 323 ? -7.367 11.808 4.948 1.00 97.94 323 GLU A C 1
ATOM 2543 O O . GLU A 1 323 ? -6.516 11.367 4.174 1.00 97.94 323 GLU A O 1
ATOM 2548 N N . TRP A 1 324 ? -7.658 11.237 6.118 1.00 95.56 324 TRP A N 1
ATOM 2549 C CA . TRP A 1 324 ? -6.900 10.138 6.714 1.00 95.56 324 TRP A CA 1
ATOM 2550 C C . TRP A 1 324 ? -7.804 8.968 7.086 1.00 95.56 324 TRP A C 1
ATOM 2552 O O . TRP A 1 324 ? -8.903 9.158 7.606 1.00 95.56 324 TRP A O 1
ATOM 2562 N N . TRP A 1 325 ? -7.283 7.763 6.896 1.00 94.56 325 TRP A N 1
ATOM 2563 C CA . TRP A 1 325 ? -7.850 6.503 7.356 1.00 94.56 325 TRP A CA 1
ATOM 2564 C C . TRP A 1 325 ? -6.852 5.799 8.274 1.00 94.56 325 TRP A C 1
ATOM 2566 O O . TRP A 1 325 ? -5.644 5.927 8.093 1.00 94.56 325 TRP A O 1
ATOM 2576 N N . THR A 1 326 ? -7.341 5.043 9.255 1.00 92.31 326 THR A N 1
ATOM 2577 C CA . THR A 1 326 ? -6.486 4.228 10.126 1.00 92.31 326 THR A CA 1
ATOM 2578 C C . THR A 1 326 ? -6.803 2.757 9.914 1.00 92.31 326 THR A C 1
ATOM 2580 O O . THR A 1 326 ? -7.960 2.353 10.041 1.00 92.31 326 THR A O 1
ATOM 2583 N N . SER A 1 327 ? -5.768 1.961 9.648 1.00 91.88 327 SER A N 1
ATOM 2584 C CA . SER A 1 327 ? -5.885 0.513 9.508 1.00 91.88 327 SER A CA 1
ATOM 2585 C C . SER A 1 327 ? -6.394 -0.135 10.791 1.00 91.88 327 SER A C 1
ATOM 2587 O O . SER A 1 327 ? -6.020 0.243 11.897 1.00 91.88 327 SER A O 1
ATOM 2589 N N . THR A 1 328 ? -7.220 -1.167 10.661 1.00 88.62 328 THR A N 1
ATOM 2590 C CA . THR A 1 328 ? -7.637 -2.003 11.798 1.00 88.62 328 THR A CA 1
ATOM 2591 C C . THR A 1 328 ? -6.679 -3.163 12.054 1.00 88.62 328 THR A C 1
ATOM 2593 O O . THR A 1 328 ? -6.830 -3.864 13.052 1.00 88.62 328 THR A O 1
ATOM 2596 N N . ARG A 1 329 ? -5.728 -3.398 11.139 1.00 88.50 329 ARG A N 1
ATOM 2597 C CA . ARG A 1 329 ? -4.762 -4.502 11.206 1.00 88.50 329 ARG A CA 1
ATOM 2598 C C . ARG A 1 329 ? -3.466 -4.048 11.859 1.00 88.50 329 ARG A C 1
ATOM 2600 O O . ARG A 1 329 ? -2.992 -4.685 12.792 1.00 88.50 329 ARG A O 1
ATOM 2607 N N . THR A 1 330 ? -2.919 -2.931 11.387 1.00 90.00 330 THR A N 1
ATOM 2608 C CA . THR A 1 330 ? -1.648 -2.378 11.879 1.00 90.00 330 THR A CA 1
ATOM 2609 C C . THR A 1 330 ? -1.847 -1.191 12.814 1.00 90.00 330 THR A C 1
ATOM 2611 O O . THR A 1 330 ? -0.925 -0.844 13.544 1.00 90.00 330 THR A O 1
ATOM 2614 N N . PHE A 1 331 ? -3.035 -0.568 12.802 1.00 91.81 331 PHE A N 1
ATOM 2615 C CA . PHE A 1 331 ? -3.315 0.708 13.470 1.00 91.81 331 PHE A CA 1
ATOM 2616 C C . PHE A 1 331 ? -2.471 1.891 12.970 1.00 91.81 331 PHE A C 1
ATOM 2618 O O . PHE A 1 331 ? -2.540 2.970 13.558 1.00 91.81 331 PHE A O 1
ATOM 2625 N N . ALA A 1 332 ? -1.758 1.728 11.851 1.00 90.81 332 ALA A N 1
ATOM 2626 C CA . ALA A 1 332 ? -1.114 2.823 11.139 1.00 90.81 332 ALA A CA 1
ATOM 2627 C C . ALA A 1 332 ? -2.156 3.709 10.439 1.00 90.81 332 ALA A C 1
ATOM 2629 O O . ALA A 1 332 ? -3.193 3.226 9.964 1.00 90.81 332 ALA A O 1
ATOM 2630 N N . SER A 1 333 ? -1.883 5.014 10.388 1.00 91.69 333 SER A N 1
ATOM 2631 C CA . SER A 1 333 ? -2.723 5.982 9.686 1.00 91.69 333 SER A CA 1
ATOM 2632 C C . SER A 1 333 ? -2.131 6.336 8.328 1.00 91.69 333 SER A C 1
ATOM 2634 O O . SER A 1 333 ? -0.945 6.628 8.202 1.00 91.69 333 SER A O 1
ATOM 2636 N N . TYR A 1 334 ? -2.984 6.350 7.311 1.00 94.19 334 TYR A N 1
ATOM 2637 C CA . TYR A 1 334 ? -2.620 6.668 5.940 1.00 94.19 334 TYR A CA 1
ATOM 2638 C C . TYR A 1 334 ? -3.512 7.790 5.420 1.00 94.19 334 TYR A C 1
ATOM 2640 O O . TYR A 1 334 ? -4.728 7.760 5.648 1.00 94.19 334 TYR A O 1
ATOM 2648 N N . PRO A 1 335 ? -2.955 8.776 4.703 1.00 96.25 335 PRO A N 1
ATOM 2649 C CA . PRO A 1 335 ? -3.787 9.649 3.909 1.00 96.25 335 PRO A CA 1
ATOM 2650 C C . PRO A 1 335 ? -4.502 8.815 2.841 1.00 96.25 335 PRO A C 1
ATOM 2652 O O . PRO A 1 335 ? -3.954 7.857 2.308 1.00 96.25 335 PRO A O 1
ATOM 2655 N N . VAL A 1 336 ? -5.753 9.163 2.569 1.00 97.75 336 VAL A N 1
ATOM 2656 C CA . VAL A 1 336 ? -6.592 8.562 1.514 1.00 97.75 336 VAL A CA 1
ATOM 2657 C C . VAL A 1 336 ? -7.063 9.616 0.517 1.00 97.75 336 VAL A C 1
ATOM 2659 O O . VAL A 1 336 ? -7.806 9.330 -0.423 1.00 97.75 336 VAL A O 1
ATOM 2662 N N . LYS A 1 337 ? -6.621 10.857 0.717 1.00 98.56 337 LYS A N 1
ATOM 2663 C CA . LYS A 1 337 ? -6.854 11.978 -0.173 1.00 98.56 337 LYS A CA 1
ATOM 2664 C C . LYS A 1 337 ? -5.698 12.952 -0.072 1.00 98.56 337 LYS A C 1
ATOM 2666 O O . LYS A 1 337 ? -5.276 13.289 1.032 1.00 98.56 337 LYS A O 1
ATOM 2671 N N . TRP A 1 338 ? -5.242 13.438 -1.215 1.00 98.31 338 TRP A N 1
ATOM 2672 C CA . TRP A 1 338 ? -4.130 14.368 -1.327 1.00 98.31 338 TRP A CA 1
ATOM 2673 C C . TRP A 1 338 ? -4.468 15.495 -2.290 1.00 98.31 338 TRP A C 1
ATOM 2675 O O . TRP A 1 338 ? -5.236 15.304 -3.234 1.00 98.31 338 TRP A O 1
ATOM 2685 N N . ARG A 1 339 ? -3.834 16.648 -2.104 1.00 98.38 339 ARG A N 1
ATOM 2686 C CA . ARG A 1 339 ? -3.726 17.684 -3.129 1.00 98.38 339 ARG A CA 1
ATOM 2687 C C . ARG A 1 339 ? -2.312 17.682 -3.688 1.00 98.38 339 ARG A C 1
ATOM 2689 O O . ARG A 1 339 ? -1.368 17.928 -2.944 1.00 98.38 339 ARG A O 1
ATOM 2696 N N . LEU A 1 340 ? -2.174 17.421 -4.983 1.00 98.19 340 LEU A N 1
ATOM 2697 C CA . LEU A 1 340 ? -0.918 17.548 -5.713 1.00 98.19 340 LEU A CA 1
ATOM 2698 C C . LEU A 1 340 ? -0.916 18.868 -6.485 1.00 98.19 340 LEU A C 1
ATOM 2700 O O . LEU A 1 340 ? -1.745 19.083 -7.372 1.00 98.19 340 LEU A O 1
ATOM 2704 N N . GLN A 1 341 ? 0.044 19.733 -6.175 1.00 98.12 341 GLN A N 1
ATOM 2705 C CA . GLN A 1 341 ? 0.266 20.991 -6.876 1.00 98.12 341 GLN A CA 1
ATOM 2706 C C . GLN A 1 341 ? 1.682 21.048 -7.442 1.00 98.12 341 GLN A C 1
ATOM 2708 O O . GLN A 1 341 ? 2.663 20.819 -6.734 1.00 98.12 341 GLN A O 1
ATOM 2713 N N . VAL A 1 342 ? 1.781 21.424 -8.715 1.00 97.81 342 VAL A N 1
ATOM 2714 C CA . VAL A 1 342 ? 3.048 21.699 -9.406 1.00 97.81 342 VAL A CA 1
ATOM 2715 C C . VAL A 1 342 ? 2.894 23.062 -10.080 1.00 97.81 342 VAL A C 1
ATOM 2717 O O . VAL A 1 342 ? 2.492 23.134 -11.246 1.00 97.81 342 VAL A O 1
ATOM 2720 N N . PRO A 1 343 ? 3.149 24.171 -9.355 1.00 96.56 343 PRO A N 1
ATOM 2721 C CA . PRO A 1 343 ? 2.863 25.518 -9.849 1.00 96.56 343 PRO A CA 1
ATOM 2722 C C . PRO A 1 343 ? 3.551 25.838 -11.180 1.00 96.56 343 PRO A C 1
ATOM 2724 O O . PRO A 1 343 ? 2.926 26.411 -12.068 1.00 96.56 343 PRO A O 1
ATOM 2727 N N . ALA A 1 344 ? 4.803 25.401 -11.356 1.00 96.38 344 ALA A N 1
ATOM 2728 C CA . ALA A 1 344 ? 5.560 25.588 -12.595 1.00 96.38 344 ALA A CA 1
ATOM 2729 C C . ALA A 1 344 ? 4.965 24.831 -13.801 1.00 96.38 344 ALA A C 1
ATOM 2731 O O . ALA A 1 344 ? 5.170 25.237 -14.943 1.00 96.38 344 ALA A O 1
ATOM 2732 N N . ALA A 1 345 ? 4.205 23.759 -13.556 1.00 95.81 345 ALA A N 1
ATOM 2733 C CA . ALA A 1 345 ? 3.456 23.033 -14.581 1.00 95.81 345 ALA A CA 1
ATOM 2734 C C . ALA A 1 345 ? 2.029 23.576 -14.776 1.00 95.81 345 ALA A C 1
ATOM 2736 O O . ALA A 1 345 ? 1.344 23.159 -15.710 1.00 95.81 345 ALA A O 1
ATOM 2737 N N . GLY A 1 346 ? 1.562 24.467 -13.892 1.00 96.94 346 GLY A N 1
ATOM 2738 C CA . GLY A 1 346 ? 0.165 24.891 -13.820 1.00 96.94 346 GLY A CA 1
ATOM 2739 C C . GLY A 1 346 ? -0.790 23.770 -13.394 1.00 96.94 346 GLY A C 1
ATOM 2740 O O . GLY A 1 346 ? -1.958 23.812 -13.783 1.00 96.94 346 GLY A O 1
ATOM 2741 N N . LEU A 1 347 ? -0.301 22.761 -12.662 1.00 98.38 347 LEU A N 1
ATOM 2742 C CA . LEU A 1 347 ? -1.072 21.597 -12.212 1.00 98.38 347 LEU A CA 1
ATOM 2743 C C . LEU A 1 347 ? -1.587 21.794 -10.781 1.00 98.38 347 LEU A C 1
ATOM 2745 O O . LEU A 1 347 ? -0.813 22.133 -9.884 1.00 98.38 347 LEU A O 1
ATOM 2749 N N . ASP A 1 348 ? -2.870 21.515 -10.571 1.00 98.50 348 ASP A N 1
ATOM 2750 C CA . ASP A 1 348 ? -3.519 21.444 -9.259 1.00 98.50 348 ASP A CA 1
ATOM 2751 C C . ASP A 1 348 ? -4.615 20.376 -9.310 1.00 98.50 348 ASP A C 1
ATOM 2753 O O . ASP A 1 348 ? -5.668 20.585 -9.922 1.00 98.50 348 ASP A O 1
ATOM 2757 N N . VAL A 1 349 ? -4.345 19.207 -8.728 1.00 98.69 349 VAL A N 1
ATOM 2758 C CA . VAL A 1 349 ? -5.256 18.058 -8.741 1.00 98.69 349 VAL A CA 1
ATOM 2759 C C . VAL A 1 349 ? -5.447 17.488 -7.345 1.00 98.69 349 VAL A C 1
ATOM 2761 O O . VAL A 1 349 ? -4.530 17.449 -6.529 1.00 98.69 349 VAL A O 1
ATOM 2764 N N . THR A 1 350 ? -6.656 17.012 -7.073 1.00 98.75 350 THR A N 1
ATOM 2765 C CA . THR A 1 350 ? -6.953 16.187 -5.905 1.00 98.75 350 THR A CA 1
ATOM 2766 C C . THR A 1 350 ? -6.856 14.723 -6.306 1.00 98.75 350 THR A C 1
ATOM 2768 O O . THR A 1 350 ? -7.506 14.299 -7.259 1.00 98.75 350 THR A O 1
ATOM 2771 N N . ILE A 1 351 ? -6.063 13.953 -5.569 1.00 98.69 351 ILE A N 1
ATOM 2772 C CA . ILE A 1 351 ? -5.925 12.504 -5.708 1.00 98.69 351 ILE A CA 1
ATOM 2773 C C . ILE A 1 351 ? -6.745 11.883 -4.577 1.00 98.69 351 ILE A C 1
ATOM 2775 O O . ILE A 1 351 ? -6.471 12.153 -3.415 1.00 98.69 351 ILE A O 1
ATOM 2779 N N . THR A 1 352 ? -7.773 11.099 -4.892 1.00 98.81 352 THR A N 1
ATOM 2780 C CA . THR A 1 352 ? -8.664 10.480 -3.893 1.00 98.81 352 THR A CA 1
ATOM 2781 C C . THR A 1 352 ? -8.640 8.968 -4.044 1.00 98.81 352 THR A C 1
ATOM 2783 O O . THR A 1 352 ? -8.883 8.462 -5.141 1.00 98.81 352 THR A O 1
ATOM 2786 N N . ALA A 1 353 ? -8.379 8.240 -2.959 1.00 98.69 353 ALA A N 1
ATOM 2787 C CA . ALA A 1 353 ? -8.433 6.786 -2.942 1.00 98.69 353 ALA A CA 1
ATOM 2788 C C . ALA A 1 353 ? -9.823 6.292 -3.358 1.00 98.69 353 ALA A C 1
ATOM 2790 O O . ALA A 1 353 ? -10.850 6.813 -2.923 1.00 98.69 353 ALA A O 1
ATOM 2791 N N . ALA A 1 354 ? -9.867 5.258 -4.198 1.00 98.25 354 ALA A N 1
ATOM 2792 C CA . ALA A 1 354 ? -11.132 4.669 -4.630 1.00 98.25 354 ALA A CA 1
ATOM 2793 C C . ALA A 1 354 ? -11.912 4.049 -3.450 1.00 98.25 354 ALA A C 1
ATOM 2795 O O . ALA A 1 354 ? -13.143 3.997 -3.457 1.00 98.25 354 ALA A O 1
ATOM 2796 N N . PHE A 1 355 ? -11.177 3.571 -2.448 1.00 98.00 355 PHE A N 1
ATOM 2797 C CA . PHE A 1 355 ? -11.627 3.184 -1.116 1.00 98.00 355 PHE A CA 1
ATOM 2798 C C . PHE A 1 355 ? -10.402 3.144 -0.188 1.00 98.00 355 PHE A C 1
ATOM 2800 O O . PHE A 1 355 ? -9.264 3.099 -0.656 1.00 98.00 355 PHE A O 1
ATOM 2807 N N . GLU A 1 356 ? -10.641 3.203 1.118 1.00 96.75 356 GLU A N 1
ATOM 2808 C CA . GLU A 1 356 ? -9.605 3.495 2.116 1.00 96.75 356 GLU A CA 1
ATOM 2809 C C . GLU A 1 356 ? -8.633 2.326 2.348 1.00 96.75 356 GLU A C 1
ATOM 2811 O O . GLU A 1 356 ? -7.417 2.514 2.375 1.00 96.75 356 GLU A O 1
ATOM 2816 N N . ASP A 1 357 ? -9.179 1.114 2.480 1.00 95.81 357 ASP A N 1
ATOM 2817 C CA . ASP A 1 357 ? -8.447 -0.092 2.877 1.00 95.81 357 ASP A CA 1
ATOM 2818 C C . ASP A 1 357 ? -7.686 -0.728 1.705 1.00 95.81 357 ASP A C 1
ATOM 2820 O O . ASP A 1 357 ? -8.105 -1.726 1.114 1.00 95.81 357 ASP A O 1
ATOM 2824 N N . GLN A 1 358 ? -6.576 -0.088 1.343 1.00 97.00 358 GLN A N 1
ATOM 2825 C CA . GLN A 1 358 ? -5.597 -0.547 0.351 1.00 97.00 358 GLN A CA 1
ATOM 2826 C C . GLN A 1 358 ? -4.188 -0.630 0.970 1.00 97.00 358 GLN A C 1
ATOM 2828 O O . GLN A 1 358 ? -3.173 -0.447 0.306 1.00 97.00 358 GLN A O 1
ATOM 2833 N N . GLU A 1 359 ? -4.127 -0.890 2.279 1.00 96.06 359 GLU A N 1
ATOM 2834 C CA . GLU A 1 359 ? -2.875 -1.174 2.978 1.00 96.06 359 GLU A CA 1
ATOM 2835 C C . GLU A 1 359 ? -2.343 -2.557 2.573 1.00 96.06 359 GLU A C 1
ATOM 2837 O O . GLU A 1 359 ? -3.068 -3.563 2.582 1.00 96.06 359 GLU A O 1
ATOM 2842 N N . PHE A 1 360 ? -1.047 -2.617 2.298 1.00 95.94 360 PHE A N 1
ATOM 2843 C CA . PHE A 1 360 ? -0.307 -3.824 1.993 1.00 95.94 360 PHE A CA 1
ATOM 2844 C C . PHE A 1 360 ? 0.621 -4.186 3.160 1.00 95.94 360 PHE A C 1
ATOM 2846 O O . PHE A 1 360 ? 1.638 -3.540 3.400 1.00 95.94 360 PHE A O 1
ATOM 2853 N N . VAL A 1 361 ? 0.261 -5.235 3.903 1.00 93.06 361 VAL A N 1
ATOM 2854 C CA . VAL A 1 361 ? 1.024 -5.725 5.064 1.00 93.06 361 VAL A CA 1
ATOM 2855 C C . VAL A 1 361 ? 2.078 -6.723 4.594 1.00 93.06 361 VAL A C 1
ATOM 2857 O O . VAL A 1 361 ? 1.730 -7.724 3.966 1.00 93.06 361 VAL A O 1
ATOM 2860 N N . THR A 1 362 ? 3.347 -6.472 4.914 1.00 91.06 362 THR A N 1
ATOM 2861 C CA . THR A 1 362 ? 4.462 -7.366 4.574 1.00 91.06 362 THR A CA 1
ATOM 2862 C C . THR A 1 362 ? 5.674 -7.131 5.471 1.00 91.06 362 THR A C 1
ATOM 2864 O O . THR A 1 362 ? 5.910 -6.024 5.951 1.00 91.06 362 THR A O 1
ATOM 2867 N N . VAL A 1 363 ? 6.495 -8.164 5.655 1.00 83.81 363 VAL A N 1
ATOM 2868 C CA . VAL A 1 363 ? 7.814 -8.051 6.295 1.00 83.81 363 VAL A CA 1
ATOM 2869 C C . VAL A 1 363 ? 8.897 -7.412 5.415 1.00 83.81 363 VAL A C 1
ATOM 2871 O O . VAL A 1 363 ? 9.963 -7.081 5.933 1.00 83.81 363 VAL A O 1
ATOM 2874 N N . ILE A 1 364 ? 8.668 -7.256 4.105 1.00 79.31 364 ILE A N 1
ATOM 2875 C CA . ILE A 1 364 ? 9.657 -6.670 3.178 1.00 79.31 364 ILE A CA 1
ATOM 2876 C C . ILE A 1 364 ? 9.761 -5.149 3.385 1.00 79.31 364 ILE A C 1
ATOM 2878 O O . ILE A 1 364 ? 10.856 -4.599 3.341 1.00 79.31 364 ILE A O 1
ATOM 2882 N N . SER A 1 365 ? 8.632 -4.497 3.672 1.00 78.19 365 SER A N 1
ATOM 2883 C CA . SER A 1 365 ? 8.517 -3.075 4.012 1.00 78.19 365 SER A CA 1
ATOM 2884 C C . SER A 1 365 ? 7.646 -2.958 5.263 1.00 78.19 365 SER A C 1
ATOM 2886 O O . SER A 1 365 ? 6.425 -2.798 5.201 1.00 78.19 365 SER A O 1
ATOM 2888 N N . ALA A 1 366 ? 8.279 -3.218 6.407 1.00 69.94 366 ALA A N 1
ATOM 2889 C CA . ALA A 1 366 ? 7.585 -3.428 7.666 1.00 69.94 366 ALA A CA 1
ATOM 2890 C C . ALA A 1 366 ? 7.012 -2.118 8.253 1.00 69.94 366 ALA A C 1
ATOM 2892 O O . ALA A 1 366 ? 7.603 -1.062 8.066 1.00 69.94 366 ALA A O 1
ATOM 2893 N N . PRO A 1 367 ? 5.888 -2.190 8.998 1.00 73.50 367 PRO A N 1
ATOM 2894 C CA . PRO A 1 367 ? 4.979 -3.338 9.073 1.00 73.50 367 PRO A CA 1
ATOM 2895 C C . PRO A 1 367 ? 4.026 -3.424 7.864 1.00 73.50 367 PRO A C 1
ATOM 2897 O O . PRO A 1 367 ? 3.401 -4.464 7.650 1.00 73.50 367 PRO A O 1
ATOM 2900 N N . ALA A 1 368 ? 3.876 -2.330 7.118 1.00 90.38 368 ALA A N 1
ATOM 2901 C CA . ALA A 1 368 ? 3.025 -2.213 5.945 1.00 90.38 368 ALA A CA 1
ATOM 2902 C C . ALA A 1 368 ? 3.322 -0.909 5.194 1.00 90.38 368 ALA A C 1
ATOM 2904 O O . ALA A 1 368 ? 3.755 0.080 5.787 1.00 90.38 368 ALA A O 1
ATOM 2905 N N . PHE A 1 369 ? 2.956 -0.873 3.920 1.00 93.19 369 PHE A N 1
ATOM 2906 C CA . PHE A 1 369 ? 2.863 0.348 3.123 1.00 93.19 369 PHE A CA 1
ATOM 2907 C C . PHE A 1 369 ? 1.442 0.490 2.573 1.00 93.19 369 PHE A C 1
ATOM 2909 O O . PHE A 1 369 ? 0.641 -0.444 2.633 1.00 93.19 369 PHE A O 1
ATOM 2916 N N . TRP A 1 370 ? 1.092 1.666 2.067 1.00 96.19 370 TRP A N 1
ATOM 2917 C CA . TRP A 1 370 ? -0.195 1.875 1.407 1.00 96.19 370 TRP A CA 1
ATOM 2918 C C . TRP A 1 370 ? 0.028 1.909 -0.093 1.00 96.19 370 TRP A C 1
ATOM 2920 O O . TRP A 1 370 ? 0.791 2.743 -0.568 1.00 96.19 370 TRP A O 1
ATOM 2930 N N . GLU A 1 371 ? -0.629 1.018 -0.828 1.00 96.00 371 GLU A N 1
ATOM 2931 C CA . GLU A 1 371 ? -0.547 0.982 -2.283 1.00 96.00 371 GLU A CA 1
ATOM 2932 C C . GLU A 1 371 ? -1.927 0.748 -2.878 1.00 96.00 371 GLU A C 1
ATOM 2934 O O . GLU A 1 371 ? -2.499 -0.347 -2.803 1.00 96.00 371 GLU A O 1
ATOM 2939 N N . GLY A 1 372 ? -2.465 1.797 -3.491 1.00 97.06 372 GLY A N 1
ATOM 2940 C CA . GLY A 1 372 ? -3.867 1.798 -3.854 1.00 97.06 372 GLY A CA 1
ATOM 2941 C C . GLY A 1 372 ? -4.215 2.626 -5.072 1.00 97.06 372 GLY A C 1
ATOM 2942 O O . GLY A 1 372 ? -3.581 3.623 -5.418 1.00 97.06 372 GLY A O 1
ATOM 2943 N N . ARG A 1 373 ? -5.314 2.201 -5.694 1.00 98.06 373 ARG A N 1
ATOM 2944 C CA . ARG A 1 373 ? -5.975 2.897 -6.789 1.00 98.06 373 ARG A CA 1
ATOM 2945 C C . ARG A 1 373 ? -6.615 4.181 -6.274 1.00 98.06 373 ARG A C 1
ATOM 2947 O O . ARG A 1 373 ? -7.436 4.152 -5.348 1.00 98.06 373 ARG A O 1
ATOM 2954 N N . CYS A 1 374 ? -6.359 5.257 -6.997 1.00 98.69 374 CYS A N 1
ATOM 2955 C CA . CYS A 1 374 ? -6.915 6.581 -6.796 1.00 98.69 374 CYS A CA 1
ATOM 2956 C C . CYS A 1 374 ? -7.564 7.132 -8.076 1.00 98.69 374 CYS A C 1
ATOM 2958 O O . CYS A 1 374 ? -7.351 6.645 -9.191 1.00 98.69 374 CYS A O 1
ATOM 2960 N N . LEU A 1 375 ? -8.371 8.173 -7.893 1.00 98.56 375 LEU A N 1
ATOM 2961 C CA . LEU A 1 375 ? -8.886 9.054 -8.933 1.00 98.56 375 LEU A CA 1
ATOM 2962 C C . LEU A 1 375 ? -8.214 10.421 -8.774 1.00 98.56 375 LEU A C 1
ATOM 2964 O O . LEU A 1 375 ? -8.254 10.993 -7.686 1.00 98.56 375 LEU A O 1
ATOM 2968 N N . ALA A 1 376 ? -7.611 10.932 -9.844 1.00 98.62 376 ALA A N 1
ATOM 2969 C CA . ALA A 1 376 ? -7.022 12.264 -9.891 1.00 98.62 376 ALA A CA 1
ATOM 2970 C C . ALA A 1 376 ? -7.937 13.203 -10.685 1.00 98.62 376 ALA A C 1
ATOM 2972 O O . ALA A 1 376 ? -8.216 12.944 -11.855 1.00 98.62 376 ALA A O 1
ATOM 2973 N N . GLU A 1 377 ? -8.395 14.290 -10.066 1.00 98.69 377 GLU A N 1
ATOM 2974 C CA . GLU A 1 377 ? -9.282 15.286 -10.682 1.00 98.69 377 GLU A CA 1
ATOM 2975 C C . GLU A 1 377 ? -8.857 16.705 -10.301 1.00 98.69 377 GLU A C 1
ATOM 2977 O O . GLU A 1 377 ? -8.522 16.984 -9.151 1.00 98.69 377 GLU A O 1
ATOM 2982 N N . GLY A 1 378 ? -8.889 17.629 -11.258 1.00 98.31 378 GLY A N 1
ATOM 2983 C CA . GLY A 1 378 ? -8.572 19.028 -10.992 1.00 98.31 378 GLY A CA 1
ATOM 2984 C C . GLY A 1 378 ? -8.296 19.806 -12.262 1.00 98.31 378 GLY A C 1
ATOM 2985 O O . GLY A 1 378 ? -9.029 19.677 -13.244 1.00 98.31 378 GLY A O 1
ATOM 2986 N N . THR A 1 379 ? -7.252 20.631 -12.241 1.00 98.00 379 THR A N 1
ATOM 2987 C CA . THR A 1 379 ? -6.904 21.503 -13.361 1.00 98.00 379 THR A CA 1
ATOM 2988 C C . THR A 1 379 ? -5.439 21.419 -13.762 1.00 98.00 379 THR A C 1
ATOM 2990 O O . THR A 1 379 ? -4.552 21.286 -12.923 1.00 98.00 379 THR A O 1
ATOM 2993 N N . TRP A 1 380 ? -5.199 21.567 -15.062 1.00 96.62 380 TRP A N 1
ATOM 2994 C CA . TRP A 1 380 ? -3.883 21.755 -15.656 1.00 96.62 380 TRP A CA 1
ATOM 2995 C C . TRP A 1 380 ? -3.936 22.942 -16.616 1.00 96.62 380 TRP A C 1
ATOM 2997 O O . TRP A 1 380 ? -4.683 22.927 -17.596 1.00 96.62 380 TRP A O 1
ATOM 3007 N N . ASN A 1 381 ? -3.182 24.007 -16.329 1.00 94.50 381 ASN A N 1
ATOM 3008 C CA . ASN A 1 381 ? -3.200 25.258 -17.099 1.00 94.50 381 ASN A CA 1
ATOM 3009 C C . ASN A 1 381 ? -4.632 25.805 -17.284 1.00 94.50 381 ASN A C 1
ATOM 3011 O O . ASN A 1 381 ? -5.013 26.267 -18.361 1.00 94.50 381 ASN A O 1
ATOM 3015 N N . GLY A 1 382 ? -5.452 25.693 -16.232 1.00 93.38 382 GLY A N 1
ATOM 3016 C CA . GLY A 1 382 ? -6.855 26.118 -16.213 1.00 93.38 382 GLY A CA 1
ATOM 3017 C C . GLY A 1 382 ? -7.842 25.189 -16.933 1.00 93.38 382 GLY A C 1
ATOM 3018 O O . GLY A 1 382 ? -9.037 25.476 -16.929 1.00 93.38 382 GLY A O 1
ATOM 3019 N N . ARG A 1 383 ? -7.391 24.083 -17.539 1.00 96.25 383 ARG A N 1
ATOM 3020 C CA . ARG A 1 383 ? -8.262 23.065 -18.152 1.00 96.25 383 ARG A CA 1
ATOM 3021 C C . ARG A 1 383 ? -8.565 21.961 -17.156 1.00 96.25 383 ARG A C 1
ATOM 3023 O O . ARG A 1 383 ? -7.665 21.540 -16.441 1.00 96.25 383 ARG A O 1
ATOM 3030 N N . THR A 1 384 ? -9.798 21.468 -17.135 1.00 97.81 384 THR A N 1
ATOM 3031 C CA . THR A 1 384 ? -10.149 20.305 -16.315 1.00 97.81 384 THR A CA 1
ATOM 3032 C C . THR A 1 384 ? -9.419 19.066 -16.814 1.00 97.81 384 THR A C 1
ATOM 3034 O O . THR A 1 384 ? -9.439 18.780 -18.010 1.00 97.81 384 THR A O 1
ATOM 3037 N N . VAL A 1 385 ? -8.809 18.332 -15.888 1.00 98.12 385 VAL A N 1
ATOM 3038 C CA . VAL A 1 385 ? -8.174 17.039 -16.144 1.00 98.12 385 VAL A CA 1
ATOM 3039 C C . VAL A 1 385 ? -8.714 16.001 -15.170 1.00 98.12 385 VAL A C 1
ATOM 3041 O O . VAL A 1 385 ? -9.033 16.315 -14.019 1.00 98.12 385 VAL A O 1
ATOM 3044 N N . ARG A 1 386 ? -8.822 14.766 -15.654 1.00 98.56 386 ARG A N 1
ATOM 3045 C CA . ARG A 1 386 ? -9.256 13.597 -14.895 1.00 98.56 386 ARG A CA 1
ATOM 3046 C C . ARG A 1 386 ? -8.440 12.387 -15.328 1.00 98.56 386 ARG A C 1
ATOM 3048 O O . ARG A 1 386 ? -8.110 12.266 -16.506 1.00 98.56 386 ARG A O 1
ATOM 3055 N N . GLY A 1 387 ? -8.086 11.525 -14.386 1.00 98.19 387 GLY A N 1
ATOM 3056 C CA . GLY A 1 387 ? -7.288 10.336 -14.656 1.00 98.19 387 GLY A CA 1
ATOM 3057 C C . GLY A 1 387 ? -7.342 9.323 -13.527 1.00 98.19 387 GLY A C 1
ATOM 3058 O O . GLY A 1 387 ? -7.734 9.636 -12.402 1.00 98.19 387 GLY A O 1
ATOM 3059 N N . LEU A 1 388 ? -6.937 8.097 -13.833 1.00 98.50 388 LEU A N 1
ATOM 3060 C CA . LEU A 1 388 ? -6.714 7.075 -12.816 1.00 98.50 388 LEU A CA 1
ATOM 3061 C C . LEU A 1 388 ? -5.268 7.126 -12.343 1.00 98.50 388 LEU A C 1
ATOM 3063 O O . LEU A 1 388 ? -4.378 7.552 -13.080 1.00 98.50 388 LEU A O 1
ATOM 3067 N N . SER A 1 389 ? -5.066 6.723 -11.096 1.00 98.19 389 SER A N 1
ATOM 3068 C CA . SER A 1 389 ? -3.772 6.789 -10.443 1.00 98.19 389 SER A CA 1
ATOM 3069 C C . SER A 1 389 ? -3.534 5.574 -9.555 1.00 98.19 389 SER A C 1
ATOM 3071 O O . SER A 1 389 ? -4.483 4.996 -9.020 1.00 98.19 389 SER A O 1
ATOM 3073 N N . PHE A 1 390 ? -2.266 5.222 -9.382 1.00 98.25 390 PHE A N 1
ATOM 3074 C CA . PHE A 1 390 ? -1.784 4.524 -8.197 1.00 98.25 390 PHE A CA 1
ATOM 3075 C C . PHE A 1 390 ? -0.977 5.499 -7.345 1.00 98.25 390 PHE A C 1
ATOM 3077 O O . PHE A 1 390 ? -0.275 6.361 -7.881 1.00 98.25 390 PHE A O 1
ATOM 3084 N N . ILE A 1 391 ? -1.086 5.369 -6.026 1.00 97.19 391 ILE A N 1
ATOM 3085 C CA . ILE A 1 391 ? -0.173 6.015 -5.085 1.00 97.19 391 ILE A CA 1
ATOM 3086 C C . ILE A 1 391 ? 0.383 4.951 -4.140 1.00 97.19 391 ILE A C 1
ATOM 3088 O O . ILE A 1 391 ? -0.368 4.117 -3.630 1.00 97.19 391 ILE A O 1
ATOM 3092 N N . GLU A 1 392 ? 1.697 4.979 -3.965 1.00 95.75 392 GLU A N 1
ATOM 3093 C CA . GLU A 1 392 ? 2.450 4.198 -2.996 1.00 95.75 392 GLU A CA 1
ATOM 3094 C C . GLU A 1 392 ? 2.947 5.151 -1.906 1.00 95.75 392 GLU A C 1
ATOM 3096 O O . GLU A 1 392 ? 3.482 6.224 -2.195 1.00 95.75 392 GLU A O 1
ATOM 3101 N N . ARG A 1 393 ? 2.762 4.759 -0.647 1.00 92.94 393 ARG A N 1
ATOM 3102 C CA . ARG A 1 393 ? 3.260 5.479 0.521 1.00 92.94 393 ARG A CA 1
ATOM 3103 C C . ARG A 1 393 ? 3.928 4.512 1.481 1.00 92.94 393 ARG A C 1
ATOM 3105 O O . ARG A 1 393 ? 3.270 3.613 2.007 1.00 92.94 393 ARG A O 1
ATOM 3112 N N . SER A 1 394 ? 5.198 4.754 1.780 1.00 90.31 394 SER A N 1
ATOM 3113 C CA . SER A 1 394 ? 6.017 3.856 2.597 1.00 90.31 394 SER A CA 1
ATOM 3114 C C . SER A 1 394 ? 6.983 4.620 3.507 1.00 90.31 394 SER A C 1
ATOM 3116 O O . SER A 1 394 ? 7.296 5.784 3.262 1.00 90.31 394 SER A O 1
ATOM 3118 N N . GLY A 1 395 ? 7.432 3.979 4.589 1.00 83.12 395 GLY A N 1
ATOM 3119 C CA . GLY A 1 395 ? 8.466 4.488 5.504 1.00 83.12 395 GLY A CA 1
ATOM 3120 C C . GLY A 1 395 ? 8.029 5.564 6.511 1.00 83.12 395 GLY A C 1
ATOM 3121 O O . GLY A 1 395 ? 8.833 5.990 7.338 1.00 83.12 395 GLY A O 1
ATOM 3122 N N . PHE A 1 396 ? 6.761 5.986 6.504 1.00 80.38 396 PHE A N 1
ATOM 3123 C CA . PHE A 1 396 ? 6.199 6.937 7.479 1.00 80.38 396 PHE A CA 1
ATOM 3124 C C . PHE A 1 396 ? 5.790 6.250 8.793 1.00 80.38 396 PHE A C 1
ATOM 3126 O O . PHE A 1 396 ? 4.647 6.367 9.231 1.00 80.38 396 PHE A O 1
ATOM 3133 N N . GLU A 1 397 ? 6.702 5.485 9.397 1.00 69.62 397 GLU A N 1
ATOM 3134 C CA . GLU A 1 397 ? 6.429 4.729 10.623 1.00 69.62 397 GLU A CA 1
ATOM 3135 C C . GLU A 1 397 ? 6.048 5.657 11.789 1.00 69.62 397 GLU A C 1
ATOM 3137 O O . GLU A 1 397 ? 6.886 6.351 12.365 1.00 69.62 397 GLU A O 1
ATOM 3142 N N . GLU A 1 398 ? 4.770 5.636 12.172 1.00 68.19 398 GLU A N 1
ATOM 3143 C CA . GLU A 1 398 ? 4.286 6.293 13.394 1.00 68.19 398 GLU A CA 1
ATOM 3144 C C . GLU A 1 398 ? 4.475 5.414 14.642 1.00 68.19 398 GLU A C 1
ATOM 3146 O O . GLU A 1 398 ? 4.542 5.935 15.752 1.00 68.19 398 GLU A O 1
ATOM 3151 N N . LEU A 1 399 ? 4.544 4.087 14.471 1.00 80.38 399 LEU A N 1
ATOM 3152 C CA . LEU A 1 399 ? 4.529 3.105 15.560 1.00 80.38 399 LEU A CA 1
ATOM 3153 C C . LEU A 1 399 ? 5.886 2.410 15.665 1.00 80.38 399 LEU A C 1
ATOM 3155 O O . LEU A 1 399 ? 6.226 1.600 14.804 1.00 80.38 399 LEU A O 1
ATOM 3159 N N . GLN A 1 400 ? 6.655 2.705 16.715 1.00 78.88 400 GLN A N 1
ATOM 3160 C CA . GLN A 1 400 ? 8.018 2.176 16.859 1.00 78.88 400 GLN A CA 1
ATOM 3161 C C . GLN A 1 400 ? 8.085 0.917 17.724 1.00 78.88 400 GLN A C 1
ATOM 3163 O O . GLN A 1 400 ? 8.992 0.092 17.569 1.00 78.88 400 GLN A O 1
ATOM 3168 N N . ASP A 1 401 ? 7.140 0.777 18.649 1.00 87.44 401 ASP A N 1
ATOM 3169 C CA . ASP A 1 401 ? 7.079 -0.328 19.590 1.00 87.44 401 ASP A CA 1
ATOM 3170 C C . ASP A 1 401 ? 5.634 -0.724 19.938 1.00 87.44 401 ASP A C 1
ATOM 3172 O O . ASP A 1 401 ? 4.647 -0.178 19.432 1.00 87.44 401 ASP A O 1
ATOM 3176 N N . LEU A 1 402 ? 5.496 -1.739 20.792 1.00 90.00 402 LEU A N 1
ATOM 3177 C CA . LEU A 1 402 ? 4.187 -2.252 21.181 1.00 90.00 402 LEU A CA 1
ATOM 3178 C C . LEU A 1 402 ? 3.388 -1.263 22.055 1.00 90.00 402 LEU A C 1
ATOM 3180 O O . LEU A 1 402 ? 2.160 -1.359 22.118 1.00 90.00 402 LEU A O 1
ATOM 3184 N N . ASP A 1 403 ? 4.052 -0.331 22.739 1.00 91.12 403 ASP A N 1
ATOM 3185 C CA . ASP A 1 403 ? 3.383 0.663 23.576 1.00 91.12 403 ASP A CA 1
ATOM 3186 C C . ASP A 1 403 ? 2.780 1.776 22.695 1.00 91.12 403 ASP A C 1
ATOM 3188 O O . ASP A 1 403 ? 1.623 2.161 22.912 1.00 91.12 403 ASP A O 1
ATOM 3192 N N . ASP A 1 404 ? 3.486 2.203 21.641 1.00 90.81 404 ASP A N 1
ATOM 3193 C CA . ASP A 1 404 ? 2.939 3.056 20.575 1.00 90.81 404 ASP A CA 1
ATOM 3194 C C . ASP A 1 404 ? 1.740 2.380 19.902 1.00 90.81 404 ASP A C 1
ATOM 3196 O O . ASP A 1 404 ? 0.666 2.976 19.770 1.00 90.81 404 ASP A O 1
ATOM 3200 N N . PHE A 1 405 ? 1.880 1.095 19.556 1.00 91.88 405 PHE A N 1
ATOM 3201 C CA . PHE A 1 405 ? 0.799 0.307 18.967 1.00 91.88 405 PHE A CA 1
ATOM 3202 C C . PHE A 1 405 ? -0.460 0.322 19.845 1.00 91.88 405 PHE A C 1
ATOM 3204 O O . PHE A 1 405 ? -1.544 0.677 19.380 1.00 91.88 405 PHE A O 1
ATOM 3211 N N . PHE A 1 406 ? -0.351 0.001 21.139 1.00 93.56 406 PHE A N 1
ATOM 3212 C CA . PHE A 1 406 ? -1.520 0.013 22.027 1.00 93.56 406 PHE A CA 1
ATOM 3213 C C . PHE A 1 406 ? -2.052 1.419 22.319 1.00 93.56 406 PHE A C 1
ATOM 3215 O O . PHE A 1 406 ? -3.246 1.572 22.607 1.00 93.56 406 PHE A O 1
ATOM 3222 N N . THR A 1 407 ? -1.212 2.446 22.202 1.00 92.88 407 THR A N 1
ATOM 3223 C CA . THR A 1 407 ? -1.653 3.842 22.230 1.00 92.88 407 THR A CA 1
ATOM 3224 C C . THR A 1 407 ? -2.552 4.142 21.029 1.00 92.88 407 THR A C 1
ATOM 3226 O O . THR A 1 407 ? -3.659 4.661 21.218 1.00 92.88 407 THR A O 1
ATOM 3229 N N . ALA A 1 408 ? -2.152 3.732 19.821 1.00 92.56 408 ALA A N 1
ATOM 3230 C CA . ALA A 1 408 ? -2.947 3.873 18.600 1.00 92.56 408 ALA A CA 1
ATOM 3231 C C . ALA A 1 408 ? -4.249 3.055 18.646 1.00 92.56 408 ALA A C 1
ATOM 3233 O O . ALA A 1 408 ? -5.326 3.585 18.349 1.00 92.56 408 ALA A O 1
ATOM 3234 N N . VAL A 1 409 ? -4.196 1.810 19.137 1.00 94.56 409 VAL A N 1
ATOM 3235 C CA . VAL A 1 409 ? -5.400 1.012 19.433 1.00 94.56 409 VAL A CA 1
ATOM 3236 C C . VAL A 1 409 ? -6.328 1.789 20.365 1.00 94.56 409 VAL A C 1
ATOM 3238 O O . VAL A 1 409 ? -7.524 1.880 20.104 1.00 94.56 409 VAL A O 1
ATOM 3241 N N . GLY A 1 410 ? -5.803 2.389 21.436 1.00 94.94 410 GLY A N 1
ATOM 3242 C CA . GLY A 1 410 ? -6.603 3.154 22.391 1.00 94.94 410 GLY A CA 1
ATOM 3243 C C . GLY A 1 410 ? -7.307 4.367 21.785 1.00 94.94 410 GLY A C 1
ATOM 3244 O O . GLY A 1 410 ? -8.434 4.674 22.180 1.00 94.94 410 GLY A O 1
ATOM 3245 N N . VAL A 1 411 ? -6.694 5.033 20.802 1.00 94.06 411 VAL A N 1
ATOM 3246 C CA . VAL A 1 411 ? -7.357 6.093 20.022 1.00 94.06 411 VAL A CA 1
ATOM 3247 C C . VAL A 1 411 ? -8.560 5.525 19.269 1.00 94.06 411 VAL A C 1
ATOM 3249 O O . VAL A 1 411 ? -9.649 6.096 19.346 1.00 94.06 411 VAL A O 1
ATOM 3252 N N . GLN A 1 412 ? -8.399 4.384 18.597 1.00 94.12 412 GLN A N 1
ATOM 3253 C CA . GLN A 1 412 ? -9.490 3.750 17.850 1.00 94.12 412 GLN A CA 1
ATOM 3254 C C . GLN A 1 412 ? -10.579 3.172 18.760 1.00 94.12 412 GLN A C 1
ATOM 3256 O O . GLN A 1 412 ? -11.759 3.266 18.432 1.00 94.12 412 GLN A O 1
ATOM 3261 N N . VAL A 1 413 ? -10.225 2.666 19.944 1.00 95.88 413 VAL A N 1
ATOM 3262 C CA . VAL A 1 413 ? -11.199 2.268 20.972 1.00 95.88 413 VAL A CA 1
ATOM 3263 C C . VAL A 1 413 ? -12.061 3.457 21.381 1.00 95.88 413 VAL A C 1
ATOM 3265 O O . VAL A 1 413 ? -13.280 3.330 21.401 1.00 95.88 413 VAL A O 1
ATOM 3268 N N . ARG A 1 414 ? -11.467 4.628 21.649 1.00 95.12 414 ARG A N 1
ATOM 3269 C CA . ARG A 1 414 ? -12.238 5.830 22.011 1.00 95.12 414 ARG A CA 1
ATOM 3270 C C . ARG A 1 414 ? -13.132 6.314 20.870 1.00 95.12 414 ARG A C 1
ATOM 3272 O O . ARG A 1 414 ? -14.294 6.606 21.122 1.00 95.12 414 ARG A O 1
ATOM 3279 N N . LYS A 1 415 ? -12.645 6.313 19.622 1.00 94.44 415 LYS A N 1
ATOM 3280 C CA . LYS A 1 415 ? -13.479 6.606 18.439 1.00 94.44 415 LYS A CA 1
ATOM 3281 C C . LYS A 1 415 ? -14.647 5.623 18.313 1.00 94.44 415 LYS A C 1
ATOM 3283 O O . LYS A 1 415 ? -15.776 6.022 18.053 1.00 94.44 415 LYS A O 1
ATOM 3288 N N . SER A 1 416 ? -14.390 4.337 18.543 1.00 94.56 416 SER A N 1
ATOM 3289 C CA . SER A 1 416 ? -15.420 3.300 18.541 1.00 94.56 416 SER A CA 1
ATOM 3290 C C . SER A 1 416 ? -16.435 3.497 19.670 1.00 94.56 416 SER A C 1
ATOM 3292 O O . SER A 1 416 ? -17.627 3.320 19.443 1.00 94.56 416 SER A O 1
ATOM 3294 N N . VAL A 1 417 ? -15.989 3.871 20.873 1.00 95.31 417 VAL A N 1
ATOM 3295 C CA . VAL A 1 417 ? -16.866 4.202 22.007 1.00 95.31 417 VAL A CA 1
ATOM 3296 C C . VAL A 1 417 ? -17.736 5.402 21.654 1.00 95.31 417 VAL A C 1
ATOM 3298 O O . VAL A 1 417 ? -18.945 5.358 21.862 1.00 95.31 417 VAL A O 1
ATOM 3301 N N . GLU A 1 418 ? -17.144 6.436 21.058 1.00 94.31 418 GLU A N 1
ATOM 3302 C CA . GLU A 1 418 ? -17.850 7.635 20.621 1.00 94.31 418 GLU A CA 1
ATOM 3303 C C . GLU A 1 418 ? -18.881 7.373 19.534 1.00 94.31 418 GLU A C 1
ATOM 3305 O O . GLU A 1 418 ? -19.980 7.921 19.595 1.00 94.31 418 GLU A O 1
ATOM 3310 N N . SER A 1 419 ? -18.574 6.478 18.599 1.00 92.38 419 SER A N 1
ATOM 3311 C CA . SER A 1 419 ? -19.523 6.066 17.572 1.00 92.38 419 SER A CA 1
ATOM 3312 C C . SER A 1 419 ? -20.721 5.295 18.135 1.00 92.38 419 SER A C 1
ATOM 3314 O O . SER A 1 419 ? -21.794 5.370 17.539 1.00 92.38 419 SER A O 1
ATOM 3316 N N . ILE A 1 420 ? -20.550 4.524 19.216 1.00 92.38 420 ILE A N 1
ATOM 3317 C CA . ILE A 1 420 ? -21.623 3.684 19.774 1.00 92.38 420 ILE A CA 1
ATOM 3318 C C . ILE A 1 420 ? -22.434 4.437 20.822 1.00 92.38 420 ILE A C 1
ATOM 3320 O O . ILE A 1 420 ? -23.658 4.413 20.763 1.00 92.38 420 ILE A O 1
ATOM 3324 N N . ILE A 1 421 ? -21.774 5.112 21.765 1.00 92.81 421 ILE A N 1
ATOM 3325 C CA . ILE A 1 421 ? -22.415 5.905 22.818 1.00 92.81 421 ILE A CA 1
ATOM 3326 C C . ILE A 1 421 ? -21.899 7.345 22.707 1.00 92.81 421 ILE A C 1
ATOM 3328 O O . ILE A 1 421 ? -20.998 7.714 23.459 1.00 92.81 421 ILE A O 1
ATOM 3332 N N . PRO A 1 422 ? -22.415 8.177 21.783 1.00 93.44 422 PRO A N 1
ATOM 3333 C CA . PRO A 1 422 ? -21.981 9.567 21.644 1.00 93.44 422 PRO A CA 1
ATOM 3334 C C . PRO A 1 422 ? -22.204 10.346 22.941 1.00 93.44 422 PRO A C 1
ATOM 3336 O O . PRO A 1 422 ? -23.209 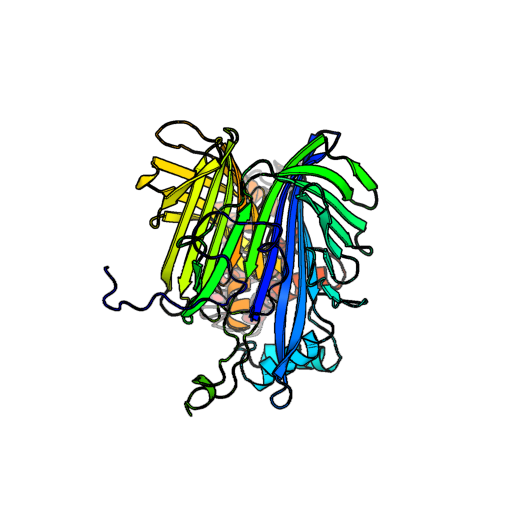10.130 23.614 1.00 93.44 422 PRO A O 1
ATOM 3339 N N . PHE A 1 423 ? -21.294 11.263 23.287 1.00 93.25 423 PHE A N 1
ATOM 3340 C CA . PHE A 1 423 ? -21.415 12.042 24.526 1.00 93.25 423 PHE A CA 1
ATOM 3341 C C . PHE A 1 423 ? -22.648 12.958 24.502 1.00 93.25 423 PHE A C 1
ATOM 3343 O O . PHE A 1 423 ? -23.415 13.006 25.459 1.00 93.25 423 PHE A O 1
ATOM 3350 N N . GLU A 1 424 ? -22.888 13.614 23.366 1.00 92.44 424 GLU A N 1
ATOM 3351 C CA . GLU A 1 424 ? -24.088 14.407 23.093 1.00 92.44 424 GLU A CA 1
ATOM 3352 C C . GLU A 1 424 ? -24.847 13.776 21.917 1.00 92.44 424 GLU A C 1
ATOM 3354 O O . GLU A 1 424 ? -24.683 14.194 20.769 1.00 92.44 424 GLU A O 1
ATOM 3359 N N . PRO A 1 425 ? -25.637 12.713 22.159 1.00 94.25 425 PRO A N 1
ATOM 3360 C CA . PRO A 1 425 ? -26.309 12.009 21.083 1.00 94.25 425 PRO A CA 1
ATOM 3361 C C . PRO A 1 425 ? -27.412 12.878 20.475 1.00 94.25 425 PRO A C 1
ATOM 3363 O O . PRO A 1 425 ? -28.213 13.502 21.176 1.00 94.25 425 PRO A O 1
ATOM 3366 N N . THR A 1 426 ? -27.506 12.860 19.147 1.00 94.12 426 THR A N 1
ATOM 3367 C CA . THR A 1 426 ? -28.701 13.337 18.437 1.00 94.12 426 THR A CA 1
ATOM 3368 C C . THR A 1 426 ? -29.926 12.501 18.827 1.00 94.12 426 THR A C 1
ATOM 3370 O O . THR A 1 426 ? -29.793 11.396 19.354 1.00 94.12 426 THR A O 1
ATOM 3373 N N . PHE A 1 427 ? -31.139 12.974 18.519 1.00 93.06 427 PHE A N 1
ATOM 3374 C CA . PHE A 1 427 ? -32.358 12.193 18.773 1.00 93.06 427 PHE A CA 1
ATOM 3375 C C . PHE A 1 427 ? -32.312 10.801 18.132 1.00 93.06 427 PHE A C 1
ATOM 3377 O O . PHE A 1 427 ? -32.739 9.827 18.744 1.00 93.06 427 PHE A O 1
ATOM 3384 N N . GLU A 1 428 ? -31.770 10.687 16.919 1.00 93.50 428 GLU A N 1
ATOM 3385 C CA . GLU A 1 428 ? -31.667 9.400 16.229 1.00 93.50 428 GLU A CA 1
ATOM 3386 C C . GLU A 1 428 ? -30.683 8.453 16.916 1.00 93.50 428 GLU A C 1
ATOM 3388 O O . GLU A 1 428 ? -31.010 7.286 17.107 1.00 93.50 428 GLU A O 1
ATOM 3393 N N . GLN A 1 429 ? -29.526 8.958 17.349 1.00 93.62 429 GLN A N 1
ATOM 3394 C CA . GLN A 1 429 ? -28.546 8.164 18.094 1.00 93.62 429 GLN A CA 1
ATOM 3395 C C . GLN A 1 429 ? -29.082 7.759 19.471 1.00 93.62 429 GLN A C 1
ATOM 3397 O O . GLN A 1 429 ? -28.943 6.610 19.874 1.00 93.62 429 GLN A O 1
ATOM 3402 N N . ALA A 1 430 ? -29.755 8.673 20.176 1.00 93.50 430 ALA A N 1
ATOM 3403 C CA . ALA A 1 430 ? -30.407 8.374 21.447 1.00 93.50 430 ALA A CA 1
ATOM 3404 C C . ALA A 1 430 ? -31.522 7.331 21.279 1.00 93.50 430 ALA A C 1
ATOM 3406 O O . ALA A 1 430 ? -31.647 6.432 22.108 1.00 93.50 430 ALA A O 1
ATOM 3407 N N . ARG A 1 431 ? -32.300 7.408 20.186 1.00 94.19 431 ARG A N 1
ATOM 3408 C CA . ARG A 1 431 ? -33.266 6.365 19.828 1.00 94.19 431 ARG A CA 1
ATOM 3409 C C . ARG A 1 431 ? -32.550 5.041 19.652 1.00 94.19 431 ARG A C 1
ATOM 3411 O O . ARG A 1 431 ? -32.974 4.093 20.285 1.00 94.19 431 ARG A O 1
ATOM 3418 N N . ASP A 1 432 ? -31.492 4.973 18.855 1.00 92.50 432 ASP A N 1
ATOM 3419 C CA . ASP A 1 432 ? -30.826 3.704 18.535 1.00 92.50 432 ASP A CA 1
ATOM 3420 C C . ASP A 1 432 ? -30.152 3.047 19.764 1.00 92.50 432 ASP A C 1
ATOM 3422 O O . ASP A 1 432 ? -29.948 1.834 19.774 1.00 92.50 432 ASP A O 1
ATOM 3426 N N . LEU A 1 433 ? -29.891 3.814 20.832 1.00 89.50 433 LEU A N 1
ATOM 3427 C CA . LEU A 1 433 ? -29.458 3.302 22.140 1.00 89.50 433 LEU A CA 1
ATOM 3428 C C . LEU A 1 433 ? -30.590 2.674 22.975 1.00 89.50 433 LEU A C 1
ATOM 3430 O O . LEU A 1 433 ? -30.329 1.803 23.802 1.00 89.50 433 LEU A O 1
ATOM 3434 N N . VAL A 1 434 ? -31.836 3.124 22.802 1.00 89.75 434 VAL A N 1
ATOM 3435 C CA . VAL A 1 434 ? -32.980 2.766 23.669 1.00 89.75 434 VAL A CA 1
ATOM 3436 C C . VAL A 1 434 ? -34.018 1.897 22.942 1.00 89.75 434 VAL A C 1
ATOM 3438 O O . VAL A 1 434 ? -34.693 1.069 23.555 1.00 89.75 434 VAL A O 1
ATOM 3441 N N . ALA A 1 435 ? -34.170 2.072 21.631 1.00 93.12 435 ALA A N 1
ATOM 3442 C CA . ALA A 1 435 ? -35.227 1.514 20.797 1.00 93.12 435 ALA A CA 1
ATOM 3443 C C . ALA A 1 435 ? -34.775 1.320 19.334 1.00 93.12 435 ALA A C 1
ATOM 3445 O O . ALA A 1 435 ? -33.716 1.765 18.910 1.00 93.12 435 ALA A O 1
ATOM 3446 N N . SER A 1 436 ? -35.607 0.658 18.524 1.00 93.25 436 SER A N 1
ATOM 3447 C CA . SER A 1 436 ? -35.400 0.568 17.071 1.00 93.25 436 SER A CA 1
ATOM 3448 C C . SER A 1 436 ? -36.192 1.645 16.325 1.00 93.25 436 SER A C 1
ATOM 3450 O O . SER A 1 436 ? -37.099 2.266 16.887 1.00 93.25 436 SER A O 1
ATOM 3452 N N . LYS A 1 437 ? -35.908 1.834 15.029 1.00 93.31 437 LYS A N 1
ATOM 3453 C CA . LYS A 1 437 ? -36.678 2.740 14.157 1.00 93.31 437 LYS A CA 1
ATOM 3454 C C . LYS A 1 437 ? -38.170 2.405 14.151 1.00 93.31 437 LYS A C 1
ATOM 3456 O O . LYS A 1 437 ? -39.000 3.301 14.233 1.00 93.31 437 LYS A O 1
ATOM 3461 N N . GLU A 1 438 ? -38.511 1.120 14.132 1.00 95.69 438 GLU A N 1
ATOM 3462 C CA . GLU A 1 438 ? -39.892 0.618 14.160 1.00 95.69 438 GLU A CA 1
ATOM 3463 C C . GLU A 1 438 ? -40.562 0.818 15.528 1.00 95.69 438 GLU A C 1
ATOM 3465 O O . GLU A 1 438 ? -41.785 0.768 15.648 1.00 95.69 438 GLU A O 1
ATOM 3470 N N . ARG A 1 439 ? -39.762 1.034 16.575 1.00 95.12 439 ARG A N 1
ATOM 3471 C CA . ARG A 1 439 ? -40.199 1.194 17.965 1.00 95.12 439 ARG A CA 1
ATOM 3472 C C . ARG A 1 439 ? -39.914 2.598 18.496 1.00 95.12 439 ARG A C 1
ATOM 3474 O O . ARG A 1 439 ? -39.772 2.785 19.700 1.00 95.12 439 ARG A O 1
ATOM 3481 N N . SER A 1 440 ? -39.871 3.592 17.609 1.00 94.00 440 SER A N 1
ATOM 3482 C CA . SER A 1 440 ? -39.542 4.976 17.967 1.00 94.00 440 SER A CA 1
ATOM 3483 C C . SER A 1 440 ? -40.481 5.585 19.012 1.00 94.00 440 SER A C 1
ATOM 3485 O O . SER A 1 440 ? -40.062 6.483 19.726 1.00 94.00 440 SER A O 1
ATOM 3487 N N . HIS A 1 441 ? -41.713 5.082 19.142 1.00 94.94 441 HIS A N 1
ATOM 3488 C CA . HIS A 1 441 ? -42.678 5.518 20.160 1.00 94.94 441 HIS A CA 1
ATOM 3489 C C . HIS A 1 441 ? -42.198 5.283 21.605 1.00 94.94 441 HIS A C 1
ATOM 3491 O O . HIS A 1 441 ? -42.689 5.929 22.522 1.00 94.94 441 HIS A O 1
ATOM 3497 N N . TYR A 1 442 ? -41.210 4.409 21.846 1.00 94.25 442 TYR A N 1
ATOM 3498 C CA . TYR A 1 442 ? -40.573 4.311 23.169 1.00 94.25 442 TYR A CA 1
ATOM 3499 C C . TYR A 1 442 ? -39.738 5.544 23.539 1.00 94.25 442 TYR A C 1
ATOM 3501 O O . TYR A 1 442 ? -39.367 5.694 24.699 1.00 94.25 442 TYR A O 1
ATOM 3509 N N . MET A 1 443 ? -39.467 6.434 22.580 1.00 95.12 443 MET A N 1
ATOM 3510 C CA . MET A 1 443 ? -38.826 7.725 22.828 1.00 95.12 443 MET A CA 1
ATOM 3511 C C . MET A 1 443 ? -39.823 8.829 23.207 1.00 95.12 443 MET A C 1
ATOM 3513 O O . MET A 1 443 ? -39.399 9.944 23.515 1.00 95.12 443 MET A O 1
ATOM 3517 N N . ASP A 1 444 ? -41.132 8.555 23.201 1.00 94.38 444 ASP A N 1
ATOM 3518 C CA . ASP A 1 444 ? -42.151 9.554 23.520 1.00 94.38 444 ASP A CA 1
ATOM 3519 C C . ASP A 1 444 ? -41.997 10.030 24.976 1.00 94.38 444 ASP A C 1
ATOM 3521 O O . ASP A 1 444 ? -42.165 9.271 25.929 1.00 94.38 444 ASP A O 1
ATOM 3525 N N . GLY A 1 445 ? -41.662 11.313 25.150 1.00 93.62 445 GLY A N 1
ATOM 3526 C CA . GLY A 1 445 ? -41.417 11.916 26.465 1.00 93.62 445 GLY A CA 1
ATOM 3527 C C . GLY A 1 445 ? -40.014 11.685 27.040 1.00 93.62 445 GLY A C 1
ATOM 3528 O O . GLY A 1 445 ? -39.763 12.097 28.172 1.00 93.62 445 GLY A O 1
ATOM 3529 N N . VAL A 1 446 ? -39.091 11.071 26.289 1.00 93.19 446 VAL A N 1
ATOM 3530 C CA . VAL A 1 446 ? -37.689 10.926 26.709 1.00 93.19 446 VAL A CA 1
ATOM 3531 C C . VAL A 1 446 ? -36.968 12.274 26.628 1.00 93.19 446 VAL A C 1
ATOM 3533 O O . VAL A 1 446 ? -36.811 12.859 25.557 1.00 93.19 446 VAL A O 1
ATOM 3536 N N . ASP A 1 447 ? -36.490 12.754 27.775 1.00 95.19 447 ASP A N 1
ATOM 3537 C CA . ASP A 1 447 ? -35.599 13.912 27.881 1.00 95.19 447 ASP A CA 1
ATOM 3538 C C . ASP A 1 447 ? -34.155 13.461 27.600 1.00 95.19 447 ASP A C 1
ATOM 3540 O O . ASP A 1 447 ? -33.517 12.825 28.442 1.00 95.19 447 ASP A O 1
ATOM 3544 N N . ILE A 1 448 ? -33.648 13.761 26.399 1.00 94.44 448 ILE A N 1
ATOM 3545 C CA . ILE A 1 448 ? -32.289 13.384 25.972 1.00 94.44 448 ILE A CA 1
ATOM 3546 C C . ILE A 1 448 ? -31.220 13.983 26.898 1.00 94.44 448 ILE A C 1
ATOM 3548 O O . ILE A 1 448 ? -30.384 13.218 27.370 1.00 94.44 448 ILE A O 1
ATOM 3552 N N . PRO A 1 449 ? -31.228 15.289 27.233 1.00 95.12 449 PRO A N 1
ATOM 3553 C CA . PRO A 1 449 ? -30.321 15.827 28.245 1.00 95.12 449 PRO A CA 1
ATOM 3554 C C . PRO A 1 449 ? -30.325 15.051 29.567 1.00 95.12 449 PRO A C 1
ATOM 3556 O O . PRO A 1 449 ? -29.264 14.842 30.159 1.00 95.12 449 PRO A O 1
ATOM 3559 N N . GLN A 1 450 ? -31.495 14.622 30.047 1.00 93.94 450 GLN A N 1
ATOM 3560 C CA . GLN A 1 450 ? -31.578 13.802 31.255 1.00 93.94 450 GLN A CA 1
ATOM 3561 C C . GLN A 1 450 ? -30.969 12.411 31.037 1.00 93.94 450 GLN A C 1
ATOM 3563 O O . GLN A 1 450 ? -30.142 12.001 31.849 1.00 93.94 450 GLN A O 1
ATOM 3568 N N . LEU A 1 451 ? -31.317 11.728 29.940 1.00 92.62 451 LEU A N 1
ATOM 3569 C CA . LEU A 1 451 ? -30.754 10.431 29.547 1.00 92.62 451 LEU A CA 1
ATOM 3570 C C . LEU A 1 451 ? -29.222 10.485 29.485 1.00 92.62 451 LEU A C 1
ATOM 3572 O O . LEU A 1 451 ? -28.541 9.636 30.063 1.00 92.62 451 LEU A O 1
ATOM 3576 N N . THR A 1 452 ? -28.682 11.519 28.838 1.00 94.31 452 THR A N 1
ATOM 3577 C CA . THR A 1 452 ? -27.245 11.748 28.714 1.00 94.31 452 THR A CA 1
ATOM 3578 C C . THR A 1 452 ? -26.596 11.898 30.082 1.00 94.31 452 THR A C 1
ATOM 3580 O O . THR A 1 452 ? -25.622 11.211 30.375 1.00 94.31 452 THR A O 1
ATOM 3583 N N . ARG A 1 453 ? -27.150 12.743 30.959 1.00 94.19 453 ARG A N 1
ATOM 3584 C CA . ARG A 1 453 ? -26.593 12.946 32.305 1.00 94.19 453 ARG A CA 1
ATOM 3585 C C . ARG A 1 453 ? -26.597 11.677 33.155 1.00 94.19 453 ARG A C 1
ATOM 3587 O O . ARG A 1 453 ? -25.696 11.516 33.971 1.00 94.19 453 ARG A O 1
ATOM 3594 N N . THR A 1 454 ? -27.605 10.816 33.014 1.00 92.88 454 THR A N 1
ATOM 3595 C CA . THR A 1 454 ? -27.788 9.671 33.920 1.00 92.88 454 THR A CA 1
ATOM 3596 C C . THR A 1 454 ? -27.218 8.354 33.414 1.00 92.88 454 THR A C 1
ATOM 3598 O O . THR A 1 454 ? -26.884 7.523 34.249 1.00 92.88 454 THR A O 1
ATOM 3601 N N . LEU A 1 455 ? -27.134 8.138 32.096 1.00 90.38 455 LEU A N 1
ATOM 3602 C CA . LEU A 1 455 ? -26.661 6.872 31.512 1.00 90.38 455 LEU A CA 1
ATOM 3603 C C . LEU A 1 455 ? -25.396 7.039 30.667 1.00 90.38 455 LEU A C 1
ATOM 3605 O O . LEU A 1 455 ? -24.501 6.209 30.745 1.00 90.38 455 LEU A O 1
ATOM 3609 N N . VAL A 1 456 ? -25.292 8.110 29.877 1.00 94.31 456 VAL A N 1
ATOM 3610 C CA . VAL A 1 456 ? -24.140 8.303 28.979 1.00 94.31 456 VAL A CA 1
ATOM 3611 C C . VAL A 1 456 ? -22.934 8.839 29.739 1.00 94.31 456 VAL A C 1
ATOM 3613 O O . VAL A 1 456 ? -21.862 8.244 29.688 1.00 94.31 456 VAL A O 1
ATOM 3616 N N . ALA A 1 457 ? -23.097 9.951 30.459 1.00 95.94 457 ALA A N 1
ATOM 3617 C CA . ALA A 1 457 ? -21.992 10.645 31.109 1.00 95.94 457 ALA A CA 1
ATOM 3618 C C . ALA A 1 457 ? -21.225 9.760 32.113 1.00 95.94 457 ALA A C 1
ATOM 3620 O O . ALA A 1 457 ? -19.999 9.756 32.035 1.00 95.94 457 ALA A O 1
ATOM 3621 N N . PRO A 1 458 ? -21.873 8.951 32.980 1.00 95.56 458 PRO A N 1
ATOM 3622 C CA . PRO A 1 458 ? -21.148 8.072 33.900 1.00 95.56 458 PRO A CA 1
ATOM 3623 C C . PRO A 1 458 ? -20.297 7.003 33.194 1.00 95.56 458 PRO A C 1
ATOM 3625 O O . PRO A 1 458 ? -19.151 6.775 33.582 1.00 95.56 458 PRO A O 1
ATOM 3628 N N . VAL A 1 459 ? -20.819 6.387 32.124 1.00 94.62 459 VAL A N 1
ATOM 3629 C CA . VAL A 1 459 ? -20.069 5.414 31.308 1.00 94.62 459 VAL A CA 1
ATOM 3630 C C . VAL A 1 459 ? -18.889 6.111 30.629 1.00 94.62 459 VAL A C 1
ATOM 3632 O O . VAL A 1 459 ? -17.741 5.670 30.748 1.00 94.62 459 VAL A O 1
ATOM 3635 N N . ARG A 1 460 ? -19.170 7.240 29.963 1.00 95.62 460 ARG A N 1
ATOM 3636 C CA . ARG A 1 460 ? -18.184 8.023 29.212 1.00 95.62 460 ARG A CA 1
ATOM 3637 C C . ARG A 1 460 ? -17.065 8.568 30.096 1.00 95.62 460 ARG A C 1
ATOM 3639 O O . ARG A 1 460 ? -15.914 8.557 29.672 1.00 95.62 460 ARG A O 1
ATOM 3646 N N . GLU A 1 461 ? -17.360 8.934 31.344 1.00 95.19 461 GLU A N 1
ATOM 3647 C CA . GLU A 1 461 ? -16.374 9.441 32.305 1.00 95.19 461 GLU A CA 1
ATOM 3648 C C . GLU A 1 461 ? -15.178 8.496 32.475 1.00 95.19 461 GLU A C 1
ATOM 3650 O O . GLU A 1 461 ? -14.038 8.948 32.584 1.00 95.19 461 GLU A O 1
ATOM 3655 N N . ILE A 1 462 ? -15.412 7.180 32.504 1.00 95.44 462 ILE A N 1
ATOM 3656 C CA . ILE A 1 462 ? -14.345 6.197 32.722 1.00 95.44 462 ILE A CA 1
ATOM 3657 C C . ILE A 1 462 ? -13.791 5.653 31.400 1.00 95.44 462 ILE A C 1
ATOM 3659 O O . ILE A 1 462 ? -12.575 5.430 31.309 1.00 95.44 462 ILE A O 1
ATOM 3663 N N . THR A 1 463 ? -14.627 5.459 30.371 1.00 95.25 463 THR A N 1
ATOM 3664 C CA . THR A 1 463 ? -14.152 5.002 29.051 1.00 95.25 463 THR A CA 1
ATOM 3665 C C . THR A 1 463 ? -13.224 6.026 28.401 1.00 95.25 463 THR A C 1
ATOM 3667 O O . THR A 1 463 ? -12.189 5.651 27.848 1.00 95.25 463 THR A O 1
ATOM 3670 N N . ASP A 1 464 ? -13.529 7.320 28.522 1.00 95.31 464 ASP A N 1
ATOM 3671 C CA . ASP A 1 464 ? -12.827 8.377 27.781 1.00 95.31 464 ASP A CA 1
ATOM 3672 C C . ASP A 1 464 ? -11.448 8.686 28.365 1.00 95.31 464 ASP A C 1
ATOM 3674 O O . ASP A 1 464 ? -10.540 9.087 27.636 1.00 95.31 464 ASP A O 1
ATOM 3678 N N . ARG A 1 465 ? -11.241 8.382 29.653 1.00 94.06 465 ARG A N 1
ATOM 3679 C CA . ARG A 1 465 ? -9.911 8.395 30.290 1.00 94.06 465 ARG A CA 1
ATOM 3680 C C . ARG A 1 465 ? -8.957 7.361 29.682 1.00 94.06 465 ARG A C 1
ATOM 3682 O O . ARG A 1 465 ? -7.747 7.469 29.860 1.00 94.06 465 ARG A O 1
ATOM 3689 N N . GLY A 1 466 ? -9.489 6.371 28.963 1.00 89.62 466 GLY A N 1
ATOM 3690 C CA . GLY A 1 466 ? -8.720 5.346 28.272 1.00 89.62 466 GLY A CA 1
ATOM 3691 C C . GLY A 1 466 ? -8.102 4.297 29.197 1.00 89.62 466 GLY A C 1
ATOM 3692 O O . GLY A 1 466 ? -8.006 4.439 30.417 1.00 89.62 466 GLY A O 1
ATOM 3693 N N . GLY A 1 467 ? -7.676 3.193 28.595 1.00 87.50 467 GLY A N 1
ATOM 3694 C CA . GLY A 1 467 ? -7.007 2.100 29.286 1.00 87.50 467 GLY A CA 1
ATOM 3695 C C . GLY A 1 467 ? -5.880 1.521 28.444 1.00 87.50 467 GLY A C 1
ATOM 3696 O O . GLY A 1 467 ? -5.443 2.106 27.458 1.00 87.50 467 GLY A O 1
ATOM 3697 N N . LYS A 1 468 ? -5.432 0.320 28.815 1.00 90.25 468 LYS A N 1
ATOM 3698 C CA . LYS A 1 468 ? -4.387 -0.401 28.072 1.00 90.25 468 LYS A CA 1
ATOM 3699 C C . LYS A 1 468 ? -4.839 -0.887 26.691 1.00 90.25 468 LYS A C 1
ATOM 3701 O O . LYS A 1 468 ? -3.999 -1.324 25.922 1.00 90.25 468 LYS A O 1
ATOM 3706 N N . SER A 1 469 ? -6.147 -0.904 26.416 1.00 92.06 469 SER A N 1
ATOM 3707 C CA . SER A 1 469 ? -6.765 -1.215 25.110 1.00 92.06 469 SER A CA 1
ATOM 3708 C C . SER A 1 469 ? -6.460 -2.597 24.502 1.00 92.06 469 SER A C 1
ATOM 3710 O O . SER A 1 469 ? -7.054 -2.979 23.497 1.00 92.06 469 SER A O 1
ATOM 3712 N N . TRP A 1 470 ? -5.618 -3.409 25.148 1.00 93.50 470 TRP A N 1
ATOM 3713 C CA . TRP A 1 470 ? -5.224 -4.727 24.653 1.00 93.50 470 TRP A CA 1
ATOM 3714 C C . TRP A 1 470 ? -6.389 -5.712 24.542 1.00 93.50 470 TRP A C 1
ATOM 3716 O O . TRP A 1 470 ? -6.372 -6.557 23.660 1.00 93.50 470 TRP A O 1
ATOM 3726 N N . ARG A 1 471 ? -7.412 -5.607 25.405 1.00 94.38 471 ARG A N 1
ATOM 3727 C CA . ARG A 1 471 ? -8.604 -6.474 25.342 1.00 94.38 471 ARG A CA 1
ATOM 3728 C C . ARG A 1 471 ? -9.449 -6.183 24.109 1.00 94.38 471 ARG A C 1
ATOM 3730 O O . ARG A 1 471 ? -9.947 -7.111 23.484 1.00 94.38 471 ARG A O 1
ATOM 3737 N N . SER A 1 472 ? -9.576 -4.905 23.763 1.00 94.69 472 SER A N 1
ATOM 3738 C CA . SER A 1 472 ? -10.254 -4.467 22.547 1.00 94.69 472 SER A CA 1
ATOM 3739 C C . SER A 1 472 ? -9.526 -4.969 21.309 1.00 94.69 472 SER A C 1
ATOM 3741 O O . SER A 1 472 ? -10.145 -5.596 20.456 1.00 94.69 472 SER A O 1
ATOM 3743 N N . TYR A 1 473 ? -8.202 -4.790 21.256 1.00 94.62 473 TYR A N 1
ATOM 3744 C CA . TYR A 1 473 ? -7.395 -5.359 20.178 1.00 94.62 473 TYR A CA 1
ATOM 3745 C C . TYR A 1 473 ? -7.505 -6.887 20.113 1.00 94.62 473 TYR A C 1
ATOM 3747 O O . TYR A 1 473 ? -7.739 -7.436 19.042 1.00 94.62 473 TYR A O 1
ATOM 3755 N N . ALA A 1 474 ? -7.403 -7.579 21.253 1.00 94.19 474 ALA A N 1
ATOM 3756 C CA . ALA A 1 474 ? -7.487 -9.035 21.308 1.00 94.19 474 ALA A CA 1
ATOM 3757 C C . ALA A 1 474 ? -8.808 -9.563 20.728 1.00 94.19 474 ALA A C 1
ATOM 3759 O O . ALA A 1 474 ? -8.799 -10.592 20.062 1.00 94.19 474 ALA A O 1
ATOM 3760 N N . ALA A 1 475 ? -9.925 -8.853 20.921 1.00 92.88 475 ALA A N 1
ATOM 3761 C CA . ALA A 1 475 ? -11.200 -9.231 20.317 1.00 92.88 475 ALA A CA 1
ATOM 3762 C C . ALA A 1 475 ? -11.157 -9.200 18.778 1.00 92.88 475 ALA A C 1
ATOM 3764 O O . ALA A 1 475 ? -11.633 -10.142 18.143 1.00 92.88 475 ALA A O 1
ATOM 3765 N N . LEU A 1 476 ? -10.547 -8.170 18.178 1.00 92.50 476 LEU A N 1
ATOM 3766 C CA . LEU A 1 476 ? -10.347 -8.111 16.725 1.00 92.50 476 LEU A CA 1
ATOM 3767 C C . LEU A 1 476 ? -9.352 -9.167 16.242 1.00 92.50 476 LEU A C 1
ATOM 3769 O O . LEU A 1 476 ? -9.647 -9.889 15.295 1.00 92.50 476 LEU A O 1
ATOM 3773 N N . ALA A 1 477 ? -8.221 -9.318 16.931 1.00 91.38 477 ALA A N 1
ATOM 3774 C CA . ALA A 1 477 ? -7.210 -10.309 16.581 1.00 91.38 477 ALA A CA 1
ATOM 3775 C C . ALA A 1 477 ? -7.782 -11.738 16.603 1.00 91.38 477 ALA A C 1
ATOM 3777 O O . ALA A 1 477 ? -7.484 -12.542 15.723 1.00 91.38 477 ALA A O 1
ATOM 3778 N N . CYS A 1 478 ? -8.657 -12.060 17.563 1.00 92.38 478 CYS A N 1
ATOM 3779 C CA . CYS A 1 478 ? -9.360 -13.341 17.589 1.00 92.38 478 CYS A CA 1
ATOM 3780 C C . CYS A 1 478 ? -10.245 -13.560 16.354 1.00 92.38 478 CYS A C 1
ATOM 3782 O O . CYS A 1 478 ? -10.331 -14.698 15.900 1.00 92.38 478 CYS A O 1
ATOM 3784 N N . CYS A 1 479 ? -10.875 -12.509 15.810 1.00 91.50 479 CYS A N 1
ATOM 3785 C CA . CYS A 1 479 ? -11.649 -12.592 14.567 1.00 91.50 479 CYS A CA 1
ATOM 3786 C C . CYS A 1 479 ? -10.757 -13.054 13.407 1.00 91.50 479 CYS A C 1
ATOM 3788 O O . CYS A 1 479 ? -11.088 -14.026 12.730 1.00 91.50 479 CYS A O 1
ATOM 3790 N N . ASP A 1 480 ? -9.589 -12.432 13.245 1.00 89.38 480 ASP A N 1
ATOM 3791 C CA . ASP A 1 480 ? -8.654 -12.762 12.165 1.00 89.38 480 ASP A CA 1
ATOM 3792 C C . ASP A 1 480 ? -8.046 -14.164 12.332 1.00 89.38 480 ASP A C 1
ATOM 3794 O O . ASP A 1 480 ? -7.966 -14.932 11.372 1.00 89.38 480 ASP A O 1
ATOM 3798 N N . VAL A 1 481 ? -7.682 -14.549 13.563 1.00 88.56 481 VAL A N 1
ATOM 3799 C CA . VAL A 1 481 ? -7.075 -15.860 13.869 1.00 88.56 481 VAL A CA 1
ATOM 3800 C C . VAL A 1 481 ? -7.988 -17.031 13.491 1.00 88.56 481 VAL A C 1
ATOM 3802 O O . VAL A 1 481 ? -7.494 -18.079 13.076 1.00 88.56 481 VAL A O 1
ATOM 3805 N N . VAL A 1 482 ? -9.310 -16.872 13.601 1.00 90.19 482 VAL A N 1
ATOM 3806 C CA . VAL A 1 482 ? -10.277 -17.919 13.220 1.00 90.19 482 VAL A CA 1
ATOM 3807 C C . VAL A 1 482 ? -10.745 -17.819 11.761 1.00 90.19 482 VAL A C 1
ATOM 3809 O O . VAL A 1 482 ? -11.654 -18.545 11.360 1.00 90.19 482 VAL A O 1
ATOM 3812 N N . GLY A 1 483 ? -10.119 -16.954 10.955 1.00 86.25 483 GLY A N 1
ATOM 3813 C CA . GLY A 1 483 ? -10.407 -16.780 9.528 1.00 86.25 483 GLY A CA 1
ATOM 3814 C C . GLY A 1 483 ? -11.488 -15.744 9.203 1.00 86.25 483 GLY A C 1
ATOM 3815 O O . GLY A 1 483 ? -11.965 -15.708 8.068 1.00 86.25 483 GLY A O 1
ATOM 3816 N N . GLY A 1 484 ? -11.8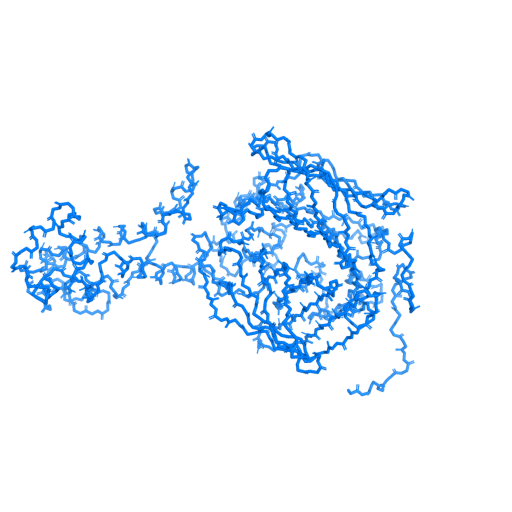88 -14.930 10.182 1.00 89.69 484 GLY A N 1
ATOM 3817 C CA . GLY A 1 484 ? -12.719 -13.748 9.978 1.00 89.69 484 GLY A CA 1
ATOM 3818 C C . GLY A 1 484 ? -11.939 -12.574 9.380 1.00 89.69 484 GLY A C 1
ATOM 3819 O O . GLY A 1 484 ? -10.786 -12.707 8.977 1.00 89.69 484 GLY A O 1
ATOM 3820 N N . ASP A 1 485 ? -12.608 -11.426 9.298 1.00 87.94 485 ASP A N 1
ATOM 3821 C CA . ASP A 1 485 ? -12.053 -10.196 8.736 1.00 87.94 485 ASP A CA 1
ATOM 3822 C C . ASP A 1 485 ? -12.346 -9.010 9.662 1.00 87.94 485 ASP A C 1
ATOM 3824 O O . ASP A 1 485 ? -13.421 -8.404 9.596 1.00 87.94 485 ASP A O 1
ATOM 3828 N N . SER A 1 486 ? -11.397 -8.689 10.543 1.00 89.25 486 SER A N 1
ATOM 3829 C CA . SER A 1 486 ? -11.533 -7.641 11.561 1.00 89.25 486 SER A CA 1
ATOM 3830 C C . SER A 1 486 ? -11.799 -6.246 10.992 1.00 89.25 486 SER A C 1
ATOM 3832 O O . SER A 1 486 ? -12.394 -5.417 11.686 1.00 89.25 486 SER A O 1
ATOM 3834 N N . ARG A 1 487 ? -11.460 -5.998 9.719 1.00 87.62 487 ARG A N 1
ATOM 3835 C CA . ARG A 1 487 ? -11.700 -4.723 9.017 1.00 87.62 487 ARG A CA 1
ATOM 3836 C C . ARG A 1 487 ? -13.176 -4.332 9.008 1.00 87.62 487 ARG A C 1
ATOM 3838 O O . ARG A 1 487 ? -13.518 -3.158 9.112 1.00 87.62 487 ARG A O 1
ATOM 3845 N N . GLN A 1 488 ? -14.070 -5.317 8.968 1.00 87.69 488 GLN A N 1
ATOM 3846 C CA . GLN A 1 488 ? -15.523 -5.102 8.974 1.00 87.69 488 GLN A CA 1
ATOM 3847 C C . GLN A 1 488 ? -16.084 -4.819 10.380 1.00 87.69 488 GLN A C 1
ATOM 3849 O O . GLN A 1 488 ? -17.232 -4.396 10.527 1.00 87.69 488 GLN A O 1
ATOM 3854 N N . PHE A 1 489 ? -15.278 -5.035 11.422 1.00 88.81 489 PHE A N 1
ATOM 3855 C CA . PHE A 1 489 ? -15.713 -5.050 12.817 1.00 88.81 489 PHE A CA 1
ATOM 3856 C C . PHE A 1 489 ? -14.963 -4.044 13.689 1.00 88.81 489 PHE A C 1
ATOM 3858 O O . PHE A 1 489 ? -14.942 -4.202 14.902 1.00 88.81 489 PHE A O 1
ATOM 3865 N N . VAL A 1 490 ? -14.392 -2.973 13.124 1.00 86.44 490 VAL A N 1
ATOM 3866 C CA . VAL A 1 490 ? -13.665 -1.947 13.905 1.00 86.44 490 VAL A CA 1
ATOM 3867 C C . VAL A 1 490 ? -14.470 -1.397 15.089 1.00 86.44 490 VAL A C 1
ATOM 3869 O O . VAL A 1 490 ? -13.928 -1.167 16.166 1.00 86.44 490 VAL A O 1
ATOM 3872 N N . HIS A 1 491 ? -15.789 -1.269 14.929 1.00 87.00 491 HIS A N 1
ATOM 3873 C CA . HIS A 1 491 ? -16.698 -0.811 15.979 1.00 87.00 491 HIS A CA 1
ATOM 3874 C C . HIS A 1 491 ? -16.803 -1.792 17.167 1.00 87.00 491 HIS A C 1
ATOM 3876 O O . HIS A 1 491 ? -17.285 -1.432 18.237 1.00 87.00 491 HIS A O 1
ATOM 3882 N N . TRP A 1 492 ? -16.333 -3.035 17.037 1.00 91.06 492 TRP A N 1
ATOM 3883 C CA . TRP A 1 492 ? -16.287 -3.988 18.151 1.00 91.06 492 TRP A CA 1
ATOM 3884 C C . TRP A 1 492 ? -15.176 -3.669 19.151 1.00 91.06 492 TRP A C 1
ATOM 3886 O O . TRP A 1 492 ? -15.204 -4.199 20.260 1.00 91.06 492 TRP A O 1
ATOM 3896 N N . LEU A 1 493 ? -14.249 -2.758 18.831 1.00 94.00 493 LEU A N 1
ATOM 3897 C CA . LEU A 1 493 ? -13.226 -2.289 19.771 1.00 94.00 493 LEU A CA 1
ATOM 3898 C C . LEU A 1 493 ? -13.826 -1.723 21.066 1.00 94.00 493 LEU A C 1
ATOM 3900 O O . LEU A 1 493 ? -13.242 -1.880 22.140 1.00 94.00 493 LEU A O 1
ATOM 3904 N N . ALA A 1 494 ? -14.999 -1.099 20.991 1.00 95.00 494 ALA A N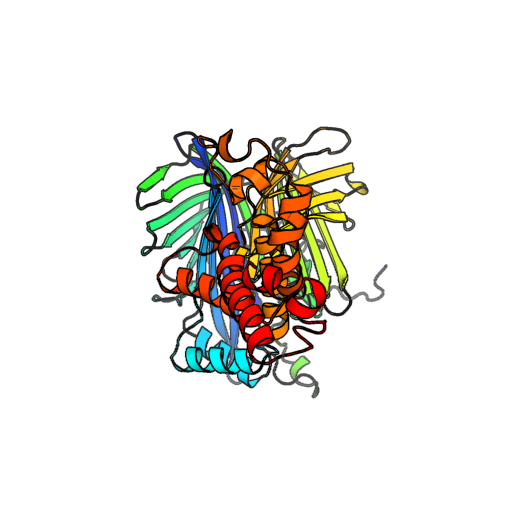 1
ATOM 3905 C CA . ALA A 1 494 ? -15.683 -0.566 22.162 1.00 95.00 494 ALA A CA 1
ATOM 3906 C C . ALA A 1 494 ? -16.313 -1.645 23.058 1.00 95.00 494 ALA A C 1
ATOM 3908 O O . ALA A 1 494 ? -16.459 -1.423 24.256 1.00 95.00 494 ALA A O 1
ATOM 3909 N N . MET A 1 495 ? -16.662 -2.823 22.529 1.00 94.00 495 MET A N 1
ATOM 3910 C CA . MET A 1 495 ? -17.398 -3.836 23.295 1.00 94.00 495 MET A CA 1
ATOM 3911 C C . MET A 1 495 ? -16.597 -4.367 24.502 1.00 94.00 495 MET A C 1
ATOM 3913 O O . MET A 1 495 ? -17.116 -4.296 25.621 1.00 94.00 495 MET A O 1
ATOM 3917 N N . PRO A 1 496 ? -15.340 -4.843 24.355 1.00 95.56 496 PRO A N 1
ATOM 3918 C CA . PRO A 1 496 ? -14.537 -5.251 25.509 1.00 95.56 496 PRO A CA 1
ATOM 3919 C C . PRO A 1 496 ? -14.259 -4.101 26.477 1.00 95.56 496 PRO A C 1
ATOM 3921 O O . PRO A 1 496 ? -14.116 -4.337 27.677 1.00 95.56 496 PRO A O 1
ATOM 3924 N N . GLU A 1 497 ? -14.185 -2.870 25.967 1.00 95.75 497 GLU A N 1
ATOM 3925 C CA . GLU A 1 497 ? -13.956 -1.684 26.787 1.00 95.75 497 GLU A CA 1
ATOM 3926 C C . GLU A 1 497 ? -15.167 -1.385 27.676 1.00 95.75 497 GLU A C 1
ATOM 3928 O O . GLU A 1 497 ? -14.990 -1.235 28.881 1.00 95.75 497 GLU A O 1
ATOM 3933 N N . PHE A 1 498 ? -16.391 -1.404 27.135 1.00 94.75 498 PHE A N 1
ATOM 3934 C CA . PHE A 1 498 ? -17.613 -1.232 27.927 1.00 94.75 498 PHE A CA 1
ATOM 3935 C C . PHE A 1 498 ? -17.766 -2.316 28.993 1.00 94.75 498 PHE A C 1
ATOM 3937 O O . PHE A 1 498 ? -17.992 -2.003 30.160 1.00 94.75 498 PHE A O 1
ATOM 3944 N N . MET A 1 499 ? -17.570 -3.588 28.626 1.00 94.19 499 MET A N 1
ATOM 3945 C CA . MET A 1 499 ? -17.660 -4.699 29.581 1.00 94.19 499 MET A CA 1
ATOM 3946 C C . MET A 1 499 ? -16.639 -4.563 30.714 1.00 94.19 499 MET A C 1
ATOM 3948 O O . MET A 1 499 ? -16.952 -4.815 31.877 1.00 94.19 499 MET A O 1
ATOM 3952 N N . HIS A 1 500 ? -15.409 -4.167 30.381 1.00 94.62 500 HIS A N 1
ATOM 3953 C CA . HIS A 1 500 ? -14.364 -3.990 31.377 1.00 94.62 500 HIS A CA 1
ATOM 3954 C C . HIS A 1 500 ? -14.619 -2.769 32.261 1.00 94.62 500 HIS A C 1
ATOM 3956 O O . HIS A 1 500 ? -14.431 -2.845 33.469 1.00 94.62 500 HIS A O 1
ATOM 3962 N N . VAL A 1 501 ? -15.037 -1.645 31.682 1.00 94.94 501 VAL A N 1
ATOM 3963 C CA . VAL A 1 501 ? -15.305 -0.414 32.429 1.00 94.94 501 VAL A CA 1
ATOM 3964 C C . VAL A 1 501 ? -16.481 -0.597 33.382 1.00 94.94 501 VAL A C 1
ATOM 3966 O O . VAL A 1 501 ? -16.342 -0.226 34.544 1.00 94.94 501 VAL A O 1
ATOM 3969 N N . GLY A 1 502 ? -17.564 -1.248 32.950 1.00 94.81 502 GLY A N 1
ATOM 3970 C CA . GLY A 1 502 ? -18.682 -1.582 33.835 1.00 94.81 502 GLY A CA 1
ATOM 3971 C C . GLY A 1 502 ? -18.226 -2.400 35.048 1.00 94.81 502 GLY A C 1
ATOM 3972 O O . GLY A 1 502 ? -18.537 -2.051 36.184 1.00 94.81 502 GLY A O 1
ATOM 3973 N N . SER A 1 503 ? -17.384 -3.426 34.847 1.00 95.56 503 SER A N 1
ATOM 3974 C CA . SER A 1 503 ? -16.848 -4.200 35.979 1.00 95.56 503 SER A CA 1
ATOM 3975 C C . SER A 1 503 ? -15.975 -3.349 36.908 1.00 95.56 503 SER A C 1
ATOM 3977 O O . SER A 1 503 ? -16.079 -3.469 38.123 1.00 95.56 503 SER A O 1
ATOM 3979 N N . LEU A 1 504 ? -15.141 -2.460 36.354 1.00 95.75 504 LEU A N 1
ATOM 3980 C CA . LEU A 1 504 ? -14.283 -1.571 37.143 1.00 95.75 504 LEU A CA 1
ATOM 3981 C C . LEU A 1 504 ? -15.084 -0.581 37.993 1.00 95.75 504 LEU A C 1
ATOM 3983 O O . LEU A 1 504 ? -14.661 -0.275 39.104 1.00 95.75 504 LEU A O 1
ATOM 3987 N N . ILE A 1 505 ? -16.213 -0.078 37.486 1.00 96.69 505 ILE A N 1
ATOM 3988 C CA . ILE A 1 505 ? -17.076 0.841 38.236 1.00 96.69 505 ILE A CA 1
ATOM 3989 C C . ILE A 1 505 ? -17.681 0.132 39.455 1.00 96.69 505 ILE A C 1
ATOM 3991 O O . ILE A 1 505 ? -17.680 0.697 40.550 1.00 96.69 505 ILE A O 1
ATOM 3995 N N . ILE A 1 506 ? -18.140 -1.111 39.290 1.00 97.69 506 ILE A N 1
ATOM 3996 C CA . ILE A 1 506 ? -18.668 -1.917 40.399 1.00 97.69 506 ILE A CA 1
ATOM 3997 C C . ILE A 1 506 ? -17.565 -2.275 41.404 1.00 97.69 506 ILE A C 1
ATOM 3999 O O . ILE A 1 506 ? -17.771 -2.110 42.608 1.00 97.69 506 ILE A O 1
ATOM 4003 N N . ASP A 1 507 ? -16.383 -2.679 40.929 1.00 97.38 507 ASP A N 1
ATOM 4004 C CA . ASP A 1 507 ? -15.218 -2.943 41.785 1.00 97.38 507 ASP A CA 1
ATOM 4005 C C . ASP A 1 507 ? -14.833 -1.694 42.595 1.00 97.38 507 ASP A C 1
ATOM 4007 O O . ASP A 1 507 ? -14.578 -1.773 43.795 1.00 97.38 507 ASP A O 1
ATOM 4011 N N . ASP A 1 508 ? -14.852 -0.511 41.968 1.00 98.00 508 ASP A N 1
ATOM 4012 C CA . ASP A 1 508 ? -14.547 0.754 42.638 1.00 98.00 508 ASP A CA 1
ATOM 4013 C C . ASP A 1 508 ? -15.494 1.032 43.812 1.00 98.00 508 ASP A C 1
ATOM 4015 O O . ASP A 1 508 ? -15.049 1.530 44.847 1.00 98.00 508 ASP A O 1
ATOM 4019 N N . ILE A 1 509 ? -16.782 0.704 43.670 1.00 97.75 509 ILE A N 1
ATOM 4020 C CA . ILE A 1 509 ? -17.780 0.832 44.742 1.00 97.75 509 ILE A CA 1
ATOM 4021 C C . ILE A 1 509 ? -17.497 -0.182 45.852 1.00 97.75 509 ILE A C 1
ATOM 4023 O O . ILE A 1 509 ? -17.464 0.182 47.030 1.00 97.75 509 ILE A O 1
ATOM 4027 N N . GLN A 1 510 ? -17.269 -1.447 45.487 1.00 97.88 510 GLN A N 1
ATOM 4028 C CA . GLN A 1 510 ? -17.014 -2.523 46.444 1.00 97.88 510 GLN A CA 1
ATOM 4029 C C . GLN A 1 510 ? -15.768 -2.244 47.298 1.00 97.88 510 GLN A C 1
ATOM 4031 O O . GLN A 1 510 ? -15.806 -2.402 48.522 1.00 97.88 510 GLN A O 1
ATOM 4036 N N . ASP A 1 511 ? -14.694 -1.778 46.664 1.00 97.81 511 ASP A N 1
ATOM 4037 C CA . ASP A 1 511 ? -13.412 -1.500 47.312 1.00 97.81 511 ASP A CA 1
ATOM 4038 C C . ASP A 1 511 ? -13.354 -0.108 47.959 1.00 97.81 511 ASP A C 1
ATOM 4040 O O . ASP A 1 511 ? -12.385 0.217 48.650 1.00 97.81 511 ASP A O 1
ATOM 4044 N N . LYS A 1 512 ? -14.386 0.727 47.757 1.00 97.31 512 LYS A N 1
ATOM 4045 C CA . LYS A 1 512 ? -14.406 2.150 48.143 1.00 97.31 512 LYS A CA 1
ATOM 4046 C C . LYS A 1 512 ? -13.204 2.912 47.579 1.00 97.31 512 LYS A C 1
ATOM 4048 O O . LYS A 1 512 ? -12.610 3.767 48.244 1.00 97.31 512 LYS A O 1
ATOM 4053 N N . SER A 1 513 ? -12.829 2.570 46.352 1.00 97.81 513 SER A N 1
ATOM 4054 C CA . SER A 1 513 ? -11.712 3.182 45.646 1.00 97.81 513 SER A CA 1
ATOM 4055 C C . SER A 1 513 ? -12.015 4.645 45.343 1.00 97.81 513 SER A C 1
ATOM 4057 O O . SER A 1 513 ? -13.127 5.004 44.960 1.00 97.81 513 SER A O 1
ATOM 4059 N N . THR A 1 514 ? -11.009 5.506 45.475 1.00 97.94 514 THR A N 1
ATOM 4060 C CA . THR A 1 514 ? -11.159 6.948 45.226 1.00 97.94 514 THR A CA 1
ATOM 4061 C C . THR A 1 514 ? -10.608 7.392 43.877 1.00 97.94 514 THR A C 1
ATOM 4063 O O . THR A 1 514 ? -10.968 8.467 43.403 1.00 97.94 514 THR A O 1
ATOM 4066 N N . VAL A 1 515 ? -9.760 6.578 43.237 1.00 97.25 515 VAL A N 1
ATOM 4067 C CA . VAL A 1 515 ? -9.087 6.917 41.977 1.00 97.25 515 VAL A CA 1
ATOM 4068 C C . VAL A 1 515 ? -9.187 5.774 40.968 1.00 97.25 515 VAL A C 1
ATOM 4070 O O . VAL A 1 515 ? -8.868 4.630 41.278 1.00 97.25 515 VAL A O 1
ATOM 4073 N N . ARG A 1 516 ? -9.540 6.111 39.725 1.00 95.69 516 ARG A N 1
ATOM 4074 C CA . ARG A 1 516 ? -9.578 5.215 38.565 1.00 95.69 516 ARG A CA 1
ATOM 4075 C C . ARG A 1 516 ? -9.050 5.937 37.333 1.00 95.69 516 ARG A C 1
ATOM 4077 O O . ARG A 1 516 ? -9.533 7.012 36.981 1.00 95.69 516 ARG A O 1
ATOM 4084 N N . ARG A 1 517 ? -8.071 5.324 36.654 1.00 93.62 517 ARG A N 1
ATOM 4085 C CA . ARG A 1 517 ? -7.481 5.849 35.403 1.00 93.62 517 ARG A CA 1
ATOM 4086 C C . ARG A 1 517 ? -7.063 7.327 35.532 1.00 93.62 517 ARG A C 1
ATOM 4088 O O . ARG A 1 517 ? -7.391 8.153 34.695 1.00 93.62 517 ARG A O 1
ATOM 4095 N N . GLY A 1 518 ? -6.387 7.658 36.635 1.00 94.31 518 GLY A N 1
ATOM 4096 C CA . GLY A 1 518 ? -5.849 8.999 36.895 1.00 94.31 518 GLY A CA 1
ATOM 4097 C C . GLY A 1 518 ? -6.837 10.042 37.437 1.00 94.31 518 GLY A C 1
ATOM 4098 O O . GLY A 1 518 ? -6.391 11.122 37.808 1.00 94.31 518 GLY A O 1
ATOM 4099 N N . GLY A 1 519 ? -8.137 9.738 37.541 1.00 96.00 519 GLY A N 1
ATOM 4100 C CA . GLY A 1 519 ? -9.155 10.661 38.068 1.00 96.00 519 GLY A CA 1
ATOM 4101 C C . GLY A 1 519 ? -10.057 10.042 39.145 1.00 96.00 519 GLY A C 1
ATOM 4102 O O . GLY A 1 519 ? -9.911 8.856 39.444 1.00 96.00 519 GLY A O 1
ATOM 4103 N N . PRO A 1 520 ? -11.004 10.803 39.726 1.00 97.69 520 PRO A N 1
ATOM 4104 C CA . PRO A 1 520 ? -11.949 10.297 40.728 1.00 97.69 520 PRO A CA 1
ATOM 4105 C C . PRO A 1 520 ? -12.814 9.141 40.206 1.00 97.69 520 PRO A C 1
ATOM 4107 O O . PRO A 1 520 ? -13.166 9.121 39.026 1.00 97.69 520 PRO A O 1
ATOM 4110 N N . THR A 1 521 ? -13.175 8.176 41.049 1.00 98.00 521 THR A N 1
ATOM 4111 C CA . THR A 1 521 ? -14.062 7.058 40.665 1.00 98.00 521 THR A CA 1
ATOM 4112 C C . THR A 1 521 ? -15.477 7.526 40.316 1.00 98.00 521 THR A C 1
ATOM 4114 O O . THR A 1 521 ? -15.958 8.540 40.823 1.00 98.00 521 THR A O 1
ATOM 4117 N N . CYS A 1 522 ? -16.171 6.775 39.452 1.00 97.50 522 CYS A N 1
ATOM 4118 C CA . CYS A 1 522 ? -17.491 7.154 38.931 1.00 97.50 522 CYS A CA 1
ATOM 4119 C C . CYS A 1 522 ? -18.521 7.414 40.047 1.00 97.50 522 CYS A C 1
ATOM 4121 O O . CYS A 1 522 ? -19.255 8.400 39.995 1.00 97.50 522 CYS A O 1
ATOM 4123 N N . HIS A 1 523 ? -18.533 6.592 41.102 1.00 97.62 523 HIS A N 1
ATOM 4124 C CA . HIS A 1 523 ? -19.466 6.747 42.224 1.00 97.62 523 HIS A CA 1
ATOM 4125 C C . HIS A 1 523 ? -19.197 7.990 43.087 1.00 97.62 523 HIS A C 1
ATOM 4127 O O . HIS A 1 523 ? -20.121 8.485 43.727 1.00 97.62 523 HIS A O 1
ATOM 4133 N N . LEU A 1 524 ? -17.972 8.532 43.087 1.00 97.88 524 LEU A N 1
ATOM 4134 C CA . LEU A 1 524 ? -17.676 9.810 43.743 1.00 97.88 524 LEU A CA 1
ATOM 4135 C C . LEU A 1 524 ? -18.145 11.010 42.915 1.00 97.88 524 LEU A C 1
ATOM 4137 O O . LEU A 1 524 ? -18.489 12.041 43.487 1.00 97.88 524 LEU A O 1
ATOM 4141 N N . VAL A 1 525 ? -18.158 10.883 41.585 1.00 97.62 525 VAL A N 1
ATOM 4142 C CA . VAL A 1 525 ? -18.573 11.959 40.671 1.00 97.62 525 VAL A CA 1
ATOM 4143 C C . VAL A 1 525 ? -20.096 12.003 40.516 1.00 97.62 525 VAL A C 1
ATOM 4145 O O . VAL A 1 525 ? -20.691 13.073 40.614 1.00 97.62 525 VAL A O 1
ATOM 4148 N N . TYR A 1 526 ? -20.734 10.847 40.311 1.00 97.12 526 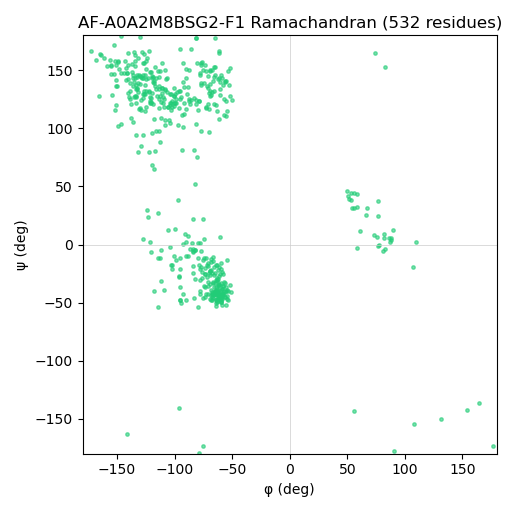TYR A N 1
ATOM 4149 C CA . TYR A 1 526 ? -22.160 10.744 39.963 1.00 97.12 526 TYR A CA 1
ATOM 4150 C C . TYR A 1 526 ? -23.035 10.129 41.065 1.00 97.12 526 TYR A C 1
ATOM 4152 O O . TYR A 1 526 ? -24.259 10.090 40.933 1.00 97.12 526 TYR A O 1
ATOM 4160 N N . GLY A 1 527 ? -22.436 9.667 42.165 1.00 97.19 527 GLY A N 1
ATOM 4161 C CA . GLY A 1 527 ? -23.124 8.914 43.213 1.00 97.19 527 GLY A CA 1
ATOM 4162 C C . GLY A 1 527 ? -23.251 7.423 42.887 1.00 97.19 527 GLY A C 1
ATOM 4163 O O . GLY A 1 527 ? -23.300 7.017 41.725 1.00 97.19 527 GLY A O 1
ATOM 4164 N N . GLU A 1 528 ? -23.332 6.594 43.931 1.00 97.06 528 GLU A N 1
ATOM 4165 C CA . GLU A 1 528 ? -23.432 5.132 43.802 1.00 97.06 528 GLU A CA 1
ATOM 4166 C C . GLU A 1 528 ? -24.597 4.663 42.910 1.00 97.06 528 GLU A C 1
ATOM 4168 O O . GLU A 1 528 ? -24.349 3.818 42.054 1.00 97.06 528 GLU A O 1
ATOM 4173 N N . PRO A 1 529 ? -25.837 5.200 43.004 1.00 96.44 529 PRO A N 1
ATOM 4174 C CA . PRO A 1 529 ? -26.943 4.684 42.196 1.00 96.44 529 PRO A CA 1
ATOM 4175 C C . PRO A 1 529 ? -26.731 4.844 40.687 1.00 96.44 529 PRO A C 1
ATOM 4177 O O . PRO A 1 529 ? -27.053 3.938 39.925 1.00 96.44 529 PRO A O 1
ATOM 4180 N N . LEU A 1 530 ? -26.186 5.986 40.246 1.00 95.88 530 LEU A N 1
ATOM 4181 C CA . LEU A 1 530 ? -25.910 6.219 38.826 1.00 95.88 530 LEU A CA 1
ATOM 4182 C C . LEU A 1 530 ? -24.690 5.432 38.357 1.00 95.88 530 LEU A C 1
ATOM 4184 O O . LEU A 1 530 ? -24.703 4.925 37.244 1.00 95.88 530 LEU A O 1
ATOM 4188 N N . ALA A 1 531 ? -23.678 5.279 39.211 1.00 95.69 531 ALA A N 1
ATOM 4189 C CA . ALA A 1 531 ? -22.524 4.444 38.908 1.00 95.69 531 ALA A CA 1
ATOM 4190 C C . ALA A 1 531 ? -22.888 2.954 38.781 1.00 95.69 531 ALA A C 1
ATOM 4192 O O . ALA A 1 531 ? -22.290 2.271 37.972 1.00 95.69 531 ALA A O 1
ATOM 4193 N N . ILE A 1 532 ? -23.872 2.448 39.532 1.00 95.31 532 ILE A N 1
ATOM 4194 C CA . ILE A 1 532 ? -24.352 1.058 39.397 1.00 95.31 532 ILE A CA 1
ATOM 4195 C C . ILE A 1 532 ? -25.143 0.843 38.096 1.00 95.31 532 ILE A C 1
ATOM 4197 O O . ILE A 1 532 ? -25.142 -0.259 37.555 1.00 95.31 532 ILE A O 1
ATOM 4201 N N . ASN A 1 533 ? -25.856 1.870 37.623 1.00 91.19 533 ASN A N 1
ATOM 4202 C CA . ASN A 1 533 ? -26.635 1.796 36.382 1.00 91.19 533 ASN A CA 1
ATOM 4203 C C . ASN A 1 533 ? -25.773 1.917 35.116 1.00 91.19 533 ASN A C 1
ATOM 4205 O O . ASN A 1 533 ? -26.245 1.559 34.036 1.00 91.19 533 ASN A O 1
ATOM 4209 N N . ALA A 1 534 ? -24.579 2.490 35.260 1.00 85.25 534 ALA A N 1
ATOM 4210 C CA . ALA A 1 534 ? -23.570 2.642 34.221 1.00 85.25 534 ALA A CA 1
ATOM 4211 C C . ALA A 1 534 ? -22.790 1.338 34.038 1.00 85.25 534 ALA A C 1
ATOM 4213 O O . ALA A 1 534 ? -22.527 0.981 32.867 1.00 85.25 534 ALA A O 1
#

Secondary structure (DSSP, 8-state):
------------TTS--SS---TTTTTSPPTT-SEEEEEEEEEEEETTS-EEEEEEEEEEEEEEE-TTT--EEEEEEEEEEEEETTTTEEEEEEEE-TTHHHHHHHHHHTT-S-S-HHHHHHHHHHHTTT---TT-EE-SS-EEE-TTSSEEEETTEEEEE-TTS-EEEEEEETTTTEEEEEEEEE-S--EE-TBTTEEE-TTS-EEEEEEEEEEEEEEEEEETTEEEEEEEEEEEEEEEEE--PPPTTGGG-TT-------S-TTTTEEEEEEEEEETTS-EEEEEEEEETTTTEEEEEEEEEE-TT--EEEES--EEEEEEEEE-SSS--EEEEEEEEEEGGGTEEEEEEESSS--EEE-SSSSSEEEEEEEEEEEEETTEEEEEEEEEEEE------SHHHHHHHHHHHHHHHHHHHS-SS--HHHHHHHH--GGGGGGGTT--HHHHIIIIIHHHHHHHTT----HHHHHHHHHHHHTT--GGGGGGGGHHHHHHHHHHHHHHHHHTT--EETTEE-HHHHH-HHHHHH-

Sequence (534 aa):
MSNIDGSTPLFPSDWPGPGALDLTLHDLPHDSAATEWWYVNCHFELEGGRSLSLFASFFKIIRQIDELTGEVTYAYSVTWGVSDPGRKTYFAQSLVDKASPEVGLQKIAQNQASKDGRMNRALKEMLEQGQVPRPDRMFKGDVFVNPRRLELDFDGLTLCKNDAGAYRLHLFDGERKVGCDLTFHPRKPPTRHGDDGVVRGSAGEHMFYYFIPRCELTGTVTLDGVQRPLAHGQGWYDHEFGGHLKSQEEAQSPKNSAELPSAGAFHNAAWDWTAIQFEDGTDLSASSIIRCEDNVRIASWVIVVGPDGARTFYDEMQLEPLEWWTSTRTFASYPVKWRLQVPAAGLDVTITAAFEDQEFVTVISAPAFWEGRCLAEGTWNGRTVRGLSFIERSGFEELQDLDDFFTAVGVQVRKSVESIIPFEPTFEQARDLVASKERSHYMDGVDIPQLTRTLVAPVREITDRGGKSWRSYAALACCDVVGGDSRQFVHWLAMPEFMHVGSLIIDDIQDKSTVRRGGPTCHLVYGEPLAINA

pLDDT: mean 89.95, std 14.56, range [29.84, 98.88]

Radius of gyration: 26.8 Å; Cα contacts (8 Å, |Δi|>4): 1105; chains: 1; bounding box: 83×50×78 Å

Foldseek 3Di:
DDDPDPDDPDDDPLDDDPDADDCQRVVFDDPQFQKKKKKKKKWFAFDVGFIKIKIKMKIKHWDDQDPPPRDTDIWIKMKMWMAGLVVRDIDIAIETELCVLVSLVVCLVVVNAFPAPVVSVVQNVQSVVSHHDPPYDYAPDDWDGDRNFQWTQGNNFIWGADPLRKIWTWFADPVQFWIWTKIWAQPAGKAAWDPSQWDAADVRWTKGKIKRLWTKMWGWITHSNDTTTTPTMIMMMMIMGTGDDDDPVVVPPPPDPDDRCALPSVPQKKKKWKWWQWPQRKIKIWMWIAGNVVRDTPFIKIWIQDNNRDTDIDGDKDWAQDAWDADLVQLDIDRQKIWIDDVVQQDTKIKGFSHHPQWHADPSQPGIKHWGKTWIWDDTPRDTIITIMIMIIGDNDPARYVQSRLVSLQVLLLVLLCVQQPLQDDLVSVCVVPHDPVPSCVCVPPDSVVCSLQARCLLCVQSVLTDSLVQLSVVLVVCVVVPHDSRVVSSSSNVSSSVVSLVVLVVCVVVVPQDHSHHGRSCVVNNDVSSNND